Protein 3BPK (pdb70)

Structure (mmCIF, N/CA/C/O backbone):
data_3BPK
#
_entry.id   3BPK
#
_cell.length_a   76.807
_cell.length_b   76.807
_cell.length_c   295.788
_cell.angle_alpha   90.000
_cell.angle_beta   90.000
_cell.angle_gamma   120.000
#
_symmetry.space_group_name_H-M   'P 61 2 2'
#
loop_
_entity.id
_entity.type
_entity.pdbx_description
1 polymer 'Nitrilotriacetate monooxygenase component B'
2 non-polymer 'CHLORIDE ION'
3 non-polymer 'SULFATE ION'
4 water water
#
loop_
_atom_site.group_PDB
_atom_site.id
_atom_site.type_symbol
_atom_site.label_atom_id
_atom_site.label_alt_id
_atom_site.label_comp_id
_atom_site.label_asym_id
_atom_site.label_entity_id
_atom_site.label_seq_id
_atom_site.pdbx_PDB_ins_code
_atom_site.Cartn_x
_atom_site.Cartn_y
_atom_site.Cartn_z
_atom_site.occupancy
_atom_site.B_iso_or_equiv
_atom_site.auth_seq_id
_atom_site.auth_comp_id
_atom_site.auth_asym_id
_atom_site.auth_atom_id
_atom_site.pdbx_PDB_model_num
ATOM 1 N N . ALA A 1 3 ? 97.007 18.070 -12.338 1.00 31.61 0 ALA A N 1
ATOM 2 C CA . ALA A 1 3 ? 96.768 17.320 -11.058 1.00 29.45 0 ALA A CA 1
ATOM 3 C C . ALA A 1 3 ? 95.381 17.598 -10.474 1.00 28.54 0 ALA A C 1
ATOM 4 O O . ALA A 1 3 ? 95.060 16.991 -9.447 1.00 28.06 0 ALA A O 1
ATOM 14 N N . LEU A 1 5 ? 91.198 17.791 -11.704 1.00 20.56 2 LEU A N 1
ATOM 15 C CA . LEU A 1 5 ? 90.169 17.500 -12.695 1.00 20.52 2 LEU A CA 1
ATOM 16 C C . LEU A 1 5 ? 89.107 18.587 -12.662 1.00 20.08 2 LEU A C 1
ATOM 17 O O . LEU A 1 5 ? 88.664 18.987 -11.571 1.00 21.50 2 LEU A O 1
ATOM 22 N N . SER A 1 6 ? 88.654 19.008 -13.835 1.00 18.70 3 SER A N 1
ATOM 23 C CA A SER A 1 6 ? 87.554 19.979 -13.971 0.70 17.47 3 SER A CA 1
ATOM 24 C CA B SER A 1 6 ? 87.551 19.968 -13.955 0.30 18.11 3 SER A CA 1
ATOM 25 C C . SER A 1 6 ? 86.301 19.290 -14.517 1.00 17.73 3 SER A C 1
ATOM 26 O O . SER A 1 6 ? 86.310 18.744 -15.615 1.00 17.28 3 SER A O 1
ATOM 31 N N . ILE A 1 7 ? 85.230 19.300 -13.728 1.00 16.70 4 ILE A N 1
ATOM 32 C CA . ILE A 1 7 ? 84.027 18.547 -14.044 1.00 17.87 4 ILE A CA 1
ATOM 33 C C . ILE A 1 7 ? 82.807 19.444 -14.054 1.00 17.48 4 ILE A C 1
ATOM 34 O O . ILE A 1 7 ? 82.454 20.072 -13.036 1.00 17.70 4 ILE A O 1
ATOM 39 N N . ASN A 1 8 ? 82.166 19.513 -15.203 1.00 17.92 5 ASN A N 1
ATOM 40 C CA . ASN A 1 8 ? 80.931 20.276 -15.378 1.00 17.79 5 ASN A CA 1
ATOM 41 C C . ASN A 1 8 ? 79.726 19.441 -14.938 1.00 17.75 5 ASN A C 1
ATOM 42 O O . ASN A 1 8 ? 79.401 18.418 -15.549 1.00 18.36 5 ASN A O 1
ATOM 47 N N . PRO A 1 9 ? 79.024 19.900 -13.889 1.00 16.98 6 PRO A N 1
ATOM 48 C CA . PRO A 1 9 ? 77.909 19.081 -13.420 1.00 17.28 6 PRO A CA 1
ATOM 49 C C . PRO A 1 9 ? 76.791 18.941 -14.468 1.00 20.59 6 PRO A C 1
ATOM 50 O O . PRO A 1 9 ? 76.042 17.959 -14.401 1.00 21.27 6 PRO A O 1
ATOM 54 N N . ASN A 1 10 ? 76.673 19.904 -15.395 1.00 23.10 7 ASN A N 1
ATOM 55 C CA A ASN A 1 10 ? 75.565 19.882 -16.376 0.60 25.58 7 ASN A CA 1
ATOM 56 C CA B ASN A 1 10 ? 75.589 19.933 -16.402 0.40 25.34 7 ASN A CA 1
ATOM 57 C C . ASN A 1 10 ? 75.740 18.780 -17.373 1.00 26.02 7 ASN A C 1
ATOM 58 O O . ASN A 1 10 ? 74.763 18.324 -18.001 1.00 28.44 7 ASN A O 1
ATOM 67 N N . GLU A 1 11 ? 76.960 18.318 -17.517 1.00 25.26 8 GLU A N 1
ATOM 68 C CA A GLU A 1 11 ? 77.257 17.268 -18.473 0.60 26.44 8 GLU A CA 1
ATOM 69 C CA B GLU A 1 11 ? 77.163 17.285 -18.484 0.40 25.18 8 GLU A CA 1
ATOM 70 C C . GLU A 1 11 ? 76.953 15.903 -17.902 1.00 25.34 8 GLU A C 1
ATOM 71 O O . GLU A 1 11 ? 76.395 15.028 -18.579 1.00 26.44 8 GLU A O 1
ATOM 82 N N . GLN A 1 12 ? 77.344 15.709 -16.651 1.00 24.02 9 GLN A N 1
ATOM 83 C CA . GLN A 1 12 ? 77.226 14.399 -16.062 1.00 21.92 9 GLN A CA 1
ATOM 84 C C . GLN A 1 12 ? 75.824 14.168 -15.510 1.00 22.08 9 GLN A C 1
ATOM 85 O O . GLN A 1 12 ? 74.949 15.048 -15.623 1.00 23.46 9 GLN A O 1
ATOM 91 N N . THR A 1 13 ? 75.572 12.974 -14.978 1.00 20.80 10 THR A N 1
ATOM 92 C CA . THR A 1 13 ? 74.210 12.619 -14.549 1.00 21.58 10 THR A CA 1
ATOM 93 C C . THR A 1 13 ? 73.951 13.052 -13.123 1.00 21.40 10 THR A C 1
ATOM 94 O O . THR A 1 13 ? 74.885 13.354 -12.343 1.00 20.24 10 THR A O 1
ATOM 98 N N . GLU A 1 14 ? 72.675 13.034 -12.754 1.00 22.03 11 GLU A N 1
ATOM 99 C CA . GLU A 1 14 ? 72.310 13.274 -11.344 1.00 21.37 11 GLU A CA 1
ATOM 100 C C . GLU A 1 14 ? 73.060 12.321 -10.391 1.00 20.70 11 GLU A C 1
ATOM 101 O O . GLU A 1 14 ? 73.600 12.746 -9.363 1.00 20.10 11 GLU A O 1
ATOM 107 N N . LYS A 1 15 ? 73.118 11.033 -10.712 1.00 20.84 12 LYS A N 1
ATOM 108 C CA A LYS A 1 15 ? 73.874 10.111 -9.869 0.50 20.26 12 LYS A CA 1
ATOM 109 C CA B LYS A 1 15 ? 73.873 10.093 -9.885 0.50 21.31 12 LYS A CA 1
ATOM 110 C C . LYS A 1 15 ? 75.372 10.476 -9.793 1.00 19.34 12 LYS A C 1
ATOM 111 O O . LYS A 1 15 ? 75.983 10.336 -8.740 1.00 18.49 12 LYS A O 1
ATOM 122 N N . ASP A 1 16 ? 75.959 10.946 -10.909 1.00 18.43 13 ASP A N 1
ATOM 123 C CA . ASP A 1 16 ? 77.369 11.355 -10.899 1.00 18.11 13 ASP A CA 1
ATOM 124 C C . ASP A 1 16 ? 77.551 12.539 -9.923 1.00 17.03 13 ASP A C 1
ATOM 125 O O . ASP A 1 16 ? 78.534 12.588 -9.158 1.00 17.63 13 ASP A O 1
ATOM 130 N N . ASN A 1 17 ? 76.609 13.489 -9.972 1.00 16.16 14 ASN A N 1
ATOM 131 C CA . ASN A 1 17 ? 76.721 14.663 -9.103 1.00 16.24 14 ASN A CA 1
ATOM 132 C C . ASN A 1 17 ? 76.493 14.282 -7.652 1.00 16.34 14 ASN A C 1
ATOM 133 O O . ASN A 1 17 ? 77.189 14.778 -6.739 1.00 16.64 14 ASN A O 1
ATOM 138 N N . TYR A 1 18 ? 75.504 13.409 -7.449 1.00 16.44 15 TYR A N 1
ATOM 139 C CA . TYR A 1 18 ? 75.242 12.843 -6.126 1.00 17.57 15 TYR A CA 1
ATOM 140 C C . TYR A 1 18 ? 76.494 12.198 -5.506 1.00 17.13 15 TYR A C 1
ATOM 141 O O . TYR A 1 18 ? 76.850 12.465 -4.350 1.00 17.41 15 TYR A O 1
ATOM 150 N N . LYS A 1 19 ? 77.179 11.365 -6.292 1.00 17.68 16 LYS A N 1
ATOM 151 C CA . LYS A 1 19 ? 78.403 10.742 -5.822 1.00 17.87 16 LYS A CA 1
ATOM 152 C C . LYS A 1 19 ? 79.473 11.778 -5.434 1.00 17.66 16 LYS A C 1
ATOM 153 O O . LYS A 1 19 ? 80.138 11.590 -4.412 1.00 17.99 16 LYS A O 1
ATOM 159 N N . LEU A 1 20 ? 79.667 12.833 -6.248 1.00 17.20 17 LEU A N 1
ATOM 160 C CA . LEU A 1 20 ? 80.724 13.821 -5.914 1.00 17.95 17 LEU A CA 1
ATOM 161 C C . LEU A 1 20 ? 80.332 14.624 -4.668 1.00 17.21 17 LEU A C 1
ATOM 162 O O . LEU A 1 20 ? 81.183 14.907 -3.805 1.00 17.43 17 LEU A O 1
ATOM 167 N N . LEU A 1 21 ? 79.067 15.023 -4.569 1.00 15.86 18 LEU A N 1
ATOM 168 C CA . LEU A 1 21 ? 78.698 15.803 -3.379 1.00 15.46 18 LEU A CA 1
ATOM 169 C C . LEU A 1 21 ? 78.846 14.992 -2.119 1.00 15.44 18 LEU A C 1
ATOM 170 O O . LEU A 1 21 ? 79.402 15.476 -1.138 1.00 15.35 18 LEU A O 1
ATOM 175 N N . THR A 1 22 ? 78.265 13.782 -2.124 1.00 14.71 19 THR A N 1
ATOM 176 C CA . THR A 1 22 ? 78.282 12.967 -0.914 1.00 15.43 19 THR A CA 1
ATOM 177 C C . THR A 1 22 ? 79.659 12.435 -0.528 1.00 15.99 19 THR A C 1
ATOM 178 O O . THR A 1 22 ? 79.869 12.046 0.636 1.00 16.72 19 THR A O 1
ATOM 182 N N . GLY A 1 23 ? 80.580 12.377 -1.497 1.00 14.98 20 GLY A N 1
ATOM 183 C CA . GLY A 1 23 ? 81.954 11.945 -1.185 1.00 15.60 20 GLY A CA 1
ATOM 184 C C . GLY A 1 23 ? 82.875 13.091 -0.807 1.00 16.11 20 GLY A C 1
ATOM 185 O O . GLY A 1 23 ? 83.912 12.859 -0.161 1.00 17.33 20 GLY A O 1
ATOM 186 N N . SER A 1 24 ? 82.481 14.332 -1.166 1.00 15.11 21 SER A N 1
ATOM 187 C CA A SER A 1 24 ? 83.295 15.532 -0.876 0.70 15.09 21 SER A CA 1
ATOM 188 C CA B SER A 1 24 ? 83.305 15.514 -0.868 0.30 15.72 21 SER A CA 1
ATOM 189 C C . SER A 1 24 ? 82.903 16.239 0.408 1.00 15.06 21 SER A C 1
ATOM 190 O O . SER A 1 24 ? 83.779 16.662 1.190 1.00 15.66 21 SER A O 1
ATOM 195 N N . ILE A 1 25 ? 81.584 16.398 0.598 1.00 13.89 22 ILE A N 1
ATOM 196 C CA . ILE A 1 25 ? 81.048 17.144 1.768 1.00 13.52 22 ILE A CA 1
ATOM 197 C C . ILE A 1 25 ? 80.876 16.114 2.881 1.00 14.30 22 ILE A C 1
ATOM 198 O O . ILE A 1 25 ? 79.799 15.532 3.063 1.00 14.26 22 ILE A O 1
ATOM 203 N N . ILE A 1 26 ? 82.008 15.857 3.545 1.00 14.32 23 ILE A N 1
ATOM 204 C CA . ILE A 1 26 ? 82.101 14.843 4.593 1.00 14.20 23 ILE A CA 1
ATOM 205 C C . ILE A 1 26 ? 82.962 15.342 5.728 1.00 14.88 23 ILE A C 1
ATOM 206 O O . ILE A 1 26 ? 83.790 16.232 5.528 1.00 15.83 23 ILE A O 1
ATOM 211 N N . PRO A 1 27 ? 82.748 14.806 6.940 1.00 15.66 24 PRO A N 1
ATOM 212 C CA . PRO A 1 27 ? 81.681 13.869 7.341 1.00 15.97 24 PRO A CA 1
ATOM 213 C C . PRO A 1 27 ? 80.381 14.682 7.572 1.00 15.32 24 PRO A C 1
ATOM 214 O O . PRO A 1 27 ? 80.441 15.895 7.828 1.00 16.99 24 PRO A O 1
ATOM 218 N N . ARG A 1 28 ? 79.227 14.030 7.486 1.00 14.19 25 ARG A N 1
ATOM 219 C CA . ARG A 1 28 ? 77.938 14.704 7.736 1.00 14.72 25 ARG A CA 1
ATOM 220 C C . ARG A 1 28 ? 77.235 14.124 8.946 1.00 15.30 25 ARG A C 1
ATOM 221 O O . ARG A 1 28 ? 77.038 12.921 9.033 1.00 17.32 25 ARG A O 1
ATOM 229 N N . PRO A 1 29 ? 76.793 14.995 9.850 1.00 14.56 26 PRO A N 1
ATOM 230 C CA . PRO A 1 29 ? 76.076 14.479 11.030 1.00 14.59 26 PRO A CA 1
ATOM 231 C C . PRO A 1 29 ? 74.715 13.950 10.591 1.00 14.63 26 PRO A C 1
ATOM 232 O O . PRO A 1 29 ? 74.156 14.440 9.598 1.00 15.57 26 PRO A O 1
ATOM 236 N N . VAL A 1 30 ? 74.191 12.951 11.313 1.00 15.84 27 VAL A N 1
ATOM 237 C CA . VAL A 1 30 ? 72.954 12.278 10.871 1.00 16.11 27 VAL A CA 1
ATOM 238 C C . VAL A 1 30 ? 71.813 12.576 11.845 1.00 16.31 27 VAL A C 1
ATOM 239 O O . VAL A 1 30 ? 71.926 12.234 13.023 1.00 17.71 27 VAL A O 1
ATOM 243 N N . ALA A 1 31 ? 70.747 13.226 11.354 1.00 16.48 28 ALA A N 1
ATOM 244 C CA . ALA A 1 31 ? 69.534 13.508 12.175 1.00 16.01 28 ALA A CA 1
ATOM 245 C C . ALA A 1 31 ? 68.610 12.291 12.034 1.00 16.46 28 ALA A C 1
ATOM 246 O O . ALA A 1 31 ? 68.217 11.925 10.906 1.00 18.00 28 ALA A O 1
ATOM 248 N N . PHE A 1 32 ? 68.211 11.673 13.144 1.00 15.55 29 PHE A N 1
ATOM 249 C CA . PHE A 1 32 ? 67.129 10.674 13.040 1.00 14.55 29 PHE A CA 1
ATOM 250 C C . PHE A 1 32 ? 65.857 11.433 13.395 1.00 14.69 29 PHE A C 1
ATOM 251 O O . PHE A 1 32 ? 65.748 11.974 14.503 1.00 15.47 29 PHE A O 1
ATOM 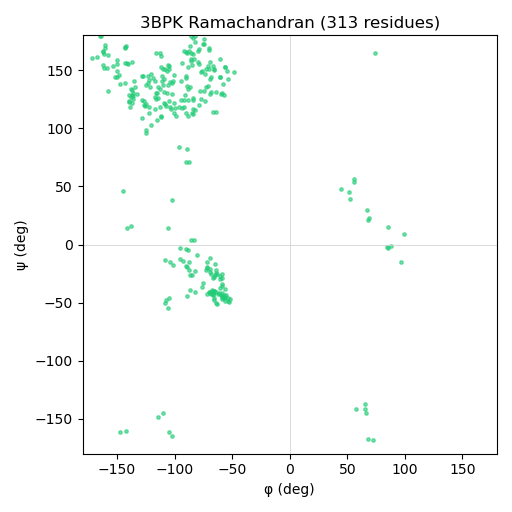259 N N . VAL A 1 33 ? 64.921 11.513 12.460 1.00 14.55 30 VAL A N 1
ATOM 260 C CA . VAL A 1 33 ? 63.817 12.461 12.600 1.00 15.08 30 VAL A CA 1
ATOM 261 C C . VAL A 1 33 ? 62.493 11.690 12.714 1.00 15.35 30 VAL A C 1
ATOM 262 O O . VAL A 1 33 ? 62.159 10.906 11.819 1.00 15.90 30 VAL A O 1
ATOM 266 N N . THR A 1 34 ? 61.727 11.959 13.775 1.00 15.49 31 THR A N 1
ATOM 267 C CA . THR A 1 34 ? 60.380 11.363 13.887 1.00 16.09 31 THR A CA 1
ATOM 268 C C . THR A 1 34 ? 59.310 12.436 13.583 1.00 16.70 31 THR A C 1
ATOM 269 O O . THR A 1 34 ? 59.517 13.657 13.762 1.00 16.52 31 THR A O 1
ATOM 273 N N . SER A 1 35 ? 58.167 11.949 13.111 1.00 17.59 32 SER A N 1
ATOM 274 C CA . SER A 1 35 ? 57.092 12.816 12.614 1.00 17.63 32 SER A CA 1
ATOM 275 C C . SER A 1 35 ? 55.835 11.944 12.611 1.00 19.39 32 SER A C 1
ATOM 276 O O . SER A 1 35 ? 55.931 10.707 12.701 1.00 19.16 32 SER A O 1
ATOM 279 N N . VAL A 1 36 ? 54.667 12.561 12.523 1.00 19.80 33 VAL A N 1
ATOM 280 C CA A VAL A 1 36 ? 53.400 11.807 12.649 0.60 21.20 33 VAL A CA 1
ATOM 281 C CA B VAL A 1 36 ? 53.411 11.792 12.622 0.40 21.15 33 VAL A CA 1
ATOM 282 C C . VAL A 1 36 ? 52.476 12.113 11.469 1.00 22.51 33 VAL A C 1
ATOM 283 O O . VAL A 1 36 ? 52.419 13.250 11.010 1.00 22.21 33 VAL A O 1
ATOM 290 N N . THR A 1 37 ? 51.747 11.097 11.002 1.00 24.56 34 THR A N 1
ATOM 291 C CA . THR A 1 37 ? 50.828 11.264 9.870 1.00 27.39 34 THR A CA 1
ATOM 292 C C . THR A 1 37 ? 49.522 11.855 10.404 1.00 30.84 34 THR A C 1
ATOM 293 O O . THR A 1 37 ? 49.362 11.986 11.618 1.00 30.41 34 THR A O 1
ATOM 297 N N . LYS A 1 38 ? 48.598 12.197 9.495 1.00 34.03 35 LYS A N 1
ATOM 298 C CA A LYS A 1 38 ? 47.288 12.709 9.904 0.60 36.06 35 LYS A CA 1
ATOM 299 C CA B LYS A 1 38 ? 47.249 12.677 9.852 0.40 35.67 35 LYS A CA 1
ATOM 300 C C . LYS A 1 38 ? 46.555 11.681 10.785 1.00 37.03 35 LYS A C 1
ATOM 301 O O . LYS A 1 38 ? 45.879 12.071 11.762 1.00 38.16 35 LYS A O 1
ATOM 312 N N . GLU A 1 39 ? 46.733 10.394 10.470 1.00 37.54 36 GLU A N 1
ATOM 313 C CA A GLU A 1 39 ? 46.061 9.327 11.221 0.60 38.39 36 GLU A CA 1
ATOM 314 C CA B GLU A 1 39 ? 46.109 9.267 11.170 0.40 38.10 36 GLU A CA 1
ATOM 315 C C . GLU A 1 39 ? 46.801 8.901 12.488 1.00 37.69 36 GLU A C 1
ATOM 316 O O . GLU A 1 39 ? 46.379 7.967 13.173 1.00 37.97 36 GLU A O 1
ATOM 327 N N . GLY A 1 40 ? 47.891 9.614 12.813 1.00 35.96 37 GLY A N 1
ATOM 328 C CA . GLY A 1 40 ? 48.645 9.403 14.053 1.00 33.93 37 GLY A CA 1
ATOM 329 C C . GLY A 1 40 ? 49.712 8.318 14.058 1.00 32.37 37 GLY A C 1
ATOM 330 O O . GLY A 1 40 ? 50.174 7.912 15.133 1.00 32.99 37 GLY A O 1
ATOM 331 N N . VAL A 1 41 ? 50.111 7.850 12.875 1.00 30.45 38 VAL A N 1
ATOM 332 C CA . VAL A 1 41 ? 51.168 6.853 12.763 1.00 28.18 38 VAL A CA 1
ATOM 333 C C . VAL A 1 41 ? 52.540 7.549 12.954 1.00 26.52 38 VAL A C 1
ATOM 334 O O . VAL A 1 41 ? 52.795 8.614 12.380 1.00 25.73 38 VAL A O 1
ATOM 338 N N . LEU A 1 42 ? 53.381 6.970 13.802 1.00 24.60 39 LEU A N 1
ATOM 339 C CA . LEU A 1 42 ? 54.719 7.527 14.028 1.00 23.71 39 LEU A CA 1
ATOM 340 C C . LEU A 1 42 ? 55.666 7.029 12.951 1.00 23.75 39 LEU A C 1
ATOM 341 O O . LEU A 1 42 ? 55.820 5.818 12.782 1.00 24.93 39 LEU A O 1
ATOM 346 N N . ASN A 1 43 ? 56.316 7.970 12.255 1.00 22.41 40 ASN A N 1
ATOM 347 C CA . ASN A 1 43 ? 57.310 7.675 11.236 1.00 21.02 40 ASN A CA 1
ATOM 348 C C . ASN A 1 43 ? 58.677 8.113 11.736 1.00 20.12 40 ASN A C 1
ATOM 349 O O . ASN A 1 43 ? 58.780 9.008 12.586 1.00 19.51 40 ASN A O 1
ATOM 354 N N . GLY A 1 44 ? 59.716 7.458 11.238 1.00 19.68 41 GLY A N 1
ATOM 355 C CA . GLY A 1 44 ? 61.097 7.860 11.551 1.00 18.85 41 GLY A CA 1
ATOM 356 C C . GLY A 1 44 ? 62.002 7.510 10.398 1.00 19.00 41 GLY A C 1
ATOM 357 O O . GLY A 1 44 ? 61.820 6.473 9.731 1.00 20.56 41 GLY A O 1
ATOM 358 N N . ALA A 1 45 ? 62.983 8.372 10.153 1.00 18.76 42 ALA A N 1
ATOM 359 C CA . ALA A 1 45 ? 63.992 8.147 9.112 1.00 17.69 42 ALA A CA 1
ATOM 360 C C . ALA A 1 45 ? 65.235 8.980 9.402 1.00 17.58 42 ALA A C 1
ATOM 361 O O . ALA A 1 45 ? 65.145 10.040 10.022 1.00 16.70 42 ALA A O 1
ATOM 363 N N . PRO A 1 46 ? 66.403 8.509 8.944 1.00 16.29 43 PRO A N 1
ATOM 364 C CA . PRO A 1 46 ? 67.662 9.263 9.061 1.00 16.78 43 PRO A CA 1
ATOM 365 C C . PRO A 1 46 ? 67.916 10.158 7.869 1.00 16.01 43 PRO A C 1
ATOM 366 O O . PRO A 1 46 ? 67.581 9.782 6.715 1.00 17.17 43 PRO A O 1
ATOM 370 N N . TYR A 1 47 ? 68.487 11.338 8.162 1.00 14.91 44 TYR A N 1
ATOM 371 C CA . TYR A 1 47 ? 68.840 12.341 7.156 1.00 14.24 44 TYR A CA 1
ATOM 372 C C . TYR A 1 47 ? 70.220 12.932 7.457 1.00 14.88 44 TYR A C 1
ATOM 373 O O . TYR A 1 47 ? 70.426 13.506 8.536 1.00 16.53 44 TYR A O 1
ATOM 382 N N . SER A 1 48 ? 71.155 12.812 6.511 1.00 14.50 45 SER A N 1
ATOM 383 C CA . SER A 1 48 ? 72.475 13.374 6.771 1.00 14.28 45 SER A CA 1
ATOM 384 C C . SER A 1 48 ? 72.675 14.793 6.212 1.00 14.20 45 SER A C 1
ATOM 385 O O . SER A 1 48 ? 73.713 15.395 6.462 1.00 14.68 45 SER A O 1
ATOM 388 N N . TYR A 1 49 ? 71.666 15.325 5.517 1.00 13.12 46 TYR A N 1
ATOM 389 C CA . TYR A 1 49 ? 71.747 16.722 5.040 1.00 13.25 46 TYR A CA 1
ATOM 390 C C . TYR A 1 49 ? 71.209 17.620 6.150 1.00 13.20 46 TYR A C 1
ATOM 391 O O . TYR A 1 49 ? 70.135 18.206 6.022 1.00 12.95 46 TYR A O 1
ATOM 400 N N . PHE A 1 50 ? 72.005 17.726 7.218 1.00 12.84 47 PHE A N 1
ATOM 401 C CA . PHE A 1 50 ? 71.548 18.212 8.519 1.00 12.68 47 PHE A CA 1
ATOM 402 C C . PHE A 1 50 ? 72.603 19.147 9.078 1.00 12.65 47 PHE A C 1
ATOM 403 O O . PHE A 1 50 ? 73.805 18.832 9.057 1.00 12.98 47 PHE A O 1
ATOM 411 N N . ASN A 1 51 ? 72.188 20.296 9.580 1.00 11.68 48 ASN A N 1
ATOM 412 C CA . ASN A 1 51 ? 73.154 21.130 10.306 1.00 11.66 48 ASN A CA 1
ATOM 413 C C . ASN A 1 51 ? 72.432 22.218 11.139 1.00 12.62 48 ASN A C 1
ATOM 414 O O . ASN A 1 51 ? 71.184 22.325 11.149 1.00 13.62 48 ASN A O 1
ATOM 419 N N . ILE A 1 52 ? 73.250 23.011 11.828 1.00 12.34 49 ILE A N 1
ATOM 420 C CA . ILE A 1 52 ? 72.767 24.170 12.565 1.00 12.95 49 ILE A CA 1
ATOM 421 C C . ILE A 1 52 ? 72.480 25.282 11.565 1.00 13.37 49 ILE A C 1
ATOM 422 O O . ILE A 1 52 ? 73.180 25.391 10.564 1.00 14.36 49 ILE A O 1
ATOM 427 N N . VAL A 1 53 ? 71.496 26.129 11.887 1.00 13.74 50 VAL A N 1
ATOM 428 C CA . VAL A 1 53 ? 71.249 27.327 11.137 1.00 14.21 50 VAL A CA 1
ATOM 429 C C . VAL A 1 53 ? 71.666 28.582 11.947 1.00 14.25 50 VAL A C 1
ATOM 430 O O . VAL A 1 53 ? 72.374 29.448 11.458 1.00 14.50 50 VAL A O 1
ATOM 434 N N . ALA A 1 54 ? 71.206 28.659 13.187 1.00 14.86 51 ALA A N 1
ATOM 435 C CA . ALA A 1 54 ? 71.504 29.786 14.064 1.00 15.28 51 ALA A CA 1
ATOM 436 C C . ALA A 1 54 ? 71.235 29.392 15.500 1.00 15.74 51 ALA A C 1
ATOM 437 O O . ALA A 1 54 ? 70.545 28.400 15.747 1.00 15.57 51 ALA A O 1
ATOM 439 N N . ALA A 1 55 ? 71.730 30.224 16.427 1.00 16.80 52 ALA A N 1
ATOM 440 C CA . ALA A 1 55 ? 71.504 30.001 17.860 1.00 17.92 52 ALA A CA 1
ATOM 441 C C . ALA A 1 55 ? 70.410 30.882 18.426 1.00 19.26 52 ALA A C 1
ATOM 442 O O . ALA A 1 55 ? 69.923 30.607 19.512 1.00 20.45 52 ALA A O 1
ATOM 444 N N . ASN A 1 56 ? 70.050 31.950 17.714 1.00 19.66 53 ASN A N 1
ATOM 445 C CA . ASN A 1 56 ? 69.073 32.913 18.216 1.00 21.20 53 ASN A CA 1
ATOM 446 C C . ASN A 1 56 ? 67.923 33.081 17.225 1.00 19.85 53 ASN A C 1
ATOM 447 O O . ASN A 1 56 ? 68.048 33.795 16.220 1.00 20.58 53 ASN A O 1
ATOM 452 N N . PRO A 1 57 ? 66.806 32.391 17.460 1.00 19.12 54 PRO A N 1
ATOM 453 C CA . PRO A 1 57 ? 66.620 31.301 18.418 1.00 19.30 54 PRO A CA 1
ATOM 454 C C . PRO A 1 57 ? 67.304 30.047 17.839 1.00 17.94 54 PRO A C 1
ATOM 455 O O . PRO A 1 57 ? 67.850 30.098 16.736 1.00 17.63 54 PRO A O 1
ATOM 459 N N . PRO A 1 58 ? 67.305 28.945 18.590 1.00 16.13 55 PRO A N 1
ATOM 460 C CA . PRO A 1 58 ? 67.994 27.746 18.058 1.00 15.65 55 PRO A CA 1
ATOM 461 C C . PRO A 1 58 ? 67.263 27.227 16.827 1.00 15.56 55 PRO A C 1
ATOM 462 O O . PRO A 1 58 ? 66.112 26.765 16.936 1.00 15.90 55 PRO A O 1
ATOM 466 N N . LEU A 1 59 ? 67.928 27.306 15.659 1.00 14.12 56 LEU A N 1
ATOM 467 C CA . LEU A 1 59 ? 67.346 26.826 14.401 1.00 13.82 56 LEU A CA 1
ATOM 468 C C . LEU A 1 59 ? 68.265 25.765 13.800 1.00 13.77 56 LEU A C 1
ATOM 469 O O . LEU A 1 59 ? 69.493 25.895 13.840 1.00 13.87 56 LEU A O 1
ATOM 474 N N . ILE A 1 60 ? 67.638 24.748 13.223 1.00 13.07 57 ILE A N 1
ATOM 475 C CA A ILE A 1 60 ? 68.352 23.665 12.536 0.70 13.75 57 ILE A CA 1
ATOM 476 C CA B ILE A 1 60 ? 68.374 23.700 12.519 0.30 13.58 57 ILE A CA 1
ATOM 477 C C . ILE A 1 60 ? 67.742 23.440 11.158 1.00 13.70 57 ILE A C 1
ATOM 478 O O . ILE A 1 60 ? 66.615 23.863 10.887 1.00 14.15 57 ILE A O 1
ATOM 487 N N . SER A 1 61 ? 68.482 22.757 10.293 1.00 12.71 58 SER A N 1
ATOM 488 C CA . SER A 1 61 ? 67.979 22.466 8.929 1.00 12.88 58 SER A CA 1
ATOM 489 C C . SER A 1 61 ? 68.113 20.991 8.636 1.00 12.64 58 SER A C 1
ATOM 490 O O . SER A 1 61 ? 69.087 20.338 9.043 1.00 13.12 58 SER A O 1
ATOM 493 N N . VAL A 1 62 ? 67.148 20.472 7.891 1.00 13.16 59 VAL A N 1
ATOM 494 C CA . VAL A 1 62 ? 67.231 19.097 7.363 1.00 13.20 59 VAL A CA 1
ATOM 495 C C . VAL A 1 62 ? 66.691 19.152 5.943 1.00 13.98 59 VAL A C 1
ATOM 496 O O . VAL A 1 62 ? 65.568 19.573 5.728 1.00 14.45 59 VAL A O 1
ATOM 500 N N . SER A 1 63 ? 67.504 18.706 4.973 1.00 13.73 60 SER A N 1
ATOM 501 C CA . SER A 1 63 ? 67.033 18.733 3.591 1.00 13.68 60 SER A CA 1
ATOM 502 C C . SER A 1 63 ? 66.539 17.328 3.210 1.00 15.36 60 SER A C 1
ATOM 503 O O . SER A 1 63 ? 67.336 16.402 3.071 1.00 16.72 60 SER A O 1
ATOM 506 N N . VAL A 1 64 ? 65.223 17.209 3.037 1.00 14.79 61 VAL A N 1
ATOM 507 C CA . VAL A 1 64 ? 64.594 15.916 2.780 1.00 15.17 61 VAL A CA 1
ATOM 508 C C . VAL A 1 64 ? 64.317 15.762 1.284 1.00 15.59 61 VAL A C 1
ATOM 509 O O . VAL A 1 64 ? 63.558 16.533 0.704 1.00 15.84 61 VAL A O 1
ATOM 513 N N . GLN A 1 65 ? 64.936 14.775 0.649 1.00 17.19 62 GLN A N 1
ATOM 514 C CA . GLN A 1 65 ? 64.822 14.639 -0.797 1.00 18.52 62 GLN A CA 1
ATOM 515 C C . GLN A 1 65 ? 63.440 14.115 -1.155 1.00 19.21 62 GLN A C 1
ATOM 516 O O . GLN A 1 65 ? 62.840 13.337 -0.397 1.00 21.03 62 GLN A O 1
ATOM 522 N N . ARG A 1 66 ? 62.929 14.545 -2.304 1.00 19.62 63 ARG A N 1
ATOM 523 C CA . ARG A 1 66 ? 61.650 14.030 -2.802 1.00 21.12 63 ARG A CA 1
ATOM 524 C C . ARG A 1 66 ? 61.869 12.733 -3.546 1.00 24.31 63 ARG A C 1
ATOM 525 O O . ARG A 1 66 ? 62.999 12.406 -3.896 1.00 23.92 63 ARG A O 1
ATOM 533 N N . LYS A 1 67 ? 60.779 11.998 -3.762 1.00 26.80 64 LYS A N 1
ATOM 534 C CA A LYS A 1 67 ? 60.816 10.803 -4.598 0.60 29.77 64 LYS A CA 1
ATOM 535 C CA B LYS A 1 67 ? 60.796 10.796 -4.586 0.40 29.32 64 LYS A CA 1
ATOM 536 C C . LYS A 1 67 ? 59.926 11.075 -5.797 1.00 30.18 64 LYS A C 1
ATOM 537 O O . LYS A 1 67 ? 58.700 11.156 -5.671 1.00 31.04 64 LYS A O 1
ATOM 548 N N . ALA A 1 68 ? 60.575 11.277 -6.941 1.00 31.43 65 ALA A N 1
ATOM 549 C CA . ALA A 1 68 ? 59.924 11.616 -8.219 1.00 32.39 65 ALA A CA 1
ATOM 550 C C . ALA A 1 68 ? 58.981 12.803 -8.079 1.00 32.19 65 ALA A C 1
ATOM 551 O O . ALA A 1 68 ? 57.849 12.796 -8.561 1.00 33.98 65 ALA A O 1
ATOM 553 N N . GLY A 1 69 ? 59.464 13.829 -7.395 1.00 31.16 66 GLY A N 1
ATOM 554 C CA . GLY A 1 69 ? 58.707 15.049 -7.261 1.00 29.28 66 GLY A CA 1
ATOM 555 C C . GLY A 1 69 ? 57.697 15.029 -6.137 1.00 28.27 66 GLY A C 1
ATOM 556 O O . GLY A 1 69 ? 57.054 16.050 -5.914 1.00 27.32 66 GLY A O 1
ATOM 557 N N . GLU A 1 70 ? 57.566 13.902 -5.428 1.00 26.93 67 GLU A N 1
ATOM 558 C CA . GLU A 1 70 ? 56.627 13.798 -4.290 1.00 27.99 67 GLU A CA 1
ATOM 559 C C . GLU A 1 70 ? 57.345 13.909 -2.940 1.00 25.88 67 GLU A C 1
ATOM 560 O O . GLU A 1 70 ? 58.411 13.334 -2.763 1.00 26.19 67 GLU A O 1
ATOM 566 N N . ARG A 1 71 ? 56.744 14.605 -1.978 1.00 25.10 68 ARG A N 1
ATOM 567 C CA . ARG A 1 71 ? 57.369 14.691 -0.644 1.00 23.91 68 ARG A CA 1
ATOM 568 C C . ARG A 1 71 ? 57.527 13.341 0.009 1.00 24.14 68 ARG A C 1
ATOM 569 O O . ARG A 1 71 ? 56.672 12.479 -0.172 1.00 25.11 68 ARG A O 1
ATOM 577 N N . LYS A 1 72 ? 58.614 13.147 0.753 1.00 23.07 69 LYS A N 1
ATOM 578 C CA A LYS A 1 72 ? 58.693 11.969 1.608 0.60 23.38 69 LYS A CA 1
ATOM 579 C CA B LYS A 1 72 ? 58.775 12.022 1.673 0.40 23.45 69 LYS A CA 1
ATOM 580 C C . LYS A 1 72 ? 57.812 12.163 2.855 1.00 23.10 69 LYS A C 1
ATOM 581 O O . LYS A 1 72 ? 57.350 13.290 3.153 1.00 22.26 69 LYS A O 1
ATOM 592 N N . ASP A 1 73 ? 57.515 11.056 3.549 1.00 22.95 70 ASP A N 1
ATOM 593 C CA A ASP A 1 73 ? 56.682 11.117 4.757 0.60 22.97 70 ASP A CA 1
ATOM 594 C CA B ASP A 1 73 ? 56.687 11.120 4.756 0.40 22.67 70 ASP A CA 1
ATOM 595 C C . ASP A 1 73 ? 57.163 12.201 5.728 1.00 22.11 70 ASP A C 1
ATOM 596 O O . ASP A 1 73 ? 56.370 12.957 6.261 1.00 21.39 70 ASP A O 1
ATOM 605 N N . THR A 1 74 ? 58.470 12.286 5.945 1.00 20.05 71 THR A N 1
ATOM 606 C CA . THR A 1 74 ? 58.951 13.217 6.964 1.00 18.61 71 THR A CA 1
ATOM 607 C C . THR A 1 74 ? 58.519 14.640 6.633 1.00 18.22 71 THR A C 1
ATOM 608 O O . THR A 1 74 ? 58.059 15.355 7.511 1.00 18.42 71 THR A O 1
ATOM 612 N N . SER A 1 75 ? 58.696 15.071 5.378 1.00 18.44 72 SER A N 1
ATOM 613 C CA A SER A 1 75 ? 58.352 16.451 5.047 0.60 18.35 72 SER A CA 1
ATOM 614 C CA B SER A 1 75 ? 58.329 16.436 4.977 0.40 18.38 72 SER A CA 1
ATOM 615 C C . SER A 1 75 ? 56.831 16.671 4.994 1.00 18.84 72 SER A C 1
ATOM 616 O O . SER A 1 75 ? 56.360 17.671 5.517 1.00 18.76 72 SER A O 1
ATOM 621 N N . ARG A 1 76 ? 56.080 15.728 4.418 1.00 19.17 73 ARG A N 1
ATOM 622 C CA A ARG A 1 76 ? 54.623 15.821 4.419 0.60 19.67 73 ARG A CA 1
ATOM 623 C CA B ARG A 1 76 ? 54.625 15.808 4.424 0.40 19.89 73 ARG A CA 1
ATOM 624 C C . ARG A 1 76 ? 54.130 15.927 5.876 1.00 19.16 73 ARG A C 1
ATOM 625 O O . ARG A 1 76 ? 53.286 16.821 6.220 1.00 19.43 73 ARG A O 1
ATOM 640 N N . ASN A 1 77 ? 54.660 15.054 6.747 1.00 18.46 74 ASN A N 1
ATOM 641 C CA . ASN A 1 77 ? 54.219 15.018 8.159 1.00 18.19 74 ASN A CA 1
ATOM 642 C C . ASN A 1 77 ? 54.598 16.301 8.926 1.00 16.93 74 ASN A C 1
ATOM 643 O O . ASN A 1 77 ? 53.828 16.823 9.729 1.00 17.66 74 ASN A O 1
ATOM 648 N N . ALA A 1 78 ? 55.821 16.771 8.691 1.00 16.93 75 ALA A N 1
ATOM 649 C CA . ALA A 1 78 ? 56.302 18.002 9.342 1.00 15.75 75 ALA A CA 1
ATOM 650 C C . ALA A 1 78 ? 55.444 19.194 8.957 1.00 16.79 75 ALA A C 1
ATOM 651 O O . ALA A 1 78 ? 55.144 20.035 9.818 1.00 16.98 75 ALA A O 1
ATOM 653 N N . ILE A 1 79 ? 55.076 19.284 7.674 1.00 17.18 76 ILE A N 1
ATOM 654 C CA . ILE A 1 79 ? 54.249 20.396 7.193 1.00 18.95 76 ILE A CA 1
ATOM 655 C C . ILE A 1 79 ? 52.825 20.314 7.759 1.00 19.74 76 ILE A C 1
ATOM 656 O O . ILE A 1 79 ? 52.265 21.339 8.186 1.00 19.81 76 ILE A O 1
ATOM 661 N N . GLU A 1 80 ? 52.255 19.104 7.783 1.00 19.12 77 GLU A N 1
ATOM 662 C CA A GLU A 1 80 ? 50.886 18.947 8.271 0.70 20.62 77 GLU A CA 1
ATOM 663 C CA B GLU A 1 80 ? 50.893 18.903 8.287 0.30 20.50 77 GLU A CA 1
ATOM 664 C C . GLU A 1 80 ? 50.763 19.224 9.770 1.00 20.79 77 GLU A C 1
ATOM 665 O O . GLU A 1 80 ? 49.843 19.949 10.194 1.00 22.53 77 GLU A O 1
ATOM 676 N N . LYS A 1 81 ? 51.690 18.678 10.561 1.00 19.36 78 LYS A N 1
ATOM 677 C CA A LYS A 1 81 ? 51.667 18.882 12.014 0.60 19.93 78 LYS A CA 1
ATOM 678 C CA B LYS A 1 81 ? 51.709 18.858 12.022 0.40 20.08 78 LYS A CA 1
ATOM 679 C C . LYS A 1 81 ? 52.344 20.175 12.473 1.00 19.66 78 LYS A C 1
ATOM 680 O O . LYS A 1 81 ? 52.025 20.700 13.558 1.00 20.67 78 LYS A O 1
ATOM 691 N N . GLY A 1 82 ? 53.273 20.694 11.666 1.00 18.92 79 GLY A N 1
ATOM 692 C CA . GLY A 1 82 ? 54.097 21.831 12.056 1.00 17.52 79 GLY A CA 1
ATOM 693 C C . GLY A 1 82 ? 55.096 21.513 13.153 1.00 17.31 79 GLY A C 1
ATOM 694 O O . GLY A 1 82 ? 55.630 22.420 13.797 1.00 18.81 79 GLY A O 1
ATOM 695 N N . GLU A 1 83 ? 55.427 20.222 13.280 1.00 16.80 80 GLU A N 1
ATOM 696 C CA . GLU A 1 83 ? 56.240 19.722 14.399 1.00 17.42 80 GLU A CA 1
ATOM 697 C C . GLU A 1 83 ? 56.988 18.457 13.978 1.00 17.02 80 GLU A C 1
ATOM 698 O O . GLU A 1 83 ? 56.507 17.684 13.116 1.00 17.49 80 GLU A O 1
ATOM 704 N N . PHE A 1 84 ? 58.122 18.217 14.637 1.00 16.54 81 PHE A N 1
ATOM 705 C CA . PHE A 1 84 ? 58.924 16.995 14.392 1.00 14.74 81 PHE A CA 1
ATOM 706 C C . PHE A 1 84 ? 60.021 16.939 15.451 1.00 15.49 81 PHE A C 1
ATOM 707 O O . PHE A 1 84 ? 60.304 17.962 16.097 1.00 15.27 81 PHE A O 1
ATOM 715 N N . VAL A 1 85 ? 60.593 15.749 15.656 1.00 14.95 82 VAL A N 1
ATOM 716 C CA . VAL A 1 85 ? 61.665 15.605 16.639 1.00 15.39 82 VAL A CA 1
ATOM 717 C C . VAL A 1 85 ? 62.951 15.208 15.900 1.00 14.42 82 VAL A C 1
ATOM 718 O O . VAL A 1 85 ? 62.935 14.259 15.076 1.00 14.94 82 VAL A O 1
ATOM 722 N N . VAL A 1 86 ? 64.033 15.923 16.202 1.00 14.92 83 VAL A N 1
ATOM 723 C CA . VAL A 1 86 ? 65.354 15.588 15.647 1.00 14.50 83 VAL A CA 1
ATOM 724 C C . VAL A 1 86 ? 66.192 14.918 16.747 1.00 15.47 83 VAL A C 1
ATOM 725 O O . VAL A 1 86 ? 66.400 15.504 17.816 1.00 15.76 83 VAL A O 1
ATOM 729 N N . HIS A 1 87 ? 66.685 13.705 16.473 1.00 14.34 84 HIS A N 1
ATOM 730 C CA . HIS A 1 87 ? 67.515 12.979 17.405 1.00 14.73 84 HIS A CA 1
ATOM 731 C C . HIS A 1 87 ? 68.936 12.935 16.867 1.00 14.87 84 HIS A C 1
ATOM 732 O O . HIS A 1 87 ? 69.116 12.717 15.659 1.00 14.60 84 HIS A O 1
ATOM 739 N N . ILE A 1 88 ? 69.928 13.158 17.743 1.00 14.73 85 ILE A N 1
ATOM 740 C CA . ILE A 1 88 ? 71.341 12.929 17.382 1.00 16.47 85 ILE A CA 1
ATOM 741 C C . ILE A 1 88 ? 71.593 11.435 17.230 1.00 17.26 85 ILE A C 1
ATOM 742 O O . ILE A 1 88 ? 71.206 10.638 18.106 1.00 18.16 85 ILE A O 1
ATOM 747 N N . SER A 1 89 ? 72.204 11.044 16.111 1.00 17.86 86 SER A N 1
ATOM 748 C CA . SER A 1 89 ? 72.503 9.627 15.872 1.00 18.55 86 SER A CA 1
ATOM 749 C C . SER A 1 89 ? 73.832 9.280 16.503 1.00 18.37 86 SER A C 1
ATOM 750 O O . SER A 1 89 ? 74.816 10.023 16.367 1.00 18.64 86 SER A O 1
ATOM 753 N N . ASP A 1 90 ? 73.878 8.140 17.193 1.00 18.20 87 ASP A N 1
ATOM 754 C CA . ASP A 1 90 ? 75.099 7.771 17.904 1.00 19.25 87 ASP A CA 1
ATOM 755 C C . ASP A 1 90 ? 75.331 6.261 17.841 1.00 19.82 87 ASP A C 1
ATOM 756 O O . ASP A 1 90 ? 74.476 5.512 17.361 1.00 20.19 87 ASP A O 1
ATOM 761 N N . GLU A 1 91 ? 76.513 5.841 18.273 1.00 20.26 88 GLU A N 1
ATOM 762 C CA . GLU A 1 91 ? 76.916 4.451 18.082 1.00 21.98 88 GLU A CA 1
ATOM 763 C C . GLU A 1 91 ? 75.986 3.463 18.775 1.00 23.34 88 GLU A C 1
ATOM 764 O O . GLU A 1 91 ? 75.869 2.326 18.329 1.00 25.09 88 GLU A O 1
ATOM 770 N N . SER A 1 92 ? 75.327 3.900 19.846 1.00 23.63 89 SER A N 1
ATOM 771 C CA . SER A 1 92 ? 74.539 2.957 20.664 1.00 23.90 89 SER A CA 1
ATOM 772 C C . SER A 1 92 ? 73.252 2.514 19.982 1.00 24.53 89 SER A C 1
ATOM 773 O O . SER A 1 92 ? 72.679 1.479 20.342 1.00 26.09 89 SER A O 1
ATOM 776 N N . TYR A 1 93 ? 72.763 3.303 19.020 1.00 23.79 90 TYR A N 1
ATOM 777 C CA . TYR A 1 93 ? 71.540 2.915 18.340 1.00 22.43 90 TYR A CA 1
ATOM 778 C C . TYR A 1 93 ? 71.534 3.127 16.829 1.00 22.46 90 TYR A C 1
ATOM 779 O O . TYR A 1 93 ? 70.469 3.033 16.195 1.00 21.76 90 TYR A O 1
ATOM 788 N N . VAL A 1 94 ? 72.722 3.327 16.235 1.00 22.93 91 VAL A N 1
ATOM 789 C CA . VAL A 1 94 ? 72.791 3.437 14.775 1.00 23.19 91 VAL A CA 1
ATOM 790 C C . VAL A 1 94 ? 72.246 2.182 14.036 1.00 24.44 91 VAL A C 1
ATOM 791 O O . VAL A 1 94 ? 71.649 2.290 12.969 1.00 24.65 91 VAL A O 1
ATOM 795 N N . ALA A 1 95 ? 72.440 0.994 14.606 1.00 25.54 92 ALA A N 1
ATOM 796 C CA . ALA A 1 95 ? 71.895 -0.212 13.990 1.00 27.32 92 ALA A CA 1
ATOM 797 C C . ALA A 1 95 ? 70.366 -0.115 13.812 1.00 27.60 92 ALA A C 1
ATOM 798 O O . ALA A 1 95 ? 69.830 -0.417 12.738 1.00 28.64 92 ALA A O 1
ATOM 800 N N . ALA A 1 96 ? 69.678 0.342 14.861 1.00 27.50 93 ALA A N 1
ATOM 801 C CA . ALA A 1 96 ? 68.219 0.552 14.802 1.00 27.64 93 ALA A CA 1
ATOM 802 C C . ALA A 1 96 ? 67.858 1.679 13.809 1.00 27.21 93 ALA A C 1
ATOM 803 O O . ALA A 1 96 ? 66.978 1.528 12.966 1.00 27.98 93 ALA A O 1
ATOM 805 N N . ILE A 1 97 ? 68.581 2.788 13.882 1.00 26.89 94 ILE A N 1
ATOM 806 C CA . ILE A 1 97 ? 68.373 3.896 12.928 1.00 26.82 94 ILE A CA 1
ATOM 807 C C . ILE A 1 97 ? 68.459 3.369 11.490 1.00 28.98 94 ILE A C 1
ATOM 808 O O . ILE A 1 97 ? 67.594 3.632 10.666 1.00 28.88 94 ILE A O 1
ATOM 813 N N . ASN A 1 98 ? 69.513 2.614 11.194 1.00 30.70 95 ASN A N 1
ATOM 814 C CA . ASN A 1 98 ? 69.650 2.043 9.863 1.00 33.19 95 ASN A CA 1
ATOM 815 C C . ASN A 1 98 ? 68.451 1.174 9.430 1.00 34.13 95 ASN A C 1
ATOM 816 O O . ASN A 1 98 ? 68.049 1.212 8.267 1.00 35.30 95 ASN A O 1
ATOM 821 N N . GLU A 1 99 ? 67.879 0.404 10.351 1.00 35.38 96 GLU A N 1
ATOM 822 C CA . GLU A 1 99 ? 66.671 -0.388 10.048 1.00 36.45 96 GLU A CA 1
ATOM 823 C C . GLU A 1 99 ? 65.477 0.463 9.580 1.00 35.86 96 GLU A C 1
ATOM 824 O O . GLU A 1 99 ? 64.626 -0.021 8.830 1.00 37.08 96 GLU A O 1
ATOM 830 N N . THR A 1 100 ? 65.403 1.719 10.026 1.00 34.51 97 THR A N 1
ATOM 831 C CA . THR A 1 100 ? 64.285 2.620 9.634 1.00 33.08 97 THR A CA 1
ATOM 832 C C . THR A 1 100 ? 64.433 3.268 8.249 1.00 34.05 97 THR A C 1
ATOM 833 O O . THR A 1 100 ? 63.503 3.942 7.771 1.00 34.92 97 THR A O 1
ATOM 837 N N . ALA A 1 101 ? 65.594 3.118 7.611 1.00 33.76 98 ALA A N 1
ATOM 838 C CA . ALA A 1 101 ? 65.778 3.713 6.282 1.00 33.21 98 ALA A CA 1
ATOM 839 C C . ALA A 1 101 ? 64.899 2.994 5.244 0.50 32.85 98 ALA A C 1
ATOM 840 O O . ALA A 1 101 ? 64.493 3.585 4.231 0.50 32.72 98 ALA A O 1
ATOM 842 N N . ALA A 1 102 ? 64.584 1.735 5.539 0.50 32.26 99 ALA A N 1
ATOM 843 C CA . ALA A 1 102 ? 63.711 0.905 4.709 0.50 32.39 99 ALA A CA 1
ATOM 844 C C . ALA A 1 102 ? 62.396 1.575 4.291 0.50 32.56 99 ALA A C 1
ATOM 845 O O . ALA A 1 102 ? 61.828 2.387 5.022 0.50 33.11 99 ALA A O 1
ATOM 847 N N . ASN A 1 103 ? 61.909 1.215 3.108 0.50 33.01 100 ASN A N 1
ATOM 848 C CA . ASN A 1 103 ? 60.697 1.818 2.563 0.50 33.08 100 ASN A CA 1
ATOM 849 C C . ASN A 1 103 ? 59.529 0.834 2.488 0.50 33.27 100 ASN A C 1
ATOM 850 O O . ASN A 1 103 ? 59.725 -0.379 2.359 0.50 33.86 100 ASN A O 1
ATOM 855 N N . GLU A 1 108 ? 52.978 1.600 7.579 0.50 37.68 105 GLU A N 1
ATOM 856 C CA . GLU A 1 108 ? 53.493 1.061 8.837 0.50 36.89 105 GLU A CA 1
ATOM 857 C C . GLU A 1 108 ? 54.463 2.011 9.534 0.50 36.42 105 GLU A C 1
ATOM 858 O O . GLU A 1 108 ? 54.958 2.965 8.935 0.50 36.42 105 GLU A O 1
ATOM 864 N N . SER A 1 109 ? 54.716 1.732 10.811 1.00 36.38 106 SER A N 1
ATOM 865 C CA . SER A 1 109 ? 55.667 2.474 11.632 1.00 36.00 106 SER A CA 1
ATOM 866 C C . SER A 1 109 ? 57.090 1.863 11.575 1.00 35.77 106 SER A C 1
ATOM 867 O O . SER A 1 109 ? 57.286 0.643 11.769 1.00 36.53 106 SER A O 1
ATOM 870 N N . GLU A 1 110 ? 58.078 2.712 11.285 1.00 34.83 107 GLU A N 1
ATOM 871 C CA A GLU A 1 110 ? 59.480 2.293 11.231 0.60 34.45 107 GLU A CA 1
ATOM 872 C CA B GLU A 1 110 ? 59.464 2.253 11.231 0.40 34.51 107 GLU A CA 1
ATOM 873 C C . GLU A 1 110 ? 59.999 2.033 12.636 1.00 33.75 107 GLU A C 1
ATOM 874 O O . GLU A 1 110 ? 60.924 1.248 12.840 1.00 33.30 107 GLU A O 1
ATOM 885 N N . ILE A 1 111 ? 59.407 2.739 13.589 1.00 33.69 108 ILE A N 1
ATOM 886 C CA . ILE A 1 111 ? 59.774 2.691 15.000 1.00 33.77 108 ILE A CA 1
ATOM 887 C C . ILE A 1 111 ? 59.532 1.287 15.552 1.00 34.38 108 ILE A C 1
ATOM 888 O O . ILE A 1 111 ? 60.432 0.697 16.142 1.00 32.69 108 ILE A O 1
ATOM 893 N N . GLU A 1 112 ? 58.326 0.764 15.333 1.00 36.16 109 GLU A N 1
ATOM 894 C CA A GLU A 1 112 ? 57.970 -0.568 15.813 0.60 37.35 109 GLU A CA 1
ATOM 895 C CA B GLU A 1 112 ? 57.984 -0.564 15.841 0.40 37.14 109 GLU A CA 1
ATOM 896 C C . GLU A 1 112 ? 58.887 -1.606 15.199 1.00 37.27 109 GLU A C 1
ATOM 897 O O . GLU A 1 112 ? 59.464 -2.437 15.900 1.00 37.90 109 GLU A O 1
ATOM 908 N N . LEU A 1 113 ? 59.033 -1.527 13.878 1.00 37.57 110 LEU A N 1
ATOM 909 C CA . LEU A 1 113 ? 59.900 -2.427 13.124 1.00 37.54 110 LEU A CA 1
ATOM 910 C C . LEU A 1 113 ? 61.314 -2.482 13.710 1.00 36.74 110 LEU A C 1
ATOM 911 O O . LEU A 1 113 ? 61.874 -3.565 13.897 1.00 36.87 110 LEU A O 1
ATOM 916 N N . ALA A 1 114 ? 61.883 -1.304 14.006 1.00 34.68 111 ALA A N 1
ATOM 917 C CA . ALA A 1 114 ? 63.269 -1.195 14.480 1.00 33.48 111 ALA A CA 1
ATOM 918 C C . ALA A 1 114 ? 63.400 -1.380 15.992 1.00 32.24 111 ALA A C 1
ATOM 919 O O . ALA A 1 114 ? 64.492 -1.253 16.558 1.00 32.61 111 ALA A O 1
ATOM 921 N N . LYS A 1 115 ? 62.266 -1.687 16.626 1.00 31.52 112 LYS A N 1
ATOM 922 C CA A LYS A 1 115 ? 62.227 -1.953 18.070 0.60 31.51 112 LYS A CA 1
ATOM 923 C CA B LYS A 1 115 ? 62.141 -1.919 18.072 0.40 31.23 112 LYS A CA 1
ATOM 924 C C . LYS A 1 115 ? 62.615 -0.727 18.895 1.00 30.26 112 LYS A C 1
ATOM 925 O O . LYS A 1 115 ? 63.151 -0.860 19.990 1.00 30.47 112 LYS A O 1
ATOM 936 N N . LEU A 1 116 ? 62.375 0.464 18.354 1.00 28.10 113 LEU A N 1
ATOM 937 C CA . LEU A 1 116 ? 62.619 1.683 19.101 1.00 26.17 113 LEU A CA 1
ATOM 938 C C . LEU A 1 116 ? 61.386 2.008 19.962 1.00 26.35 113 LEU A C 1
ATOM 939 O O . LEU A 1 116 ? 60.299 1.453 19.738 1.00 26.81 113 LEU A O 1
ATOM 944 N N . THR A 1 117 ? 61.562 2.909 20.927 1.00 25.21 114 THR A N 1
ATOM 945 C CA . THR A 1 117 ? 60.611 3.103 22.031 1.00 25.85 114 THR A CA 1
ATOM 946 C C . THR A 1 117 ? 60.059 4.513 22.057 1.00 25.77 114 THR A C 1
ATOM 947 O O . THR A 1 117 ? 60.764 5.435 22.489 1.00 25.66 114 THR A O 1
ATOM 951 N N . PRO A 1 118 ? 58.812 4.685 21.574 1.00 26.62 115 PRO A N 1
ATOM 952 C CA . PRO A 1 118 ? 58.232 6.023 21.626 1.00 26.30 115 PRO A CA 1
ATOM 953 C C . PRO A 1 118 ? 58.244 6.649 23.008 1.00 26.19 115 PRO A C 1
ATOM 954 O O . PRO A 1 118 ? 58.031 5.970 24.026 1.00 27.05 115 PRO A O 1
ATOM 958 N N . ILE A 1 119 ? 58.484 7.954 23.024 1.00 24.57 116 ILE A N 1
ATOM 959 C CA . ILE A 1 119 ? 58.419 8.763 24.221 1.00 24.43 116 ILE A CA 1
ATOM 960 C C . ILE A 1 119 ? 57.727 10.102 23.945 1.00 24.15 116 ILE A C 1
ATOM 961 O O . ILE A 1 119 ? 58.125 10.839 23.028 1.00 24.17 116 ILE A O 1
ATOM 966 N N . GLU A 1 120 ? 56.697 10.425 24.736 1.00 23.50 117 GLU A N 1
ATOM 967 C CA A GLU A 1 120 ? 55.915 11.636 24.479 0.60 24.50 117 GLU A CA 1
ATOM 968 C CA B GLU A 1 120 ? 55.917 11.641 24.502 0.40 23.69 117 GLU A CA 1
ATOM 969 C C . GLU A 1 120 ? 56.781 12.886 24.665 1.00 23.07 117 GLU A C 1
ATOM 970 O O . GLU A 1 120 ? 57.643 12.932 25.528 1.00 23.77 117 GLU A O 1
ATOM 981 N N . SER A 1 121 ? 56.552 13.890 23.824 1.00 21.92 118 SER A N 1
ATOM 982 C CA . SER A 1 121 ? 57.278 15.168 23.937 1.00 20.34 118 SER A CA 1
ATOM 983 C C . SER A 1 121 ? 56.639 16.093 24.974 1.00 21.36 118 SER A C 1
ATOM 984 O O . SER A 1 121 ? 55.463 15.914 25.336 1.00 22.80 118 SER A O 1
ATOM 987 N N . GLU A 1 122 ? 57.427 17.060 25.443 1.00 20.92 119 GLU A N 1
ATOM 988 C CA . GLU A 1 122 ? 56.986 18.014 26.473 1.00 21.27 119 GLU A CA 1
ATOM 989 C C . GLU A 1 122 ? 56.175 19.196 25.926 1.00 22.11 119 GLU A C 1
ATOM 990 O O . GLU A 1 122 ? 55.186 19.615 26.563 1.00 23.68 119 GLU A O 1
ATOM 996 N N . VAL A 1 123 ? 56.592 19.739 24.778 1.00 20.47 120 VAL A N 1
ATOM 997 C CA . VAL A 1 123 ? 55.983 20.924 24.174 1.00 21.03 120 VAL A CA 1
ATOM 998 C C . VAL A 1 123 ? 55.142 20.550 22.973 1.00 20.68 120 VAL A C 1
ATOM 999 O O . VAL A 1 123 ? 53.966 20.899 22.908 1.00 22.36 120 VAL A O 1
ATOM 1003 N N . ILE A 1 124 ? 55.742 19.839 22.016 1.00 19.18 121 ILE A N 1
ATOM 1004 C CA . ILE A 1 124 ? 55.042 19.416 20.808 1.00 19.24 121 ILE A CA 1
ATOM 1005 C C . ILE A 1 124 ? 54.298 18.089 20.993 1.00 21.02 121 ILE A C 1
ATOM 1006 O O . ILE A 1 124 ? 54.453 17.417 22.035 1.00 22.28 121 ILE A O 1
ATOM 1011 N N . SER A 1 125 ? 53.488 17.723 20.004 1.00 21.82 122 SER A N 1
ATOM 1012 C CA A SER A 1 125 ? 52.686 16.509 20.066 0.60 23.21 122 SER A CA 1
ATOM 1013 C CA B SER A 1 125 ? 52.704 16.499 20.081 0.40 22.49 122 SER A CA 1
ATOM 1014 C C . SER A 1 125 ? 53.214 15.366 19.206 1.00 22.68 122 SER A C 1
ATOM 1015 O O . SER A 1 125 ? 52.507 14.384 18.959 1.00 25.74 122 SER A O 1
ATOM 1020 N N . VAL A 1 126 ? 54.450 15.482 18.743 1.00 21.33 123 VAL A N 1
ATOM 1021 C CA . VAL A 1 126 ? 55.096 14.385 18.011 1.00 19.64 123 VAL A CA 1
ATOM 1022 C C . VAL A 1 126 ? 56.031 13.651 18.979 1.00 20.75 123 VAL A C 1
ATOM 1023 O O . VAL A 1 126 ? 56.896 14.281 19.554 1.00 20.49 123 VAL A O 1
ATOM 1027 N N . PRO A 1 127 ? 55.844 12.332 19.193 1.00 21.61 124 PRO A N 1
ATOM 1028 C CA . PRO A 1 127 ? 56.774 11.611 20.061 1.00 21.63 124 PRO A CA 1
ATOM 1029 C C . PRO A 1 127 ? 58.200 11.508 19.484 1.00 21.37 124 PRO A C 1
ATOM 1030 O O . PRO A 1 127 ? 58.381 11.563 18.258 1.00 21.79 124 PRO A O 1
ATOM 1034 N N . GLY A 1 128 ? 59.191 11.387 20.371 1.00 21.99 125 GLY A N 1
ATOM 1035 C CA . GLY A 1 128 ? 60.559 10.985 19.969 1.00 21.89 125 GLY A CA 1
ATOM 1036 C C . GLY A 1 128 ? 60.757 9.519 20.317 1.00 22.27 125 GLY A C 1
ATOM 1037 O O . GLY A 1 128 ? 59.767 8.800 20.565 1.00 22.59 125 GLY A O 1
ATOM 1038 N N . VAL A 1 129 ? 62.011 9.076 20.316 1.00 22.00 126 VAL A N 1
ATOM 1039 C CA . VAL A 1 129 ? 62.390 7.736 20.781 1.00 22.20 126 VAL A CA 1
ATOM 1040 C C . VAL A 1 129 ? 63.339 7.815 21.972 1.00 22.48 126 VAL A C 1
ATOM 1041 O O . VAL A 1 129 ? 64.176 8.731 22.085 1.00 22.79 126 VAL A O 1
ATOM 1045 N N . LYS A 1 130 ? 63.182 6.878 22.911 1.00 22.30 127 LYS A N 1
ATOM 1046 C CA . LYS A 1 130 ? 63.983 6.929 24.132 1.00 23.06 127 LYS A CA 1
ATOM 1047 C C . LYS A 1 130 ? 65.451 6.625 23.919 1.00 22.55 127 LYS A C 1
ATOM 1048 O O . LYS A 1 130 ? 66.287 6.997 24.744 1.00 24.40 127 LYS A O 1
ATOM 1054 N N . GLU A 1 131 ? 65.741 5.903 22.841 1.00 22.38 128 GLU A N 1
ATOM 1055 C CA . GLU A 1 131 ? 67.083 5.398 22.614 1.00 21.39 128 GLU A CA 1
ATOM 1056 C C . GLU A 1 131 ? 68.111 6.497 22.392 1.00 20.56 128 GLU A C 1
ATOM 1057 O O . GLU A 1 131 ? 69.313 6.296 22.697 1.00 21.42 128 GLU A O 1
ATOM 1063 N N . ALA A 1 132 ? 67.662 7.661 21.896 1.00 19.95 129 ALA A N 1
ATOM 1064 C CA . ALA A 1 132 ? 68.588 8.772 21.658 1.00 18.67 129 ALA A CA 1
ATOM 1065 C C . ALA A 1 132 ? 69.103 9.351 22.982 1.00 18.43 129 ALA A C 1
ATOM 1066 O O . ALA A 1 132 ? 68.337 9.432 23.961 1.00 20.09 129 ALA A O 1
ATOM 1068 N N . ASN A 1 133 ? 70.374 9.744 23.028 1.00 18.60 130 ASN A N 1
ATOM 1069 C CA . ASN A 1 133 ? 70.936 10.439 24.215 1.00 17.65 130 ASN A CA 1
ATOM 1070 C C . ASN A 1 133 ? 70.773 11.952 24.111 1.00 17.32 130 ASN A C 1
ATOM 1071 O O . ASN A 1 133 ? 70.881 12.675 25.108 1.00 19.38 130 ASN A O 1
ATOM 1076 N N . ILE A 1 134 ? 70.560 12.452 22.886 1.00 16.10 131 ILE A N 1
ATOM 1077 C CA . ILE A 1 134 ? 70.194 13.850 22.719 1.00 16.04 131 ILE A CA 1
ATOM 1078 C C . ILE A 1 134 ? 69.085 13.935 21.691 1.00 15.29 131 ILE A C 1
ATOM 1079 O O . ILE A 1 134 ? 69.149 13.362 20.599 1.00 16.56 131 ILE A O 1
ATOM 1084 N N . ARG A 1 135 ? 68.055 14.691 22.026 1.00 15.31 132 ARG A N 1
ATOM 1085 C CA . ARG A 1 135 ? 66.990 14.936 21.044 1.00 16.08 132 ARG A CA 1
ATOM 1086 C C . ARG A 1 135 ? 66.393 16.326 21.230 1.00 15.83 132 ARG A C 1
ATOM 1087 O O . ARG A 1 135 ? 66.552 16.964 22.294 1.00 17.43 132 ARG A O 1
ATOM 1103 N N . GLU A 1 137 ? 62.986 18.774 20.350 1.00 15.90 134 GLU A N 1
ATOM 1104 C CA . GLU A 1 137 ? 61.626 18.952 19.864 1.00 15.80 134 GLU A CA 1
ATOM 1105 C C . GLU A 1 137 ? 61.640 20.192 19.001 1.00 16.29 134 GLU A C 1
ATOM 1106 O O . GLU A 1 137 ? 62.115 21.233 19.465 1.00 16.00 134 GLU A O 1
ATOM 1112 N N . CYS A 1 138 ? 61.111 20.082 17.779 1.00 15.56 135 CYS A N 1
ATOM 1113 C CA . CYS A 1 138 ? 61.129 21.239 16.857 1.00 16.04 135 CYS A CA 1
ATOM 1114 C C . CYS A 1 138 ? 59.761 21.641 16.374 1.00 16.41 135 CYS A C 1
ATOM 1115 O O . CYS A 1 138 ? 58.874 20.776 16.131 1.00 16.99 135 CYS A O 1
ATOM 1118 N N . VAL A 1 139 ? 59.603 22.951 16.196 1.00 15.84 136 VAL A N 1
ATOM 1119 C CA A VAL A 1 139 ? 58.457 23.416 15.410 0.60 15.62 136 VAL A CA 1
ATOM 1120 C CA B VAL A 1 139 ? 58.474 23.510 15.452 0.40 16.06 136 VAL A CA 1
ATOM 1121 C C . VAL A 1 139 ? 58.961 23.808 14.023 1.00 15.41 136 VAL A C 1
ATOM 1122 O O . VAL A 1 139 ? 60.108 24.259 13.855 1.00 16.62 136 VAL A O 1
ATOM 1129 N N . LEU A 1 140 ? 58.117 23.577 13.018 1.00 15.49 137 LEU A N 1
ATOM 1130 C CA . LEU A 1 140 ? 58.524 23.857 11.642 1.00 15.98 137 LEU A CA 1
ATOM 1131 C C . LEU A 1 140 ? 58.422 25.351 11.365 1.00 17.37 137 LEU A C 1
ATOM 1132 O O . LEU A 1 140 ? 57.313 25.926 11.486 1.00 18.96 137 LEU A O 1
ATOM 1137 N N . GLU A 1 141 ? 59.554 25.975 11.004 1.00 17.58 138 GLU A N 1
ATOM 1138 C CA . GLU A 1 141 ? 59.535 27.390 10.609 1.00 18.60 138 GLU A CA 1
ATOM 1139 C C . GLU A 1 141 ? 59.284 27.537 9.106 1.00 19.02 138 GLU A C 1
ATOM 1140 O O . GLU A 1 141 ? 58.511 28.390 8.679 1.00 20.52 138 GLU A O 1
ATOM 1146 N N . ARG A 1 142 ? 59.960 26.710 8.301 1.00 17.21 139 ARG A N 1
ATOM 1147 C CA . ARG A 1 142 ? 59.877 26.827 6.848 1.00 17.25 139 ARG A CA 1
ATOM 1148 C C . ARG A 1 142 ? 60.032 25.448 6.233 1.00 16.42 139 ARG A C 1
ATOM 1149 O O . ARG A 1 142 ? 60.745 24.606 6.780 1.00 17.68 139 ARG A O 1
ATOM 1157 N N . ALA A 1 143 ? 59.342 25.212 5.125 1.00 17.39 140 ALA A N 1
ATOM 1158 C CA . ALA A 1 143 ? 59.625 24.042 4.289 1.00 18.09 140 ALA A CA 1
ATOM 1159 C C . ALA A 1 143 ? 59.789 24.607 2.894 1.00 18.88 140 ALA A C 1
ATOM 1160 O O . ALA A 1 143 ? 58.826 25.117 2.293 1.00 20.57 140 ALA A O 1
ATOM 1162 N N . ILE A 1 144 ? 61.029 24.609 2.410 1.00 17.00 141 ILE A N 1
ATOM 1163 C CA . ILE A 1 144 ? 61.351 25.343 1.190 1.00 17.06 141 ILE A CA 1
ATOM 1164 C C . ILE A 1 144 ? 61.700 24.348 0.082 1.00 17.41 141 ILE A C 1
ATOM 1165 O O . ILE A 1 144 ? 62.725 23.683 0.165 1.00 17.12 141 ILE A O 1
ATOM 1170 N N . PRO A 1 145 ? 60.826 24.222 -0.952 1.00 18.31 142 PRO A N 1
ATOM 1171 C CA . PRO A 1 145 ? 61.172 23.267 -2.010 1.00 18.15 142 PRO A CA 1
ATOM 1172 C C . PRO A 1 145 ? 62.309 23.837 -2.833 1.00 18.01 142 PRO A C 1
ATOM 1173 O O . PRO A 1 145 ? 62.273 25.032 -3.196 1.00 18.43 142 PRO A O 1
ATOM 1177 N N . LEU A 1 146 ? 63.291 22.992 -3.130 1.00 16.79 143 LEU A N 1
ATOM 1178 C CA . LEU A 1 146 ? 64.449 23.465 -3.876 1.00 16.38 143 LEU A CA 1
ATOM 1179 C C . LEU A 1 146 ? 64.855 22.468 -4.937 1.00 17.10 143 LEU A C 1
ATOM 1180 O O . LEU A 1 146 ? 64.591 21.268 -4.834 1.00 18.51 143 LEU A O 1
ATOM 1185 N N . GLY A 1 147 ? 65.559 22.984 -5.941 1.00 18.19 144 GLY A N 1
ATOM 1186 C CA . GLY A 1 147 ? 66.097 22.131 -7.025 1.00 19.73 144 GLY A CA 1
ATOM 1187 C C . GLY A 1 147 ? 65.021 21.537 -7.916 1.00 21.01 144 GLY A C 1
ATOM 1188 O O . GLY A 1 147 ? 63.844 21.950 -7.854 1.00 21.37 144 GLY A O 1
ATOM 1189 N N . GLY A 1 148 ? 65.418 20.561 -8.737 1.00 22.42 145 GLY A N 1
ATOM 1190 C CA . GLY A 1 148 ? 64.467 19.851 -9.603 1.00 25.10 145 GLY A CA 1
ATOM 1191 C C . GLY A 1 148 ? 63.874 20.796 -10.634 1.00 28.47 145 GLY A C 1
ATOM 1192 O O . GLY A 1 148 ? 64.568 21.665 -11.161 1.00 28.54 145 GLY A O 1
ATOM 1193 N N . THR A 1 149 ? 62.586 20.631 -10.910 1.00 31.83 146 THR A N 1
ATOM 1194 C CA . THR A 1 149 ? 61.821 21.571 -11.731 1.00 35.15 146 THR A CA 1
ATOM 1195 C C . THR A 1 149 ? 60.779 22.261 -10.846 1.00 36.92 146 THR A C 1
ATOM 1196 O O . THR A 1 149 ? 60.491 21.795 -9.740 1.00 37.30 146 THR A O 1
ATOM 1200 N N . GLU A 1 150 ? 60.215 23.364 -11.338 1.00 38.98 147 GLU A N 1
ATOM 1201 C CA A GLU A 1 150 ? 59.163 24.066 -10.609 0.60 40.04 147 GLU A CA 1
ATOM 1202 C CA B GLU A 1 150 ? 59.127 24.085 -10.674 0.40 39.41 147 GLU A CA 1
ATOM 1203 C C . GLU A 1 150 ? 58.008 23.121 -10.263 1.00 39.56 147 GLU A C 1
ATOM 1204 O O . GLU A 1 150 ? 57.463 23.183 -9.132 1.00 40.15 147 GLU A O 1
ATOM 1215 N N . ASP A 1 151 ? 57.658 22.229 -11.190 1.00 38.56 148 ASP A N 1
ATOM 1216 C CA . ASP A 1 151 ? 56.569 21.289 -10.942 1.00 37.45 148 ASP A CA 1
ATOM 1217 C C . ASP A 1 151 ? 57.026 20.013 -10.247 1.00 34.84 148 ASP A C 1
ATOM 1218 O O . ASP A 1 151 ? 56.197 19.252 -9.722 1.00 36.03 148 ASP A O 1
ATOM 1223 N N . SER A 1 152 ? 58.337 19.771 -10.235 1.00 31.81 149 SER A N 1
ATOM 1224 C CA A SER A 1 152 ? 58.881 18.599 -9.567 0.60 29.23 149 SER A CA 1
ATOM 1225 C CA B SER A 1 152 ? 58.878 18.604 -9.544 0.40 29.35 149 SER A CA 1
ATOM 1226 C C . SER A 1 152 ? 60.157 18.966 -8.791 1.00 27.51 149 SER A C 1
ATOM 1227 O O . SER A 1 152 ? 61.269 18.675 -9.257 1.00 26.35 149 SER A O 1
ATOM 1232 N N . PRO A 1 153 ? 60.004 19.627 -7.617 1.00 25.04 150 PRO A N 1
ATOM 1233 C CA . PRO A 1 153 ? 61.230 19.968 -6.846 1.00 22.76 150 PRO A CA 1
ATOM 1234 C C . PRO A 1 153 ? 62.023 18.728 -6.444 1.00 20.85 150 PRO A C 1
ATOM 1235 O O . PRO A 1 153 ? 61.463 17.627 -6.360 1.00 20.76 150 PRO A O 1
ATOM 1239 N N . ALA A 1 154 ? 63.311 18.931 -6.141 1.00 18.20 151 ALA A N 1
ATOM 1240 C CA . ALA A 1 154 ? 64.212 17.823 -5.771 1.00 17.66 151 ALA A CA 1
ATOM 1241 C C . ALA A 1 154 ? 64.167 17.512 -4.292 1.00 17.14 151 ALA A C 1
ATOM 1242 O O . ALA A 1 154 ? 64.438 16.388 -3.873 1.00 17.89 151 ALA A O 1
ATOM 1244 N N . CYS A 1 155 ? 63.818 18.519 -3.491 1.00 16.29 152 CYS A N 1
ATOM 1245 C CA . CYS A 1 155 ? 63.853 18.343 -2.026 1.00 15.21 152 CYS A CA 1
ATOM 1246 C C . CYS A 1 155 ? 62.996 19.384 -1.361 1.00 15.24 152 CYS A C 1
ATOM 1247 O O . CYS A 1 155 ? 62.554 20.347 -2.008 1.00 16.45 152 CYS A O 1
ATOM 1250 N N . ASP A 1 156 ? 62.781 19.177 -0.070 1.00 15.40 153 ASP A N 1
ATOM 1251 C CA . ASP A 1 156 ? 62.220 20.235 0.806 1.00 15.75 153 ASP A CA 1
ATOM 1252 C C . ASP A 1 156 ? 63.201 20.485 1.938 1.00 14.96 153 ASP A C 1
ATOM 1253 O O . ASP A 1 156 ? 63.562 19.575 2.669 1.00 15.39 153 ASP A O 1
ATOM 1258 N N . LEU A 1 157 ? 63.699 21.714 2.000 1.00 13.55 154 LEU A N 1
ATOM 1259 C CA . LEU A 1 157 ? 64.587 22.115 3.063 1.00 13.55 154 LEU A CA 1
ATOM 1260 C C . LEU A 1 157 ? 63.726 22.549 4.251 1.00 14.87 154 LEU A C 1
ATOM 1261 O O . LEU A 1 157 ? 63.009 23.569 4.184 1.00 15.34 154 LEU A O 1
ATOM 1266 N N . LEU A 1 158 ? 63.813 21.769 5.327 1.00 14.48 155 LEU A N 1
ATOM 1267 C CA . LEU A 1 158 ? 63.036 22.027 6.522 1.00 14.16 155 LEU A CA 1
ATOM 1268 C C . LEU A 1 158 ? 63.882 22.839 7.485 1.00 14.46 155 LEU A C 1
ATOM 1269 O O . LEU A 1 158 ? 64.981 22.407 7.841 1.00 14.31 155 LEU A O 1
ATOM 1274 N N . ILE A 1 159 ? 63.362 24.000 7.909 1.00 14.54 156 ILE A N 1
ATOM 1275 C CA . ILE A 1 159 ? 64.010 24.789 8.949 1.00 14.55 156 ILE A CA 1
ATOM 1276 C C . ILE A 1 159 ? 63.191 24.572 10.225 1.00 14.62 156 ILE A C 1
ATOM 1277 O O . ILE A 1 159 ? 62.003 24.892 10.245 1.00 15.31 156 ILE A O 1
ATOM 1282 N N . GLY A 1 160 ? 63.806 24.002 11.269 1.00 13.94 157 GLY A N 1
ATOM 1283 C CA . GLY A 1 160 ? 63.070 23.761 12.539 1.00 14.66 157 GLY A CA 1
ATOM 1284 C C . GLY A 1 160 ? 63.594 24.674 13.628 1.00 15.51 157 GLY A C 1
ATOM 1285 O O . GLY A 1 160 ? 64.806 24.944 13.700 1.00 15.34 157 GLY A O 1
ATOM 1286 N N . ARG A 1 161 ? 62.694 25.124 14.507 1.00 15.51 158 ARG A N 1
ATOM 1287 C CA A ARG A 1 161 ? 63.121 25.869 15.690 0.60 15.98 158 ARG A CA 1
ATOM 1288 C CA B ARG A 1 161 ? 63.098 25.883 15.696 0.40 16.14 158 ARG A CA 1
ATOM 1289 C C . ARG A 1 161 ? 63.032 24.940 16.889 1.00 15.77 158 ARG A C 1
ATOM 1290 O O . ARG A 1 161 ? 61.981 24.326 17.129 1.00 15.93 158 ARG A O 1
ATOM 1305 N N . VAL A 1 162 ? 64.131 24.850 17.651 1.00 15.30 159 VAL A N 1
ATOM 1306 C CA . VAL A 1 162 ? 64.151 23.928 18.789 1.00 16.10 159 VAL A CA 1
ATOM 1307 C C . VAL A 1 162 ? 63.370 24.570 19.915 1.00 16.51 159 VAL A C 1
ATOM 1308 O O . VAL A 1 162 ? 63.684 25.694 20.328 1.00 17.91 159 VAL A O 1
ATOM 1312 N N . VAL A 1 163 ? 62.372 23.828 20.410 1.00 16.76 160 VAL A N 1
ATOM 1313 C CA . VAL A 1 163 ? 61.567 24.310 21.551 1.00 17.54 160 VAL A CA 1
ATOM 1314 C C . VAL A 1 163 ? 61.842 23.569 22.861 1.00 17.77 160 VAL A C 1
ATOM 1315 O O . VAL A 1 163 ? 61.404 24.010 23.952 1.00 18.71 160 VAL A O 1
ATOM 1319 N N . ARG A 1 164 ? 62.531 22.430 22.770 1.00 17.02 161 ARG A N 1
ATOM 1320 C CA . ARG A 1 164 ? 62.976 21.709 23.968 1.00 17.47 161 ARG A CA 1
ATOM 1321 C C . ARG A 1 164 ? 64.160 20.815 23.607 1.00 16.60 161 ARG A C 1
ATOM 1322 O O . ARG A 1 164 ? 64.071 20.079 22.625 1.00 17.59 161 ARG A O 1
ATOM 1330 N N . PHE A 1 165 ? 65.228 20.868 24.420 1.00 16.45 162 PHE A N 1
ATOM 1331 C CA . PHE A 1 165 ? 66.345 19.928 24.297 1.00 16.67 162 PHE A CA 1
ATOM 1332 C C . PHE A 1 165 ? 66.175 18.862 25.383 1.00 17.59 162 PHE A C 1
ATOM 1333 O O . PHE A 1 165 ? 65.716 19.175 26.502 1.00 18.38 162 PHE A O 1
ATOM 1341 N N . HIS A 1 166 ? 66.581 17.629 25.075 1.00 17.04 163 HIS A N 1
ATOM 1342 C CA . HIS A 1 166 ? 66.641 16.542 26.054 1.00 17.14 163 HIS A CA 1
ATOM 1343 C C . HIS A 1 166 ? 68.051 15.988 25.916 1.00 17.96 163 HIS A C 1
ATOM 1344 O O . HIS A 1 166 ? 68.467 15.631 24.803 1.00 17.65 163 HIS A O 1
ATOM 1351 N N . VAL A 1 167 ? 68.796 15.951 27.017 1.00 18.88 164 VAL A N 1
ATOM 1352 C CA . VAL A 1 167 ? 70.201 15.582 26.958 1.00 19.04 164 VAL A CA 1
ATOM 1353 C C . VAL A 1 167 ? 70.535 14.621 28.104 1.00 19.43 164 VAL A C 1
ATOM 1354 O O . VAL A 1 167 ? 70.194 14.897 29.265 1.00 19.61 164 VAL A O 1
ATOM 1358 N N . ALA A 1 168 ? 71.189 13.507 27.786 1.00 18.78 165 ALA A N 1
ATOM 1359 C CA . ALA A 1 168 ? 71.644 12.552 28.833 1.00 19.22 165 ALA A CA 1
ATOM 1360 C C . ALA A 1 168 ? 72.542 13.250 29.844 1.00 19.40 165 ALA A C 1
ATOM 1361 O O . ALA A 1 168 ? 73.520 13.930 29.490 1.00 19.46 165 ALA A O 1
ATOM 1363 N N . GLU A 1 169 ? 72.235 13.093 31.137 1.00 19.66 166 GLU A N 1
ATOM 1364 C CA . GLU A 1 169 ? 72.999 13.834 32.137 1.00 20.29 166 GLU A CA 1
ATOM 1365 C C . GLU A 1 169 ? 74.500 13.524 32.096 1.00 20.30 166 GLU A C 1
ATOM 1366 O O . GLU A 1 169 ? 75.317 14.407 32.344 1.00 20.85 166 GLU A O 1
ATOM 1372 N N . HIS A 1 170 ? 74.861 12.277 31.801 1.00 20.83 167 HIS A N 1
ATOM 1373 C CA . HIS A 1 170 ? 76.283 11.907 31.863 1.00 22.27 167 HIS A CA 1
ATOM 1374 C C . HIS A 1 170 ? 77.050 12.599 30.743 1.00 22.17 167 HIS A C 1
ATOM 1375 O O . HIS A 1 170 ? 78.278 12.594 30.756 1.00 23.13 167 HIS A O 1
ATOM 1382 N N . LEU A 1 171 ? 76.319 13.189 29.797 1.00 21.18 168 LEU A N 1
ATOM 1383 C CA . LEU A 1 171 ? 76.966 13.895 28.651 1.00 21.47 168 LEU A CA 1
ATOM 1384 C C . LEU A 1 171 ? 77.107 15.373 28.897 1.00 21.88 168 LEU A C 1
ATOM 1385 O O . LEU A 1 171 ? 77.825 16.075 28.175 1.00 22.18 168 LEU A O 1
ATOM 1390 N N . TYR A 1 172 ? 76.420 15.860 29.931 1.00 22.62 169 TYR A N 1
ATOM 1391 C CA . TYR A 1 172 ? 76.210 17.279 30.115 1.00 23.13 169 TYR A CA 1
ATOM 1392 C C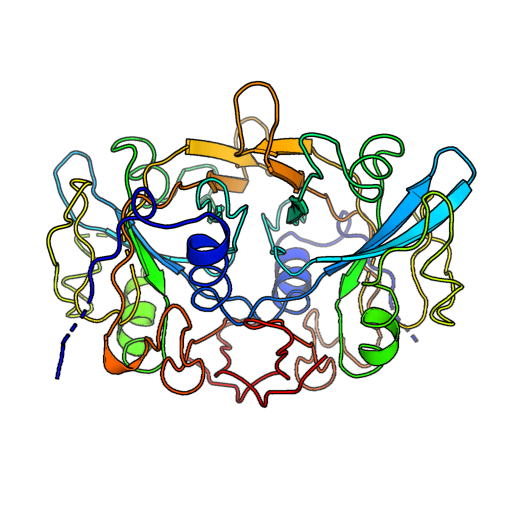 . TYR A 1 172 ? 77.059 17.793 31.252 1.00 25.40 169 TYR A C 1
ATOM 1393 O O . TYR A 1 172 ? 76.895 17.336 32.408 1.00 25.59 169 TYR A O 1
ATOM 1402 N N . GLU A 1 173 ? 77.954 18.729 30.955 1.00 26.74 170 GLU A N 1
ATOM 1403 C CA A GLU A 1 173 ? 78.778 19.310 31.996 0.60 28.89 170 GLU A CA 1
ATOM 1404 C CA B GLU A 1 173 ? 78.813 19.295 31.983 0.40 28.86 170 GLU A CA 1
ATOM 1405 C C . GLU A 1 173 ? 78.653 20.800 31.939 1.00 29.30 170 GLU A C 1
ATOM 1406 O O . GLU A 1 173 ? 79.321 21.483 31.138 1.00 29.06 170 GLU A O 1
ATOM 1417 N N . LYS A 1 174 ? 77.758 21.285 32.803 1.00 30.43 171 LYS A N 1
ATOM 1418 C CA A LYS A 1 174 ? 77.486 22.702 32.925 0.60 30.66 171 LYS A CA 1
ATOM 1419 C CA B LYS A 1 174 ? 77.441 22.703 32.916 0.40 30.61 171 LYS A CA 1
ATOM 1420 C C . LYS A 1 174 ? 77.362 23.376 31.546 1.00 30.66 171 LYS A C 1
ATOM 1421 O O . LYS A 1 174 ? 78.086 24.331 31.237 1.00 31.45 171 LYS A O 1
ATOM 1432 N N . GLY A 1 175 ? 76.463 22.857 30.724 1.00 29.70 172 GLY A N 1
ATOM 1433 C CA . GLY A 1 175 ? 76.199 23.500 29.455 1.00 27.40 172 GLY A CA 1
ATOM 1434 C C . GLY A 1 175 ? 76.934 22.950 28.263 1.00 26.40 172 GLY A C 1
ATOM 1435 O O . GLY A 1 175 ? 76.553 23.256 27.147 1.00 26.85 172 GLY A O 1
ATOM 1436 N N . ARG A 1 176 ? 77.973 22.157 28.496 1.00 24.66 173 ARG A N 1
ATOM 1437 C CA . ARG A 1 176 ? 78.757 21.573 27.382 1.00 23.57 173 ARG A CA 1
ATOM 1438 C C . ARG A 1 176 ? 78.453 20.109 27.218 1.00 22.34 173 ARG A C 1
ATOM 1439 O O . ARG A 1 176 ? 78.059 19.434 28.171 1.00 22.34 173 ARG A O 1
ATOM 1447 N N . ILE A 1 177 ? 78.653 19.607 26.011 1.00 19.89 174 ILE A N 1
ATOM 1448 C CA . ILE A 1 177 ? 78.433 18.200 25.723 1.00 19.41 174 ILE A CA 1
ATOM 1449 C C . ILE A 1 177 ? 79.754 17.462 25.548 1.00 20.07 174 ILE A C 1
ATOM 1450 O O . ILE A 1 177 ? 80.621 17.913 24.790 1.00 20.36 174 ILE A O 1
ATOM 1455 N N . HIS A 1 178 ? 79.894 16.331 26.238 1.00 20.47 175 HIS A N 1
ATOM 1456 C CA A HIS A 1 178 ? 81.079 15.489 26.083 0.60 21.59 175 HIS A CA 1
ATOM 1457 C CA B HIS A 1 178 ? 81.071 15.465 26.113 0.40 21.10 175 HIS A CA 1
ATOM 1458 C C . HIS A 1 178 ? 81.012 14.682 24.794 1.00 21.12 175 HIS A C 1
ATOM 1459 O O . HIS A 1 178 ? 80.324 13.671 24.706 1.00 21.47 175 HIS A O 1
ATOM 1472 N N . ALA A 1 179 ? 81.759 15.145 23.788 1.00 20.64 176 ALA A N 1
ATOM 1473 C CA . ALA A 1 179 ? 81.743 14.504 22.466 1.00 21.12 176 ALA A CA 1
ATOM 1474 C C . ALA A 1 179 ? 82.118 13.022 22.498 1.00 22.11 176 ALA A C 1
ATOM 1475 O O . ALA A 1 179 ? 81.477 12.214 21.831 1.00 21.39 176 ALA A O 1
ATOM 1477 N N . GLU A 1 180 ? 83.165 12.685 23.266 1.00 23.67 177 GLU A N 1
ATOM 1478 C CA A GLU A 1 180 ? 83.666 11.329 23.446 0.60 25.57 177 GLU A CA 1
ATOM 1479 C CA B GLU A 1 180 ? 83.620 11.291 23.349 0.40 25.52 177 GLU A CA 1
ATOM 1480 C C . GLU A 1 180 ? 82.628 10.399 24.105 1.00 25.54 177 GLU A C 1
ATOM 1481 O O . GLU A 1 180 ? 82.566 9.189 23.857 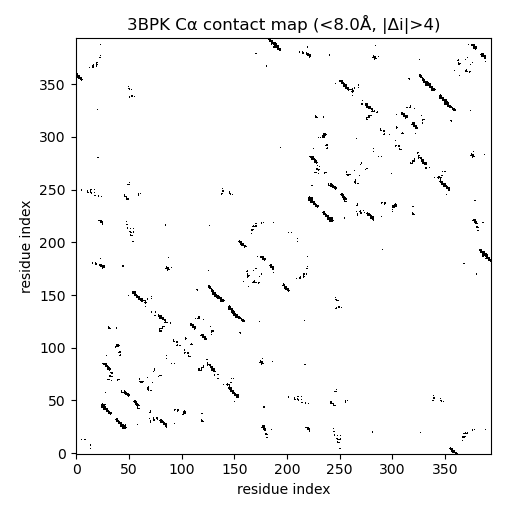1.00 26.78 177 GLU A O 1
ATOM 1492 N N . GLY A 1 181 ? 81.824 10.985 24.980 1.00 24.49 178 GLY A N 1
ATOM 1493 C CA . GLY A 1 181 ? 80.758 10.250 25.630 1.00 23.61 178 GLY A CA 1
ATOM 1494 C C . GLY A 1 181 ? 79.589 10.049 24.676 1.00 22.43 178 GLY A C 1
ATOM 1495 O O . GLY A 1 181 ? 78.934 9.002 24.682 1.00 23.88 178 GLY A O 1
ATOM 1496 N N . LEU A 1 182 ? 79.328 11.061 23.840 1.00 20.80 179 LEU A N 1
ATOM 1497 C CA . LEU A 1 182 ? 78.207 10.988 22.900 1.00 20.22 179 LEU A CA 1
ATOM 1498 C C . LEU A 1 182 ? 78.385 9.926 21.814 1.00 19.89 179 LEU A C 1
ATOM 1499 O O . LEU A 1 182 ? 77.451 9.217 21.456 1.00 19.80 179 LEU A O 1
ATOM 1504 N N . LYS A 1 183 ? 79.597 9.825 21.274 1.00 19.75 180 LYS A N 1
ATOM 1505 C CA . LYS A 1 183 ? 79.870 8.876 20.183 1.00 19.94 180 LYS A CA 1
ATOM 1506 C C . LYS A 1 183 ? 78.933 9.074 18.988 1.00 18.62 180 LYS A C 1
ATOM 1507 O O . LYS A 1 183 ? 78.301 8.131 18.501 1.00 17.84 180 LYS A O 1
ATOM 1513 N N . PRO A 1 184 ? 78.881 10.320 18.475 1.00 17.89 181 PRO A N 1
ATOM 1514 C CA . PRO A 1 184 ? 77.996 10.615 17.348 1.00 18.10 181 PRO A CA 1
ATOM 1515 C C . PRO A 1 184 ? 78.472 9.844 16.112 1.00 19.05 181 PRO A C 1
ATOM 1516 O O . PRO A 1 184 ? 79.672 9.577 15.969 1.00 19.68 181 PRO A O 1
ATOM 1520 N N . ILE A 1 185 ? 77.536 9.500 15.240 1.00 19.33 182 ILE A N 1
ATOM 1521 C CA . ILE A 1 185 ? 77.901 8.928 13.949 1.00 20.30 182 ILE A CA 1
ATOM 1522 C C . ILE A 1 185 ? 77.625 9.886 12.810 1.00 19.72 182 ILE A C 1
ATOM 1523 O O . ILE A 1 185 ? 76.705 10.719 12.864 1.00 20.80 182 ILE A O 1
ATOM 1528 N N . SER A 1 186 ? 78.436 9.717 11.769 1.00 18.84 183 SER A N 1
ATOM 1529 C CA A SER A 1 186 ? 78.388 10.591 10.607 0.60 18.13 183 SER A CA 1
ATOM 1530 C CA B SER A 1 186 ? 78.395 10.575 10.589 0.40 18.05 183 SER A CA 1
ATOM 1531 C C . SER A 1 186 ? 78.295 9.752 9.338 1.00 18.75 183 SER A C 1
ATOM 1532 O O . SER A 1 186 ? 78.680 8.582 9.322 1.00 18.52 183 SER A O 1
ATOM 1537 N N . ARG A 1 187 ? 77.764 10.360 8.285 1.00 17.35 184 ARG A N 1
ATOM 1538 C CA . ARG A 1 187 ? 77.638 9.702 7.001 1.00 18.23 184 ARG A CA 1
ATOM 1539 C C . ARG A 1 187 ? 78.734 10.182 6.051 1.00 17.53 184 ARG A C 1
ATOM 1540 O O . ARG A 1 187 ? 79.089 11.386 6.014 1.00 17.30 184 ARG A O 1
ATOM 1548 N N . LEU A 1 188 ? 79.277 9.222 5.301 1.00 17.53 185 LEU A N 1
ATOM 1549 C CA . LEU A 1 188 ? 80.157 9.525 4.180 1.00 18.35 185 LEU A CA 1
ATOM 1550 C C . LEU A 1 188 ? 79.449 9.182 2.855 1.00 19.76 185 LEU A C 1
ATOM 1551 O O . LEU A 1 188 ? 78.258 9.360 2.743 1.00 20.10 185 LEU A O 1
ATOM 1556 N N . ALA A 1 189 ? 80.180 8.709 1.840 1.00 20.10 186 ALA A N 1
ATOM 1557 C CA . ALA A 1 189 ? 79.545 8.365 0.588 1.00 22.14 186 ALA A CA 1
ATOM 1558 C C . ALA A 1 189 ? 79.094 6.914 0.624 1.00 23.74 186 ALA A C 1
ATOM 1559 O O . ALA A 1 189 ? 79.549 6.146 1.478 1.00 23.00 186 ALA A O 1
ATOM 1561 N N . GLY A 1 190 ? 78.223 6.525 -0.305 1.00 25.92 187 GLY A N 1
ATOM 1562 C CA . GLY A 1 190 ? 77.743 5.126 -0.332 1.00 28.79 187 GLY A CA 1
ATOM 1563 C C . GLY A 1 190 ? 77.082 4.735 0.984 1.00 30.42 187 GLY A C 1
ATOM 1564 O O . GLY A 1 190 ? 76.404 5.550 1.611 1.00 31.31 187 GLY A O 1
ATOM 1565 N N . HIS A 1 191 ? 77.310 3.494 1.433 1.00 31.97 188 HIS A N 1
ATOM 1566 C CA A HIS A 1 191 ? 76.805 3.049 2.737 0.60 32.25 188 HIS A CA 1
ATOM 1567 C CA B HIS A 1 191 ? 76.797 3.062 2.737 0.40 31.85 188 HIS A CA 1
ATOM 1568 C C . HIS A 1 191 ? 77.881 3.179 3.810 1.00 31.39 188 HIS A C 1
ATOM 1569 O O . HIS A 1 191 ? 77.892 2.424 4.790 1.00 31.02 188 HIS A O 1
ATOM 1582 N N . ASN A 1 192 ? 78.783 4.144 3.629 1.00 28.82 189 ASN A N 1
ATOM 1583 C CA . ASN A 1 192 ? 79.858 4.319 4.569 1.00 26.07 189 ASN A CA 1
ATOM 1584 C C . ASN A 1 192 ? 79.510 5.350 5.622 1.00 24.63 189 ASN A C 1
ATOM 1585 O O . ASN A 1 192 ? 78.887 6.364 5.316 1.00 23.46 189 ASN A O 1
ATOM 1590 N N . TYR A 1 193 ? 79.922 5.039 6.844 1.00 23.86 190 TYR A N 1
ATOM 1591 C CA A TYR A 1 193 ? 79.761 5.927 7.995 0.60 23.04 190 TYR A CA 1
ATOM 1592 C CA B TYR A 1 193 ? 79.736 5.900 8.023 0.40 23.51 190 TYR A CA 1
ATOM 1593 C C . TYR A 1 193 ? 81.085 6.111 8.686 1.00 23.10 190 TYR A C 1
ATOM 1594 O O . TYR A 1 193 ? 82.031 5.373 8.427 1.00 23.01 190 TYR A O 1
ATOM 1611 N N . ALA A 1 194 ? 81.163 7.094 9.571 1.00 21.49 191 ALA A N 1
ATOM 1612 C CA . ALA A 1 194 ? 82.350 7.275 10.377 1.00 22.10 191 ALA A CA 1
ATOM 1613 C C . ALA A 1 194 ? 81.967 7.534 11.826 1.00 21.70 191 ALA A C 1
ATOM 1614 O O . ALA A 1 194 ? 80.995 8.229 12.105 1.00 22.08 191 ALA A O 1
ATOM 1616 N N . LYS A 1 195 ? 82.741 6.939 12.733 1.00 21.07 192 LYS A N 1
ATOM 1617 C CA . LYS A 1 195 ? 82.743 7.338 14.125 1.00 21.59 192 LYS A CA 1
ATOM 1618 C C . LYS A 1 195 ? 83.388 8.715 14.275 1.00 21.63 192 LYS A C 1
ATOM 1619 O O . LYS A 1 195 ? 83.998 9.255 13.321 1.00 21.13 192 LYS A O 1
ATOM 1625 N N . LEU A 1 196 ? 83.260 9.315 15.445 1.00 21.68 193 LEU A N 1
ATOM 1626 C CA . LEU A 1 196 ? 83.935 10.581 15.709 1.00 22.87 193 LEU A CA 1
ATOM 1627 C C . LEU A 1 196 ? 85.463 10.435 15.671 1.00 23.01 193 LEU A C 1
ATOM 1628 O O . LEU A 1 196 ? 86.032 9.553 16.318 1.00 23.27 193 LEU A O 1
ATOM 1633 N N . GLY A 1 197 ? 86.140 11.315 14.941 1.00 23.18 194 GLY A N 1
ATOM 1634 C CA . GLY A 1 197 ? 87.591 11.202 14.845 1.00 23.90 194 GLY A CA 1
ATOM 1635 C C . GLY A 1 197 ? 88.379 11.879 15.946 1.00 24.77 194 GLY A C 1
ATOM 1636 O O . GLY A 1 197 ? 87.822 12.514 16.855 1.00 25.14 194 GLY A O 1
ATOM 1637 N N . GLU A 1 198 ? 89.701 11.746 15.836 1.00 25.26 195 GLU A N 1
ATOM 1638 C CA . GLU A 1 198 ? 90.655 12.332 16.751 1.00 26.95 195 GLU A CA 1
ATOM 1639 C C . GLU A 1 198 ? 90.530 13.844 16.792 1.00 25.37 195 GLU A C 1
ATOM 1640 O O . GLU A 1 198 ? 90.518 14.521 15.765 1.00 23.61 195 GLU A O 1
ATOM 1646 N N . GLN A 1 199 ? 90.435 14.377 17.999 1.00 26.55 196 GLN A N 1
ATOM 1647 C CA . GLN A 1 199 ? 90.216 15.791 18.183 1.00 27.42 196 GLN A CA 1
ATOM 1648 C C . GLN A 1 199 ? 91.522 16.536 18.229 1.00 28.17 196 GLN A C 1
ATOM 1649 O O . GLN A 1 199 ? 92.567 15.971 18.621 1.00 29.23 196 GLN A O 1
ATOM 1655 N N . PHE A 1 200 ? 91.452 17.798 17.832 1.00 28.70 197 PHE A N 1
ATOM 1656 C CA . PHE A 1 200 ? 92.553 18.732 17.953 1.00 29.12 197 PHE A CA 1
ATOM 1657 C C . PHE A 1 200 ? 92.001 20.144 18.126 1.00 30.43 197 PHE A C 1
ATOM 1658 O O . PHE A 1 200 ? 90.842 20.442 17.741 1.00 30.22 197 PHE A O 1
ATOM 1666 N N . GLU A 1 201 ? 92.802 21.011 18.733 1.00 31.44 198 GLU A N 1
ATOM 1667 C CA A GLU A 1 201 ? 92.336 22.381 18.952 0.60 32.76 198 GLU A CA 1
ATOM 1668 C CA B GLU A 1 201 ? 92.450 22.402 18.974 0.40 31.59 198 GLU A CA 1
ATOM 1669 C C A GLU A 1 201 ? 92.843 23.391 17.940 0.60 32.67 198 GLU A C 1
ATOM 1670 C C B GLU A 1 201 ? 93.467 23.262 18.253 0.40 31.30 198 GLU A C 1
ATOM 1671 O O A GLU A 1 201 ? 94.034 23.394 17.550 0.60 32.83 198 GLU A O 1
ATOM 1672 O O B GLU A 1 201 ? 94.665 22.965 18.278 0.40 31.17 198 GLU A O 1
ATOM 1683 N N A LEU A 1 202 ? 91.927 24.258 17.523 0.60 32.76 199 LEU A N 1
ATOM 1684 N N B LEU A 1 202 ? 92.996 24.324 17.604 0.40 30.94 199 LEU A N 1
ATOM 1685 C CA A LEU A 1 202 ? 92.282 25.453 16.776 0.60 33.29 199 LEU A CA 1
ATOM 1686 C CA B LEU A 1 202 ? 93.899 25.303 17.020 0.40 30.62 199 LEU A CA 1
ATOM 1687 C C A LEU A 1 202 ? 91.533 26.644 17.352 0.60 33.28 199 LEU A C 1
ATOM 1688 C C B LEU A 1 202 ? 93.695 26.663 17.679 0.40 30.48 199 LEU A C 1
ATOM 1689 O O A LEU A 1 202 ? 92.072 27.358 18.198 0.60 34.73 199 LEU A O 1
ATOM 1690 O O B LEU A 1 202 ? 94.667 27.318 18.060 0.40 31.15 199 LEU A O 1
ATOM 1699 N N . SER B 1 1 ? 71.377 5.137 34.551 1.00 34.73 -2 SER B N 1
ATOM 1700 C CA . SER B 1 1 ? 71.159 4.267 33.362 1.00 34.31 -2 SER B CA 1
ATOM 1701 C C . SER B 1 1 ? 70.346 4.926 32.243 1.00 32.73 -2 SER B C 1
ATOM 1702 O O . SER B 1 1 ? 70.583 4.624 31.082 1.00 32.70 -2 SER B O 1
ATOM 1705 N N . ASN B 1 2 ? 69.384 5.785 32.572 1.00 29.76 -1 ASN B N 1
ATOM 1706 C CA . ASN B 1 2 ? 68.863 6.694 31.540 1.00 28.18 -1 ASN B CA 1
ATOM 1707 C C . ASN B 1 2 ? 68.470 8.067 32.055 1.00 26.31 -1 ASN B C 1
ATOM 1708 O O . ASN B 1 2 ? 67.397 8.560 31.714 1.00 25.75 -1 ASN B O 1
ATOM 1713 N N . ALA B 1 3 ? 69.318 8.681 32.871 1.00 24.91 0 ALA B N 1
ATOM 1714 C CA . ALA B 1 3 ? 68.970 10.002 33.406 1.00 23.63 0 ALA B CA 1
ATOM 1715 C C . ALA B 1 3 ? 69.026 11.038 32.281 1.00 22.59 0 ALA B C 1
ATOM 1716 O O . ALA B 1 3 ? 70.103 11.242 31.684 1.00 22.51 0 ALA B O 1
ATOM 1726 N N . LEU B 1 5 ? 68.060 15.062 30.999 1.00 19.48 2 LEU B N 1
ATOM 1727 C CA A LEU B 1 5 ? 67.740 16.450 31.358 0.70 19.02 2 LEU B CA 1
ATOM 1728 C CA B LEU B 1 5 ? 67.730 16.453 31.356 0.30 19.53 2 LEU B CA 1
ATOM 1729 C C . LEU B 1 5 ? 66.841 17.125 30.325 1.00 19.49 2 LEU B C 1
ATOM 1730 O O . LEU B 1 5 ? 67.084 17.022 29.109 1.00 20.42 2 LEU B O 1
ATOM 1739 N N . SER B 1 6 ? 65.845 17.855 30.806 1.00 18.94 3 SER B N 1
ATOM 1740 C CA A SER B 1 6 ? 65.010 18.707 29.951 0.60 19.90 3 SER B CA 1
ATOM 1741 C CA B SER B 1 6 ? 65.014 18.688 29.951 0.40 19.28 3 SER B CA 1
ATOM 1742 C C . SER B 1 6 ? 65.519 20.128 30.028 1.00 19.99 3 SER B C 1
ATOM 1743 O O . SER B 1 6 ? 65.651 20.692 31.129 1.00 19.74 3 SER B O 1
ATOM 1748 N N . ILE B 1 7 ? 65.822 20.720 28.862 1.00 19.63 4 ILE B N 1
ATOM 1749 C CA . ILE B 1 7 ? 66.375 22.074 28.833 1.00 18.90 4 ILE B CA 1
ATOM 1750 C C . ILE B 1 7 ? 65.542 22.943 27.907 1.00 18.89 4 ILE B C 1
ATOM 1751 O O . ILE B 1 7 ? 65.356 22.640 26.727 1.00 19.57 4 ILE B O 1
ATOM 1756 N N . ASN B 1 8 ? 64.984 23.998 28.485 1.00 19.19 5 ASN B N 1
ATOM 1757 C CA . ASN B 1 8 ? 64.141 24.913 27.734 1.00 18.65 5 ASN B CA 1
ATOM 1758 C C . ASN B 1 8 ? 64.973 26.072 27.156 1.00 18.79 5 ASN B C 1
ATOM 1759 O O . ASN B 1 8 ? 65.570 26.836 27.902 1.00 18.23 5 ASN B O 1
ATOM 1764 N N . PRO B 1 9 ? 65.026 26.214 25.808 1.00 18.45 6 PRO B N 1
ATOM 1765 C CA . PRO B 1 9 ? 65.894 27.251 25.262 1.00 19.28 6 PRO B CA 1
ATOM 1766 C C . PRO B 1 9 ? 65.471 28.686 25.656 1.00 19.84 6 PRO B C 1
ATOM 1767 O O . PRO B 1 9 ? 66.293 29.615 25.635 1.00 19.76 6 PRO B O 1
ATOM 1771 N N . ASN B 1 10 ? 64.197 28.852 26.014 1.00 20.61 7 ASN B N 1
ATOM 1772 C CA . ASN B 1 10 ? 63.700 30.133 26.495 1.00 22.67 7 ASN B CA 1
ATOM 1773 C C . ASN B 1 10 ? 64.185 30.498 27.905 1.00 23.21 7 ASN B C 1
ATOM 1774 O O . ASN B 1 10 ? 64.084 31.674 28.299 1.00 25.60 7 ASN B O 1
ATOM 1779 N N . GLU B 1 11 ? 64.719 29.511 28.638 1.00 22.96 8 GLU B N 1
ATOM 1780 C CA . GLU B 1 11 ? 65.196 29.700 30.008 1.00 25.35 8 GLU B CA 1
ATOM 1781 C C . GLU B 1 11 ? 66.710 29.725 30.119 1.00 25.06 8 GLU B C 1
ATOM 1782 O O . GLU B 1 11 ? 67.275 29.600 31.202 1.00 26.13 8 GLU B O 1
ATOM 1788 N N . GLN B 1 12 ? 67.390 29.875 28.983 1.00 24.25 9 GLN B N 1
ATOM 1789 C CA . GLN B 1 12 ? 68.822 30.058 29.035 1.00 24.04 9 GLN B CA 1
ATOM 1790 C C . GLN B 1 12 ? 69.235 31.050 27.979 1.00 23.06 9 GLN B C 1
ATOM 1791 O O . GLN B 1 12 ? 68.407 31.461 27.170 1.00 23.44 9 GLN B O 1
ATOM 1797 N N . THR B 1 13 ? 70.500 31.465 28.018 1.00 22.52 10 THR B N 1
ATOM 1798 C CA . THR B 1 13 ? 70.970 32.537 27.139 1.00 23.22 10 THR B CA 1
ATOM 1799 C C . THR B 1 13 ? 71.268 32.047 25.723 1.00 22.93 10 THR B C 1
ATOM 1800 O O . THR B 1 13 ? 71.396 30.842 25.470 1.00 22.71 10 THR B O 1
ATOM 1804 N N . GLU B 1 14 ? 71.433 32.997 24.813 1.00 23.57 11 GLU B N 1
ATOM 1805 C CA . GLU B 1 14 ? 71.863 32.679 23.457 1.00 24.35 11 GLU B CA 1
ATOM 1806 C C . GLU B 1 14 ? 73.168 31.887 23.466 1.00 24.01 11 GLU B C 1
ATOM 1807 O O . GLU B 1 14 ? 73.317 30.879 22.752 1.00 23.49 11 GLU B O 1
ATOM 1813 N N . LYS B 1 15 ? 74.113 32.299 24.300 1.00 23.50 12 LYS B N 1
ATOM 1814 C CA . LYS B 1 15 ? 75.382 31.584 24.383 1.00 23.45 12 LYS B CA 1
ATOM 1815 C C . LYS B 1 15 ? 75.154 30.160 24.894 1.00 22.40 12 LYS B C 1
ATOM 1816 O O . LYS B 1 15 ? 75.783 29.200 24.424 1.00 22.00 12 LYS B O 1
ATOM 1822 N N . ASP B 1 16 ? 74.278 30.000 25.883 1.00 20.64 13 ASP B N 1
ATOM 1823 C CA . ASP B 1 16 ? 73.926 28.643 26.329 1.00 20.62 13 ASP B CA 1
ATOM 1824 C C . ASP B 1 16 ? 73.340 27.770 25.211 1.00 19.56 13 ASP B C 1
ATOM 1825 O O . ASP B 1 16 ? 73.669 26.587 25.106 1.00 19.52 13 ASP B O 1
ATOM 1830 N N . ASN B 1 17 ? 72.432 28.343 24.420 1.00 18.90 14 ASN B N 1
ATOM 1831 C CA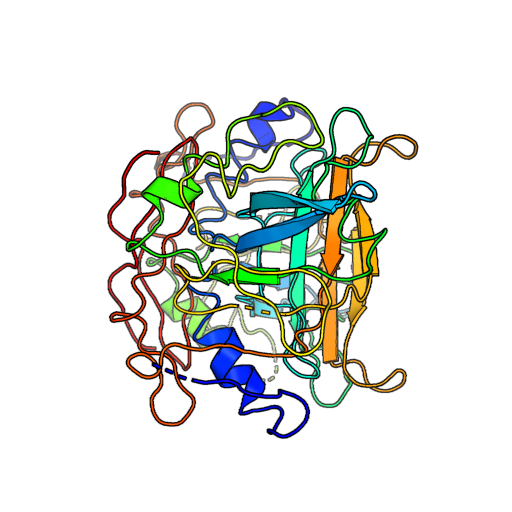 . ASN B 1 17 ? 71.833 27.589 23.297 1.00 18.12 14 ASN B CA 1
ATOM 1832 C C . ASN B 1 17 ? 72.879 27.265 22.231 1.00 18.22 14 ASN B C 1
ATOM 1833 O O . ASN B 1 17 ? 72.904 26.162 21.700 1.00 17.25 14 ASN B O 1
ATOM 1838 N N . TYR B 1 18 ? 73.747 28.232 21.979 1.00 18.37 15 TYR B N 1
ATOM 1839 C CA . TYR B 1 18 ? 74.889 28.040 21.067 1.00 18.75 15 TYR B CA 1
ATOM 1840 C C . TYR B 1 18 ? 75.763 26.881 21.493 1.00 18.63 15 TYR B C 1
ATOM 1841 O O . TYR B 1 18 ? 76.126 26.044 20.675 1.00 18.75 15 TYR B O 1
ATOM 1850 N N . LYS B 1 19 ? 76.124 26.833 22.777 1.00 18.72 16 LYS B N 1
ATOM 1851 C CA A LYS B 1 19 ? 76.969 25.754 23.287 0.60 19.60 16 LYS B CA 1
ATOM 1852 C CA B LYS B 1 19 ? 76.964 25.747 23.301 0.40 19.01 16 LYS B CA 1
ATOM 1853 C C . LYS B 1 19 ? 76.299 24.389 23.147 1.00 18.90 16 LYS B C 1
ATOM 1854 O O . LYS B 1 19 ? 76.959 23.375 22.819 1.00 19.02 16 LYS B O 1
ATOM 1865 N N . LEU B 1 20 ? 74.990 24.338 23.382 1.00 19.04 17 LEU B N 1
ATOM 1866 C CA A LEU B 1 20 ? 74.295 23.079 23.242 0.60 18.68 17 LEU B CA 1
ATOM 1867 C CA B LEU B 1 20 ? 74.260 23.071 23.225 0.40 18.19 17 LEU B CA 1
ATOM 1868 C C . LEU B 1 20 ? 74.195 22.639 21.777 1.00 18.18 17 LEU B C 1
ATOM 1869 O O . LEU B 1 20 ? 74.422 21.460 21.469 1.00 18.48 17 LEU B O 1
ATOM 1878 N N . LEU B 1 21 ? 73.887 23.575 20.875 1.00 16.75 18 LEU B N 1
ATOM 1879 C CA . LEU B 1 21 ? 73.770 23.185 19.463 1.00 16.18 18 LEU B CA 1
ATOM 1880 C C . LEU B 1 21 ? 75.119 22.750 18.919 1.00 15.58 18 LEU B C 1
ATOM 1881 O O . LEU B 1 21 ? 75.212 21.689 18.257 1.00 16.24 18 LEU B O 1
ATOM 1886 N N . THR B 1 22 ? 76.165 23.565 19.185 1.00 14.67 19 THR B N 1
ATOM 1887 C CA . THR B 1 22 ? 77.473 23.257 18.597 1.00 15.96 19 THR B CA 1
ATOM 1888 C C . THR B 1 22 ? 78.137 22.038 19.244 1.00 15.26 19 THR B C 1
ATOM 1889 O O . THR B 1 22 ? 79.072 21.463 18.668 1.00 16.79 19 THR B O 1
ATOM 1893 N N . GLY B 1 23 ? 77.707 21.667 20.469 1.00 14.70 20 GLY B N 1
ATOM 1894 C CA . GLY B 1 23 ? 78.227 20.451 21.094 1.00 15.61 20 GLY B CA 1
ATOM 1895 C C . GLY B 1 23 ? 77.470 19.196 20.748 1.00 15.97 20 GLY B C 1
ATOM 1896 O O . GLY B 1 23 ? 77.996 18.089 20.947 1.00 17.58 20 GLY B O 1
ATOM 1897 N N . SER B 1 24 ? 76.198 19.350 20.309 1.00 15.71 21 SER B N 1
ATOM 1898 C CA A SER B 1 24 ? 75.316 18.209 20.023 0.70 15.80 21 SER B CA 1
ATOM 1899 C CA B SER B 1 24 ? 75.332 18.205 20.026 0.30 16.36 21 SER B CA 1
ATOM 1900 C C . SER B 1 24 ? 75.337 17.802 18.558 1.00 15.48 21 SER B C 1
ATOM 1901 O O . SER B 1 24 ? 75.321 16.592 18.218 1.00 16.11 21 SER B O 1
ATOM 1906 N N . ILE B 1 25 ? 75.366 18.802 17.690 1.00 14.98 22 ILE B N 1
ATOM 1907 C CA . ILE B 1 25 ? 75.265 18.540 16.239 1.00 15.12 22 ILE B CA 1
ATOM 1908 C C . ILE B 1 25 ? 76.702 18.517 15.728 1.00 15.87 22 ILE B C 1
ATOM 1909 O O . ILE B 1 25 ? 77.285 19.522 15.304 1.00 15.00 22 ILE B O 1
ATOM 1914 N N . ILE B 1 26 ? 77.299 17.336 15.889 1.00 15.72 23 ILE B N 1
ATOM 1915 C CA . ILE B 1 26 ? 78.712 17.116 15.576 1.00 16.51 23 ILE B CA 1
ATOM 1916 C C . ILE B 1 26 ? 78.866 15.737 14.949 1.00 17.34 23 ILE B C 1
ATOM 1917 O O . ILE B 1 26 ? 78.002 14.870 15.136 1.00 18.38 23 ILE B O 1
ATOM 1922 N N . PRO B 1 27 ? 79.939 15.530 14.163 1.00 17.45 24 PRO B N 1
ATOM 1923 C CA . PRO B 1 27 ? 80.922 16.536 13.718 1.00 17.37 24 PRO B CA 1
ATOM 1924 C C . PRO B 1 27 ? 80.311 17.324 12.568 1.00 16.81 24 PRO B C 1
ATOM 1925 O O . PRO B 1 27 ? 79.387 16.829 11.897 1.00 18.41 24 PRO B O 1
ATOM 1929 N N . ARG B 1 28 ? 80.779 18.552 12.350 1.00 14.17 25 ARG B N 1
ATOM 1930 C CA . ARG B 1 28 ? 80.243 19.361 11.230 1.00 13.47 25 ARG B CA 1
ATOM 1931 C C . ARG B 1 28 ? 81.323 19.585 10.149 1.00 14.18 25 ARG B C 1
ATOM 1932 O O . ARG B 1 28 ? 82.446 19.953 10.471 1.00 15.45 25 ARG B O 1
ATOM 1940 N N . PRO B 1 29 ? 80.969 19.393 8.885 1.00 13.64 26 PRO B N 1
ATOM 1941 C CA . PRO B 1 29 ? 81.954 19.655 7.829 1.00 13.63 26 PRO B CA 1
ATOM 1942 C C . PRO B 1 29 ? 82.172 21.160 7.727 1.00 14.09 26 PRO B C 1
ATOM 1943 O O . PRO B 1 29 ? 81.248 21.938 8.006 1.00 14.79 26 PRO B O 1
ATOM 1947 N N . VAL B 1 30 ? 83.351 21.566 7.261 1.00 14.32 27 VAL B N 1
ATOM 1948 C CA . VAL B 1 30 ? 83.698 22.996 7.283 1.00 14.60 27 VAL B CA 1
ATOM 1949 C C . VAL B 1 30 ? 83.900 23.513 5.862 1.00 14.75 27 VAL B C 1
ATOM 1950 O O . VAL B 1 30 ? 84.810 23.032 5.141 1.00 15.23 27 VAL B O 1
ATOM 1954 N N . ALA B 1 31 ? 83.045 24.454 5.464 1.00 14.31 28 ALA B N 1
ATOM 1955 C CA . ALA B 1 31 ? 83.176 25.094 4.148 1.00 13.15 28 ALA B CA 1
ATOM 1956 C C . ALA B 1 31 ? 84.178 26.236 4.259 1.00 13.79 28 ALA B C 1
ATOM 1957 O O . ALA B 1 31 ? 83.999 27.142 5.086 1.00 15.00 28 ALA B O 1
ATOM 1959 N N . PHE B 1 32 ? 85.211 26.237 3.406 1.00 13.55 29 PHE B N 1
ATOM 1960 C CA . PHE B 1 32 ? 86.097 27.398 3.356 1.00 13.53 29 PHE B CA 1
ATOM 1961 C C . PHE B 1 32 ? 85.632 28.185 2.140 1.00 13.21 29 PHE B C 1
ATOM 1962 O O . PHE B 1 32 ? 85.715 27.679 1.002 1.00 13.74 29 PHE B O 1
ATOM 1970 N N . VAL B 1 33 ? 85.088 29.376 2.387 1.00 12.60 30 VAL B N 1
ATOM 1971 C CA . VAL B 1 33 ? 84.342 30.091 1.327 1.00 13.22 30 VAL B CA 1
ATOM 1972 C C . VAL B 1 33 ? 85.058 31.370 0.924 1.00 14.13 30 VAL B C 1
ATOM 1973 O O . VAL B 1 33 ? 85.360 32.214 1.795 1.00 13.94 30 VAL B O 1
ATOM 1977 N N . THR B 1 34 ? 85.315 31.517 -0.388 1.00 14.05 31 THR B N 1
ATOM 1978 C CA . THR B 1 34 ? 85.898 32.770 -0.907 1.00 13.42 31 THR B CA 1
ATOM 1979 C C . THR B 1 34 ? 84.827 33.552 -1.655 1.00 13.52 31 THR B C 1
ATOM 1980 O O . THR B 1 34 ? 83.894 32.986 -2.261 1.00 15.20 31 THR B O 1
ATOM 1984 N N . SER B 1 35 ? 84.976 34.872 -1.606 1.00 14.79 32 SER B N 1
ATOM 1985 C CA . SER B 1 35 ? 84.001 35.785 -2.175 1.00 13.76 32 SER B CA 1
ATOM 1986 C C . SER B 1 35 ? 84.762 37.088 -2.424 1.00 14.90 32 SER B C 1
ATOM 1987 O O . SER B 1 35 ? 85.864 37.289 -1.877 1.00 15.81 32 SER B O 1
ATOM 1990 N N . VAL B 1 36 ? 84.190 37.965 -3.249 1.00 14.87 33 VAL B N 1
ATOM 1991 C CA . VAL B 1 36 ? 84.918 39.191 -3.655 1.00 15.10 33 VAL B CA 1
ATOM 1992 C C . VAL B 1 36 ? 84.079 40.423 -3.338 1.00 16.84 33 VAL B C 1
ATOM 1993 O O . VAL B 1 36 ? 82.861 40.413 -3.576 1.00 17.64 33 VAL B O 1
ATOM 1997 N N . THR B 1 37 ? 84.734 41.467 -2.794 1.00 16.76 34 THR B N 1
ATOM 1998 C CA . THR B 1 37 ? 84.028 42.721 -2.463 1.00 18.66 34 THR B CA 1
ATOM 1999 C C . THR B 1 37 ? 83.795 43.575 -3.714 1.00 20.11 34 THR B C 1
ATOM 2000 O O . THR B 1 37 ? 84.388 43.309 -4.771 1.00 19.16 34 THR B O 1
ATOM 2004 N N . LYS B 1 38 ? 82.954 44.623 -3.591 1.00 20.87 35 LYS B N 1
ATOM 2005 C CA A LYS B 1 38 ? 82.753 45.543 -4.710 0.70 22.09 35 LYS B CA 1
ATOM 2006 C CA B LYS B 1 38 ? 82.747 45.570 -4.682 0.30 21.69 35 LYS B CA 1
ATOM 2007 C C . LYS B 1 38 ? 84.066 46.250 -5.082 1.00 22.03 35 LYS B C 1
ATOM 2008 O O . LYS B 1 38 ? 84.225 46.720 -6.226 1.00 24.26 35 LYS B O 1
ATOM 2019 N N . GLU B 1 39 ? 85.006 46.310 -4.139 1.00 20.48 36 GLU B N 1
ATOM 2020 C CA . GLU B 1 39 ? 86.301 46.994 -4.374 1.00 20.87 36 GLU B CA 1
ATOM 2021 C C . GLU B 1 39 ? 87.354 46.057 -4.972 1.00 20.65 36 GLU B C 1
ATOM 2022 O O . GLU B 1 39 ? 88.458 46.496 -5.318 1.00 20.21 36 GLU B O 1
ATOM 2028 N N . GLY B 1 40 ? 86.998 44.776 -5.107 1.00 20.39 37 GLY B N 1
ATOM 2029 C CA . GLY B 1 40 ? 87.861 43.784 -5.773 1.00 19.44 37 GLY B CA 1
ATOM 2030 C C . GLY B 1 40 ? 88.684 42.894 -4.869 1.00 19.43 37 GLY B C 1
ATOM 2031 O O . GLY B 1 40 ? 89.536 42.137 -5.356 1.00 19.35 37 GLY B O 1
ATOM 2032 N N . VAL B 1 41 ? 88.424 42.959 -3.558 1.00 18.87 38 VAL B N 1
ATOM 2033 C CA . VAL B 1 41 ? 89.263 42.261 -2.587 1.00 18.61 38 VAL B CA 1
ATOM 2034 C C . VAL B 1 41 ? 88.740 40.837 -2.359 1.00 18.17 38 VAL B C 1
ATOM 2035 O O . VAL B 1 41 ? 87.520 40.636 -2.281 1.00 18.07 38 VAL B O 1
ATOM 2039 N N . LEU B 1 42 ? 89.655 39.864 -2.310 1.00 18.17 39 LEU B N 1
ATOM 2040 C CA . LEU B 1 42 ? 89.269 38.459 -2.135 1.00 17.16 39 LEU B CA 1
ATOM 2041 C C . LEU B 1 42 ? 89.179 38.105 -0.642 1.00 17.32 39 LEU B C 1
ATOM 2042 O O . LEU B 1 42 ? 90.192 38.032 0.044 1.00 17.70 39 LEU B O 1
ATOM 2047 N N . ASN B 1 43 ? 87.960 37.878 -0.155 1.00 17.13 40 ASN B N 1
ATOM 2048 C CA . ASN B 1 43 ? 87.756 37.468 1.212 1.00 17.31 40 ASN B CA 1
ATOM 2049 C C . ASN B 1 43 ? 87.701 35.947 1.291 1.00 16.67 40 ASN B C 1
ATOM 2050 O O . ASN B 1 43 ? 87.345 35.266 0.294 1.00 16.43 40 ASN B O 1
ATOM 2055 N N . GLY B 1 44 ? 88.005 35.409 2.476 1.00 16.22 41 GLY B N 1
ATOM 2056 C CA . GLY B 1 44 ? 87.840 33.967 2.744 1.00 16.13 41 GLY B CA 1
ATOM 2057 C C . GLY B 1 44 ? 87.571 33.778 4.213 1.00 16.62 41 GLY B C 1
ATOM 2058 O O . GLY B 1 44 ? 88.118 34.497 5.072 1.00 17.91 41 GLY B O 1
ATOM 2059 N N . ALA B 1 45 ? 86.724 32.791 4.495 1.00 14.95 42 ALA B N 1
ATOM 2060 C CA . ALA B 1 45 ? 86.422 32.426 5.896 1.00 15.65 42 ALA B CA 1
ATOM 2061 C C . ALA B 1 45 ? 85.821 31.041 5.967 1.00 14.99 42 ALA B C 1
ATOM 2062 O O . ALA B 1 45 ? 85.231 30.585 4.999 1.00 14.43 42 ALA B O 1
ATOM 2064 N N . PRO B 1 46 ? 86.020 30.345 7.105 1.00 15.09 43 PRO B N 1
ATOM 2065 C CA . PRO B 1 46 ? 85.444 29.037 7.310 1.00 14.48 43 PRO B CA 1
ATOM 2066 C C . PRO B 1 46 ? 84.063 29.126 7.963 1.00 13.57 43 PRO B C 1
ATOM 2067 O O . PRO B 1 46 ? 83.840 29.970 8.853 1.00 15.34 43 PRO B O 1
ATOM 2071 N N . TYR B 1 47 ? 83.186 28.202 7.557 1.00 12.88 44 TYR B N 1
ATOM 2072 C CA . TYR B 1 47 ? 81.809 28.105 8.072 1.00 13.62 44 TYR B CA 1
ATOM 2073 C C . TYR B 1 47 ? 81.463 26.644 8.297 1.00 14.12 44 TYR B C 1
ATOM 2074 O O . TYR B 1 47 ? 81.451 25.875 7.321 1.00 15.19 44 TYR B O 1
ATOM 2083 N N . SER B 1 48 ? 81.170 26.244 9.548 1.00 13.66 45 SER B N 1
ATOM 2084 C CA . SER B 1 48 ? 80.821 24.859 9.788 1.00 14.01 45 SER B CA 1
ATOM 2085 C C . SER B 1 48 ? 79.320 24.565 9.669 1.00 13.42 45 SER B C 1
ATOM 2086 O O . SER B 1 48 ? 78.917 23.397 9.787 1.00 14.37 45 SER B O 1
ATOM 2089 N N . TYR B 1 49 ? 78.500 25.611 9.437 1.00 12.59 46 TYR B N 1
ATOM 2090 C CA . TYR B 1 49 ? 77.052 25.370 9.269 1.00 12.77 46 TYR B CA 1
ATOM 2091 C C . TYR B 1 49 ? 76.820 25.137 7.781 1.00 12.25 46 TYR B C 1
ATOM 2092 O O . TYR B 1 49 ? 76.249 25.959 7.066 1.00 13.18 46 TYR B O 1
ATOM 2101 N N . PHE B 1 50 ? 77.296 23.975 7.332 1.00 12.88 47 PHE B N 1
ATOM 2102 C CA . PHE B 1 50 ? 77.488 23.659 5.911 1.00 13.05 47 PHE B CA 1
ATOM 2103 C C . PHE B 1 50 ? 76.931 22.254 5.632 1.00 12.74 47 PHE B C 1
ATOM 2104 O O . PHE B 1 50 ? 77.188 21.296 6.376 1.00 13.12 47 PHE B O 1
ATOM 2112 N N . ASN B 1 51 ? 76.188 22.118 4.537 1.00 12.29 48 ASN B N 1
ATOM 2113 C CA . ASN B 1 51 ? 75.835 20.756 4.120 1.00 11.59 48 ASN B CA 1
ATOM 2114 C C . ASN B 1 51 ? 75.340 20.737 2.688 1.00 11.85 48 ASN B C 1
ATOM 2115 O O . ASN B 1 51 ? 75.255 21.782 2.008 1.00 12.69 48 ASN B O 1
ATOM 2120 N N . ILE B 1 52 ? 75.009 19.530 2.225 1.00 12.33 49 ILE B N 1
ATOM 2121 C CA . ILE B 1 52 ? 74.372 19.350 0.919 1.00 13.02 49 ILE B CA 1
ATOM 2122 C C . ILE B 1 52 ? 72.890 19.716 1.022 1.00 12.94 49 ILE B C 1
ATOM 2123 O O . ILE B 1 52 ? 72.266 19.490 2.075 1.00 13.87 49 ILE B O 1
ATOM 2128 N N . VAL B 1 53 ? 72.317 20.242 -0.069 1.00 13.52 50 VAL B N 1
ATOM 2129 C CA . VAL B 1 53 ? 70.865 20.489 -0.145 1.00 13.90 50 VAL B CA 1
ATOM 2130 C C . VAL B 1 53 ? 70.197 19.464 -1.091 1.00 14.30 50 VAL B C 1
ATOM 2131 O O . VAL B 1 53 ? 69.202 18.847 -0.743 1.00 14.89 50 VAL B O 1
ATOM 2135 N N . ALA B 1 54 ? 70.779 19.280 -2.269 1.00 13.47 51 ALA B N 1
ATOM 2136 C CA . ALA B 1 54 ? 70.205 18.361 -3.281 1.00 14.18 51 ALA B CA 1
ATOM 2137 C C . ALA B 1 54 ? 71.271 18.012 -4.302 1.00 15.17 51 ALA B C 1
ATOM 2138 O O . ALA B 1 54 ? 72.306 18.675 -4.389 1.00 16.09 51 ALA B O 1
ATOM 2140 N N . ALA B 1 55 ? 71.014 16.975 -5.096 1.00 16.72 52 ALA B N 1
ATOM 2141 C CA . ALA B 1 55 ? 71.958 16.618 -6.179 1.00 17.44 52 ALA B CA 1
ATOM 2142 C C . ALA B 1 55 ? 71.477 17.037 -7.565 1.00 18.84 52 ALA B C 1
ATOM 2143 O O . ALA B 1 55 ? 72.287 17.052 -8.508 1.00 19.47 52 ALA B O 1
ATOM 2145 N N . ASN B 1 56 ? 70.188 17.372 -7.691 1.00 19.00 53 ASN B N 1
ATOM 2146 C CA . ASN B 1 56 ? 69.573 17.727 -8.977 1.00 20.02 53 ASN B CA 1
ATOM 2147 C C . ASN B 1 56 ? 68.909 19.102 -8.892 1.00 19.03 53 ASN B C 1
ATOM 2148 O O . ASN B 1 56 ? 67.793 19.225 -8.377 1.00 19.54 53 ASN B O 1
ATOM 2153 N N . PRO B 1 57 ? 69.611 20.166 -9.308 1.00 18.25 54 PRO B N 1
ATOM 2154 C CA . PRO B 1 57 ? 71.030 20.245 -9.663 1.00 17.90 54 PRO B CA 1
ATOM 2155 C C . PRO B 1 57 ? 71.827 20.217 -8.339 1.00 17.02 54 PRO B C 1
ATOM 2156 O O . PRO B 1 57 ? 71.201 20.190 -7.279 1.00 17.89 54 PRO B O 1
ATOM 2160 N N . PRO B 1 58 ? 73.157 20.132 -8.397 1.00 15.84 55 PRO B N 1
ATOM 2161 C CA . PRO B 1 58 ? 73.943 20.099 -7.141 1.00 14.56 55 PRO B CA 1
ATOM 2162 C C . PRO B 1 58 ? 73.783 21.403 -6.384 1.00 14.68 55 PRO B C 1
ATOM 2163 O O . PRO B 1 58 ? 74.193 22.453 -6.882 1.00 15.64 55 PRO B O 1
ATOM 2167 N N . LEU B 1 59 ? 73.147 21.315 -5.204 1.00 13.77 56 LEU B N 1
ATOM 2168 C CA . LEU B 1 59 ? 72.886 22.482 -4.345 1.00 13.12 56 LEU B CA 1
ATOM 2169 C C . LEU B 1 59 ? 73.503 22.235 -2.974 1.00 13.41 56 LEU B C 1
ATOM 2170 O O . LEU B 1 59 ? 73.459 21.107 -2.460 1.00 13.38 56 LEU B O 1
ATOM 2175 N N . ILE B 1 60 ? 74.112 23.295 -2.417 1.00 12.43 57 ILE B N 1
ATOM 2176 C CA A ILE B 1 60 ? 74.742 23.242 -1.083 0.60 13.11 57 ILE B CA 1
ATOM 2177 C CA B ILE B 1 60 ? 74.715 23.230 -1.079 0.40 13.02 57 ILE B CA 1
ATOM 2178 C C . ILE B 1 60 ? 74.248 24.427 -0.262 1.00 12.72 57 ILE B C 1
ATOM 2179 O O . ILE B 1 60 ? 73.698 25.399 -0.814 1.00 13.43 57 ILE B O 1
ATOM 2188 N N . SER B 1 61 ? 74.393 24.324 1.056 1.00 13.02 58 SER B N 1
ATOM 2189 C CA . SER B 1 61 ? 73.988 25.440 1.941 1.00 12.09 58 SER B CA 1
ATOM 2190 C C . SER B 1 61 ? 75.104 25.835 2.880 1.00 12.60 58 SER B C 1
ATOM 2191 O O . SER B 1 61 ? 75.856 24.977 3.367 1.00 12.62 58 SER B O 1
ATOM 2194 N N . VAL B 1 62 ? 75.181 27.139 3.167 1.00 12.10 59 VAL B N 1
ATOM 2195 C CA . VAL B 1 62 ? 76.122 27.623 4.186 1.00 12.54 59 VAL B CA 1
ATOM 2196 C C . VAL B 1 62 ? 75.368 28.706 4.953 1.00 13.07 59 VAL B C 1
ATOM 2197 O O . VAL B 1 62 ? 74.872 29.661 4.347 1.00 13.00 59 VAL B O 1
ATOM 2201 N N . SER B 1 63 ? 75.238 28.532 6.267 1.00 12.57 60 SER B N 1
ATOM 2202 C CA . SER B 1 63 ? 74.566 29.562 7.066 1.00 13.35 60 SER B CA 1
ATOM 2203 C C . SER B 1 63 ? 75.598 30.531 7.627 1.00 14.62 60 SER B C 1
ATOM 2204 O O . SER B 1 63 ? 76.501 30.115 8.372 1.00 17.22 60 SER B O 1
ATOM 2207 N N . VAL B 1 64 ? 75.497 31.794 7.224 1.00 15.47 61 VAL B N 1
ATOM 2208 C CA . VAL B 1 64 ? 76.487 32.817 7.601 1.00 14.67 61 VAL B CA 1
ATOM 2209 C C . VAL B 1 64 ? 75.820 33.768 8.613 1.00 16.05 61 VAL B C 1
ATOM 2210 O O . VAL B 1 64 ? 74.785 34.372 8.315 1.00 15.71 61 VAL B O 1
ATOM 2214 N N . GLN B 1 65 ? 76.393 33.870 9.803 1.00 17.93 62 GLN B N 1
ATOM 2215 C CA . GLN B 1 65 ? 75.733 34.676 10.858 1.00 18.80 62 GLN B CA 1
ATOM 2216 C C . GLN B 1 65 ? 75.858 36.155 10.532 1.00 20.46 62 GLN B C 1
ATOM 2217 O O . GLN B 1 65 ? 76.849 36.581 9.919 1.00 19.90 62 GLN B O 1
ATOM 2223 N N . ARG B 1 66 ? 74.881 36.947 10.986 1.00 21.87 63 ARG B N 1
ATOM 2224 C CA . ARG B 1 66 ? 74.941 38.410 10.868 1.00 24.14 63 ARG B CA 1
ATOM 2225 C C . ARG B 1 66 ? 75.611 38.964 12.116 1.00 26.66 63 ARG B C 1
ATOM 2226 O O . ARG B 1 66 ? 75.818 38.231 13.092 1.00 26.35 63 ARG B O 1
ATOM 2234 N N . LYS B 1 67 ? 76.003 40.235 12.046 1.00 29.42 64 LYS B N 1
ATOM 2235 C CA A LYS B 1 67 ? 76.497 40.937 13.231 0.60 31.39 64 LYS B CA 1
ATOM 2236 C CA B LYS B 1 67 ? 76.539 40.980 13.193 0.40 31.10 64 LYS B CA 1
ATOM 2237 C C . LYS B 1 67 ? 75.518 42.057 13.535 1.00 31.97 64 LYS B C 1
ATOM 2238 O O . LYS B 1 67 ? 75.338 42.990 12.755 1.00 32.36 64 LYS B O 1
ATOM 2249 N N . ALA B 1 68 ? 74.843 41.914 14.677 1.00 32.91 65 ALA B N 1
ATOM 2250 C CA . ALA B 1 68 ? 73.802 42.859 15.079 1.00 33.07 65 ALA B CA 1
ATOM 2251 C C . ALA B 1 68 ? 72.863 43.206 13.903 1.00 32.38 65 ALA B C 1
ATOM 2252 O O . ALA B 1 68 ? 72.580 44.378 13.613 1.00 33.89 65 ALA B O 1
ATOM 2254 N N . GLY B 1 69 ? 72.397 42.173 13.197 1.00 31.09 66 GLY B N 1
ATOM 2255 C CA . GLY B 1 69 ? 71.400 42.373 12.159 1.00 29.19 66 GLY B CA 1
ATOM 2256 C C . GLY B 1 69 ? 71.958 42.761 10.796 1.00 27.80 66 GLY B C 1
ATOM 2257 O O . GLY B 1 69 ? 71.190 42.926 9.843 1.00 26.95 66 GLY B O 1
ATOM 2258 N N . GLU B 1 70 ? 73.280 42.943 10.714 1.00 27.72 67 GLU B N 1
ATOM 2259 C CA . GLU B 1 70 ? 73.922 43.290 9.440 1.00 28.10 67 GLU B CA 1
ATOM 2260 C C . GLU B 1 70 ? 74.694 42.115 8.834 1.00 26.26 67 GLU B C 1
ATOM 2261 O O . GLU B 1 70 ? 75.405 41.397 9.532 1.00 25.82 67 GLU B O 1
ATOM 2267 N N . ARG B 1 71 ? 74.541 41.954 7.527 1.00 25.48 68 ARG B N 1
ATOM 2268 C CA . ARG B 1 71 ? 75.245 40.875 6.790 1.00 25.56 68 ARG B CA 1
ATOM 2269 C C . ARG B 1 71 ? 76.758 40.959 6.929 1.00 26.65 68 ARG B C 1
ATOM 2270 O O . ARG B 1 71 ? 77.314 42.052 6.849 1.00 27.98 68 ARG B O 1
ATOM 2278 N N . LYS B 1 72 ? 77.401 39.800 7.124 1.00 26.90 69 LYS B N 1
ATOM 2279 C CA A LYS B 1 72 ? 78.858 39.651 7.136 0.60 26.77 69 LYS B CA 1
ATOM 2280 C CA B LYS B 1 72 ? 78.860 39.748 7.147 0.40 26.23 69 LYS B CA 1
ATOM 2281 C C . LYS B 1 72 ? 79.368 39.798 5.703 1.00 25.03 69 LYS B C 1
ATOM 2282 O O . LYS B 1 72 ? 78.577 39.681 4.751 1.00 23.43 69 LYS B O 1
ATOM 2293 N N . ASP B 1 73 ? 80.673 40.048 5.543 1.00 23.82 70 ASP B N 1
ATOM 2294 C CA A ASP B 1 73 ? 81.293 40.217 4.235 0.60 22.31 70 ASP B CA 1
ATOM 2295 C CA B ASP B 1 73 ? 81.210 40.253 4.207 0.40 22.14 70 ASP B CA 1
ATOM 2296 C C . ASP B 1 73 ? 80.925 39.078 3.274 1.00 20.84 70 ASP B C 1
ATOM 2297 O O . ASP B 1 73 ? 80.569 39.301 2.109 1.00 20.17 70 ASP B O 1
ATOM 2306 N N . THR B 1 74 ? 81.025 37.846 3.770 1.00 18.90 71 THR B N 1
ATOM 2307 C CA . THR B 1 74 ? 80.803 36.703 2.861 1.00 17.94 71 THR B CA 1
ATOM 2308 C C . THR B 1 74 ? 79.406 36.767 2.233 1.00 17.90 71 THR B C 1
ATOM 2309 O O . THR B 1 74 ? 79.254 36.552 1.021 1.00 18.30 71 THR B O 1
ATOM 2313 N N . SER B 1 75 ? 78.370 37.058 3.041 1.00 17.39 72 SER B N 1
ATOM 2314 C CA A SER B 1 75 ? 77.004 37.145 2.505 0.60 17.41 72 SER B CA 1
ATOM 2315 C CA B SER B 1 75 ? 77.016 37.102 2.480 0.40 17.58 72 SER B CA 1
ATOM 2316 C C . SER B 1 75 ? 76.794 38.330 1.589 1.00 17.59 72 SER B C 1
ATOM 2317 O O . SER B 1 75 ? 76.162 38.214 0.517 1.00 17.52 72 SER B O 1
ATOM 2322 N N . ARG B 1 76 ? 77.294 39.495 2.023 1.00 18.73 73 ARG B N 1
ATOM 2323 C CA A ARG B 1 76 ? 77.238 40.694 1.172 0.60 19.33 73 ARG B CA 1
ATOM 2324 C CA B ARG B 1 76 ? 77.239 40.690 1.196 0.40 18.90 73 ARG B CA 1
ATOM 2325 C C . ARG B 1 76 ? 77.873 40.440 -0.186 1.00 18.76 73 ARG B C 1
ATOM 2326 O O . ARG B 1 76 ? 77.315 40.791 -1.234 1.00 18.67 73 ARG B O 1
ATOM 2341 N N . ASN B 1 77 ? 79.069 39.852 -0.169 1.00 16.94 74 ASN B N 1
ATOM 2342 C CA . ASN B 1 77 ? 79.821 39.619 -1.412 1.00 16.50 74 ASN B CA 1
ATOM 2343 C C . ASN B 1 77 ? 79.114 38.570 -2.283 1.00 16.00 74 ASN B C 1
ATOM 2344 O O . ASN B 1 77 ? 79.088 38.698 -3.500 1.00 17.14 74 ASN B O 1
ATOM 2349 N N . ALA B 1 78 ? 78.558 37.526 -1.648 1.00 15.82 75 ALA B N 1
ATOM 2350 C CA . ALA B 1 78 ? 77.868 36.487 -2.411 1.00 17.07 75 ALA B CA 1
ATOM 2351 C C . ALA B 1 78 ? 76.621 37.051 -3.083 1.00 17.35 75 ALA B C 1
ATOM 2352 O O . ALA B 1 78 ? 76.315 36.705 -4.217 1.00 18.14 75 ALA B O 1
ATOM 2354 N N . ILE B 1 79 ? 75.898 37.922 -2.375 1.00 18.17 76 ILE B N 1
ATOM 2355 C CA . ILE B 1 79 ? 74.689 38.481 -2.953 1.00 20.04 76 ILE B CA 1
ATOM 2356 C C . ILE B 1 79 ? 75.026 39.479 -4.070 1.00 20.74 76 ILE B C 1
ATOM 2357 O O . ILE B 1 79 ? 74.379 39.477 -5.149 1.00 21.72 76 ILE B O 1
ATOM 2362 N N . GLU B 1 80 ? 76.034 40.326 -3.815 1.00 21.80 77 GLU B N 1
ATOM 2363 C CA A GLU B 1 80 ? 76.427 41.347 -4.783 0.70 22.70 77 GLU B CA 1
ATOM 2364 C CA B GLU B 1 80 ? 76.427 41.344 -4.789 0.30 22.75 77 GLU B CA 1
ATOM 2365 C C . GLU B 1 80 ? 76.908 40.742 -6.095 1.00 22.74 77 GLU B C 1
ATOM 2366 O O . GLU B 1 80 ? 76.442 41.150 -7.175 1.00 24.31 77 GLU B O 1
ATOM 2377 N N . LYS B 1 81 ? 77.830 39.768 -6.014 1.00 21.02 78 LYS B N 1
ATOM 2378 C CA . LYS B 1 81 ? 78.361 39.077 -7.222 1.00 21.05 78 LYS B CA 1
ATOM 2379 C C . LYS B 1 81 ? 77.465 37.951 -7.743 1.00 20.05 78 LYS B C 1
ATOM 2380 O O . LYS B 1 81 ? 77.571 37.572 -8.920 1.00 20.25 78 LYS B O 1
ATOM 2386 N N . GLY B 1 82 ? 76.621 37.397 -6.873 1.00 18.60 79 GLY B N 1
ATOM 2387 C CA . GLY B 1 82 ? 75.853 36.194 -7.190 1.00 17.97 79 GLY B CA 1
ATOM 2388 C C . GLY B 1 82 ? 76.715 34.941 -7.334 1.00 16.22 79 GLY B C 1
ATOM 2389 O O . GLY B 1 82 ? 76.293 33.946 -7.949 1.00 17.08 79 GLY B O 1
ATOM 2390 N N . GLU B 1 83 ? 77.916 34.977 -6.756 1.00 16.28 80 GLU B N 1
ATOM 2391 C CA . GLU B 1 83 ? 78.956 33.942 -7.001 1.00 16.69 80 GLU B CA 1
ATOM 2392 C C . GLU B 1 83 ? 79.815 33.810 -5.764 1.00 16.36 80 GLU B C 1
ATOM 2393 O O . GLU B 1 83 ? 80.045 34.796 -5.050 1.00 15.91 80 GLU B O 1
ATOM 2399 N N . PHE B 1 84 ? 80.324 32.599 -5.535 1.00 15.58 81 PHE B N 1
ATOM 2400 C CA . PHE B 1 84 ? 81.287 32.358 -4.455 1.00 14.87 81 PHE B CA 1
ATOM 2401 C C . PHE B 1 84 ? 81.886 30.987 -4.666 1.00 13.99 81 PHE B C 1
ATOM 2402 O O . PHE B 1 84 ? 81.331 30.180 -5.428 1.00 14.71 81 PHE B O 1
ATOM 2410 N N . VAL B 1 85 ? 83.034 30.721 -4.038 1.00 13.93 82 VAL B N 1
ATOM 2411 C CA . VAL B 1 85 ? 83.618 29.373 -4.173 1.00 13.61 82 VAL B CA 1
ATOM 2412 C C . VAL B 1 85 ? 83.595 28.674 -2.813 1.00 13.75 82 VAL B C 1
ATOM 2413 O O . VAL B 1 85 ? 84.009 29.270 -1.794 1.00 13.28 82 VAL B O 1
ATOM 2417 N N . VAL B 1 86 ? 83.185 27.402 -2.814 1.00 12.80 83 VAL B N 1
ATOM 2418 C CA . VAL B 1 86 ? 83.165 26.604 -1.588 1.00 13.16 83 VAL B CA 1
ATOM 2419 C C . VAL B 1 86 ? 84.267 25.557 -1.689 1.00 13.02 83 VAL B C 1
ATOM 2420 O O . VAL B 1 86 ? 84.264 24.749 -2.638 1.00 13.85 83 VAL B O 1
ATOM 2424 N N . HIS B 1 87 ? 85.190 25.565 -0.729 1.00 12.10 84 HIS B N 1
ATOM 2425 C CA . HIS B 1 87 ? 86.283 24.609 -0.721 1.00 12.61 84 HIS B CA 1
ATOM 2426 C C . HIS B 1 87 ? 86.060 23.620 0.410 1.00 13.18 84 HIS B C 1
ATOM 2427 O O . HIS B 1 87 ? 85.613 24.000 1.512 1.00 14.19 84 HIS B O 1
ATOM 2434 N N . ILE B 1 88 ? 86.396 22.365 0.152 1.00 13.15 85 ILE B N 1
ATOM 2435 C CA . ILE B 1 88 ? 86.430 21.366 1.234 1.00 13.51 85 ILE B CA 1
ATOM 2436 C C . ILE B 1 88 ? 87.687 21.623 2.081 1.00 13.72 85 ILE B C 1
ATOM 2437 O O . ILE B 1 88 ? 88.797 21.837 1.557 1.00 14.98 85 ILE B O 1
ATOM 2442 N N . SER B 1 89 ? 87.496 21.643 3.394 1.00 14.34 86 SER B N 1
ATOM 2443 C CA . SER B 1 89 ? 88.600 21.843 4.349 1.00 14.78 86 SER B CA 1
ATOM 2444 C C . SER B 1 89 ? 89.229 20.519 4.703 1.00 15.79 86 SER B C 1
ATOM 2445 O O . SER B 1 89 ? 88.543 19.546 5.031 1.00 16.40 86 SER B O 1
ATOM 2448 N N . ASP B 1 90 ? 90.555 20.498 4.679 1.00 15.80 87 ASP B N 1
ATOM 2449 C CA . ASP B 1 90 ? 91.266 19.255 4.946 1.00 17.05 87 ASP B CA 1
ATOM 2450 C C . ASP B 1 90 ? 92.559 19.474 5.734 1.00 17.23 87 ASP B C 1
ATOM 2451 O O . ASP B 1 90 ? 92.997 20.630 5.933 1.00 17.59 87 ASP B O 1
ATOM 2456 N N . GLU B 1 91 ? 93.148 18.373 6.219 1.00 17.69 88 GLU B N 1
ATOM 2457 C CA . GLU B 1 91 ? 94.324 18.479 7.093 1.00 20.07 88 GLU B CA 1
ATOM 2458 C C . GLU B 1 91 ? 95.500 19.206 6.416 1.00 20.26 88 GLU B C 1
ATOM 2459 O O . GLU B 1 91 ? 96.322 19.831 7.123 1.00 23.34 88 GLU B O 1
ATOM 2465 N N . SER B 1 92 ? 95.555 19.191 5.078 1.00 21.25 89 SER B N 1
ATOM 2466 C CA . SER B 1 92 ? 96.741 19.765 4.378 1.00 21.47 89 SER B CA 1
ATOM 2467 C C . SER B 1 92 ? 96.789 21.286 4.449 1.00 21.62 89 SER B C 1
ATOM 2468 O O . SER B 1 92 ? 97.834 21.880 4.222 1.00 22.90 89 SER B O 1
ATOM 2471 N N . TYR B 1 93 ? 95.663 21.941 4.733 1.00 20.42 90 TYR B N 1
ATOM 2472 C CA . TYR B 1 93 ? 95.685 23.414 4.790 1.00 19.97 90 TYR B CA 1
ATOM 2473 C C . TYR B 1 93 ? 94.817 23.999 5.905 1.00 19.47 90 TYR B C 1
ATOM 2474 O O . TYR B 1 93 ? 94.580 25.199 5.925 1.00 19.01 90 TYR B O 1
ATOM 2483 N N . VAL B 1 94 ? 94.387 23.155 6.859 1.00 19.68 91 VAL B N 1
ATOM 2484 C CA . VAL B 1 94 ? 93.579 23.655 7.967 1.00 20.56 91 VAL B CA 1
ATOM 2485 C C . VAL B 1 94 ? 94.316 24.710 8.813 1.00 20.68 91 VAL B C 1
ATOM 2486 O O . VAL B 1 94 ? 93.693 25.617 9.358 1.00 19.76 91 VAL B O 1
ATOM 2490 N N . ALA B 1 95 ? 95.646 24.613 8.884 1.00 20.71 92 ALA B N 1
ATOM 2491 C CA . ALA B 1 95 ? 96.391 25.669 9.577 1.00 21.49 92 ALA B CA 1
ATOM 2492 C C . ALA B 1 95 ? 96.117 27.060 8.963 1.00 21.58 92 ALA B C 1
ATOM 2493 O O . ALA B 1 95 ? 95.863 28.027 9.702 1.00 22.04 92 ALA B O 1
ATOM 2495 N N . ALA B 1 96 ? 96.154 27.145 7.623 1.00 20.67 93 ALA B N 1
ATOM 2496 C CA . ALA B 1 96 ? 95.903 28.393 6.923 1.00 20.51 93 ALA B CA 1
ATOM 2497 C C . ALA B 1 96 ? 94.431 28.765 7.038 1.00 20.35 93 ALA B C 1
ATOM 2498 O O . ALA B 1 96 ? 94.106 29.933 7.219 1.00 20.17 93 ALA B O 1
ATOM 2500 N N . ILE B 1 97 ? 93.541 27.778 6.921 1.00 19.53 94 ILE B N 1
ATOM 2501 C CA . ILE B 1 97 ? 92.095 28.073 7.088 1.00 19.05 94 ILE B CA 1
ATOM 2502 C C . ILE B 1 97 ? 91.881 28.732 8.464 1.00 19.87 94 ILE B C 1
ATOM 2503 O O . ILE B 1 97 ? 91.164 29.716 8.594 1.00 20.27 94 ILE B O 1
ATOM 2508 N N . ASN B 1 98 ? 92.508 28.180 9.495 1.00 20.64 95 ASN B N 1
ATOM 2509 C CA . ASN B 1 98 ? 92.323 28.760 10.840 1.00 22.73 95 ASN B CA 1
ATOM 2510 C C . ASN B 1 98 ? 92.776 30.211 10.924 1.00 24.20 95 ASN B C 1
ATOM 2511 O O . ASN B 1 98 ? 92.154 31.032 11.612 1.00 24.45 95 ASN B O 1
ATOM 2516 N N . GLU B 1 99 ? 93.867 30.518 10.224 1.00 24.27 96 GLU B N 1
ATOM 2517 C CA A GLU B 1 99 ? 94.379 31.889 10.174 0.70 25.51 96 GLU B CA 1
ATOM 2518 C CA B GLU B 1 99 ? 94.380 31.883 10.205 0.30 25.25 96 GLU B CA 1
ATOM 2519 C C . GLU B 1 99 ? 93.363 32.854 9.610 1.00 25.72 96 GLU B C 1
ATOM 2520 O O . GLU B 1 99 ? 93.316 34.032 10.004 1.00 27.60 96 GLU B O 1
ATOM 2531 N N . THR B 1 100 ? 92.522 32.378 8.689 1.00 24.91 97 THR B N 1
ATOM 2532 C CA . THR B 1 100 ? 91.531 33.278 8.102 1.00 25.42 97 THR B CA 1
ATOM 2533 C C . THR B 1 100 ? 90.367 33.631 9.013 1.00 27.19 97 THR B C 1
ATOM 2534 O O . THR B 1 100 ? 89.563 34.510 8.685 1.00 29.37 97 THR B O 1
ATOM 2538 N N A ALA B 1 101 ? 90.174 32.855 10.080 0.50 27.60 98 ALA B N 1
ATOM 2539 N N B ALA B 1 101 ? 90.366 33.037 10.201 0.50 27.68 98 ALA B N 1
ATOM 2540 C CA A ALA B 1 101 ? 88.933 32.932 10.863 0.50 28.10 98 ALA B CA 1
ATOM 2541 C CA B ALA B 1 101 ? 89.535 33.511 11.292 0.50 28.33 98 ALA B CA 1
ATOM 2542 C C A ALA B 1 101 ? 88.891 34.194 11.722 0.50 29.23 98 ALA B C 1
ATOM 2543 C C B ALA B 1 101 ? 90.312 34.586 12.086 0.50 28.75 98 ALA B C 1
ATOM 2544 O O A ALA B 1 101 ? 87.819 34.659 12.129 0.50 29.78 98 ALA B O 1
ATOM 2545 O O B ALA B 1 101 ? 90.578 34.415 13.285 0.50 29.29 98 ALA B O 1
ATOM 2548 N N A ALA B 1 102 ? 90.070 34.741 11.987 0.50 30.16 99 ALA B N 1
ATOM 2549 N N B ALA B 1 102 ? 90.665 35.692 11.411 0.50 28.70 99 ALA B N 1
ATOM 2550 C CA A ALA B 1 102 ? 90.211 35.994 12.727 0.50 30.91 99 ALA B CA 1
ATOM 2551 C CA B ALA B 1 102 ? 91.524 36.746 11.973 0.50 29.48 99 ALA B CA 1
ATOM 2552 C C A ALA B 1 102 ? 89.541 37.159 11.992 0.50 31.22 99 ALA B C 1
ATOM 2553 C C B ALA B 1 102 ? 90.817 38.079 12.273 0.50 30.14 99 ALA B C 1
ATOM 2554 O O A ALA B 1 102 ? 89.283 37.079 10.789 0.50 30.92 99 ALA B O 1
ATOM 2555 O O B ALA B 1 102 ? 91.426 39.013 12.807 0.50 30.37 99 ALA B O 1
ATOM 2558 N N A ASN B 1 103 ? 89.273 38.249 12.715 0.50 32.05 100 ASN B N 1
ATOM 2559 N N B ASN B 1 103 ? 89.546 38.175 11.898 0.50 31.29 100 ASN B N 1
ATOM 2560 C CA A ASN B 1 103 ? 88.573 39.389 12.134 0.50 32.55 100 ASN B CA 1
ATOM 2561 C CA B ASN B 1 103 ? 88.729 39.344 12.221 0.50 32.11 100 ASN B CA 1
ATOM 2562 C C A ASN B 1 103 ? 89.500 40.518 11.703 0.50 32.77 100 ASN B C 1
ATOM 2563 C C B ASN B 1 103 ? 89.266 40.650 11.646 0.50 32.44 100 ASN B C 1
ATOM 2564 O O A ASN B 1 103 ? 90.040 41.272 12.522 0.50 33.04 100 ASN B O 1
ATOM 2565 O O B ASN B 1 103 ? 89.276 41.694 12.313 0.50 32.80 100 ASN B O 1
ATOM 2574 N N . LEU B 1 104 ? 89.705 40.584 10.392 1.00 33.18 101 LEU B N 1
ATOM 2575 C CA . LEU B 1 104 ? 90.344 41.705 9.727 1.00 33.19 101 LEU B CA 1
ATOM 2576 C C . LEU B 1 104 ? 89.308 42.806 9.532 1.00 32.82 101 LEU B C 1
ATOM 2577 O O . LEU B 1 104 ? 88.089 42.531 9.502 1.00 33.86 101 LEU B O 1
ATOM 2582 N N . PRO B 1 105 ? 89.779 44.049 9.368 1.00 31.80 102 PRO B N 1
ATOM 2583 C CA . PRO B 1 105 ? 88.893 45.082 8.870 1.00 31.64 102 PRO B CA 1
ATOM 2584 C C . PRO B 1 105 ? 88.301 44.665 7.523 1.00 31.18 102 PRO B C 1
ATOM 2585 O O . PRO B 1 105 ? 88.935 43.884 6.786 1.00 30.54 102 PRO B O 1
ATOM 2589 N N . PRO B 1 106 ? 87.106 45.176 7.185 1.00 30.81 103 PRO B N 1
ATOM 2590 C CA . PRO B 1 106 ? 86.527 44.918 5.869 1.00 30.17 103 PRO B CA 1
ATOM 2591 C C . PRO B 1 106 ? 87.505 45.309 4.763 1.00 29.19 103 PRO B C 1
ATOM 2592 O O . PRO B 1 106 ? 88.340 46.243 4.923 1.00 29.04 103 PRO B O 1
ATOM 2596 N N . ASN B 1 107 ? 87.404 44.580 3.652 1.00 27.93 104 ASN B N 1
ATOM 2597 C CA A ASN B 1 107 ? 88.172 44.883 2.470 0.60 26.85 104 ASN B CA 1
ATOM 2598 C CA B ASN B 1 107 ? 88.186 44.872 2.455 0.40 27.20 104 ASN B CA 1
ATOM 2599 C C . ASN B 1 107 ? 89.678 44.655 2.663 1.00 26.73 104 ASN B C 1
ATOM 2600 O O . ASN B 1 107 ? 90.509 45.349 2.073 1.00 26.83 104 ASN B O 1
ATOM 2609 N N . GLU B 1 108 ? 90.003 43.677 3.506 1.00 24.67 105 GLU B N 1
ATOM 2610 C CA . GLU B 1 108 ? 91.352 43.110 3.625 1.00 23.45 105 GLU B CA 1
ATOM 2611 C C . GLU B 1 108 ? 91.277 41.601 3.341 1.00 22.50 105 GLU B C 1
ATOM 2612 O O . GLU B 1 108 ? 90.377 40.905 3.832 1.00 22.35 105 GLU B O 1
ATOM 2618 N N . SER B 1 109 ? 92.208 41.095 2.551 1.00 20.23 106 SER B N 1
ATOM 2619 C CA . SER B 1 109 ? 92.131 39.711 2.083 1.00 19.77 106 SER B CA 1
ATOM 2620 C C . SER B 1 109 ? 92.699 38.736 3.098 1.00 19.58 106 SER B C 1
ATOM 2621 O O . SER B 1 109 ? 93.922 38.688 3.310 1.00 19.33 106 SER B O 1
ATOM 2624 N N . GLU B 1 110 ? 91.832 37.900 3.679 1.00 19.23 107 GLU B N 1
ATOM 2625 C CA . GLU B 1 110 ? 92.312 36.854 4.575 1.00 19.44 107 GLU B CA 1
ATOM 2626 C C . GLU B 1 110 ? 93.144 35.851 3.804 1.00 18.61 107 GLU B C 1
ATOM 2627 O O . GLU B 1 110 ? 94.006 35.193 4.365 1.00 19.13 107 GLU B O 1
ATOM 2633 N N . ILE B 1 111 ? 92.853 35.696 2.511 1.00 18.54 108 ILE B N 1
ATOM 2634 C CA A ILE B 1 111 ? 93.581 34.765 1.678 0.60 18.41 108 ILE B CA 1
ATOM 2635 C CA B ILE B 1 111 ? 93.599 34.756 1.673 0.40 18.36 108 ILE B CA 1
ATOM 2636 C C . ILE B 1 111 ? 95.064 35.148 1.631 1.00 18.48 108 ILE B C 1
ATOM 2637 O O . ILE B 1 111 ? 95.931 34.306 1.874 1.00 19.13 108 ILE B O 1
ATOM 2646 N N . GLU B 1 112 ? 95.330 36.425 1.333 1.00 18.85 109 GLU B N 1
ATOM 2647 C CA . GLU B 1 112 ? 96.727 36.881 1.287 1.00 20.87 109 GLU B CA 1
ATOM 2648 C C . GLU B 1 112 ? 97.389 36.857 2.680 1.00 21.42 109 GLU B C 1
ATOM 2649 O O . GLU B 1 112 ? 98.580 36.444 2.821 1.00 22.98 109 GLU B O 1
ATOM 2655 N N . LEU B 1 113 ? 96.650 37.249 3.725 1.00 22.65 110 LEU B N 1
ATOM 2656 C CA A LEU B 1 113 ? 97.165 37.151 5.091 0.60 23.76 110 LEU B CA 1
ATOM 2657 C CA B LEU B 1 113 ? 97.177 37.135 5.113 0.40 23.29 110 LEU B CA 1
ATOM 2658 C C . LEU B 1 113 ? 97.613 35.728 5.443 1.00 23.81 110 LEU B C 1
ATOM 2659 O O . LEU B 1 113 ? 98.670 35.533 6.063 1.00 25.08 110 LEU B O 1
ATOM 2668 N N . ALA B 1 114 ? 96.797 34.739 5.050 1.00 22.22 111 ALA B N 1
ATOM 2669 C CA . ALA B 1 114 ? 97.066 33.336 5.392 1.00 22.68 111 ALA B CA 1
ATOM 2670 C C . ALA B 1 114 ? 98.060 32.636 4.442 1.00 22.01 111 ALA B C 1
ATOM 2671 O O . ALA B 1 114 ? 98.326 31.430 4.575 1.00 22.65 111 ALA B O 1
ATOM 2673 N N . LYS B 1 115 ? 98.614 33.400 3.495 1.00 21.25 112 LYS B N 1
ATOM 2674 C CA . LYS B 1 115 ? 99.643 32.879 2.570 1.00 20.61 112 LYS B CA 1
ATOM 2675 C C . LYS B 1 115 ? 99.028 31.820 1.644 1.00 20.45 112 LYS B C 1
ATOM 2676 O O . LYS B 1 115 ? 99.728 30.907 1.169 1.00 23.29 112 LYS B O 1
ATOM 2682 N N . LEU B 1 116 ? 97.730 31.969 1.363 1.00 18.99 113 LEU B N 1
ATOM 2683 C CA . LEU B 1 116 ? 97.048 31.073 0.423 1.00 18.17 113 LEU B CA 1
ATOM 2684 C C . LEU B 1 116 ? 97.118 31.678 -0.972 1.00 18.68 113 LEU B C 1
ATOM 2685 O O . LEU B 1 116 ? 97.481 32.859 -1.133 1.00 20.08 113 LEU B O 1
ATOM 2690 N N . THR B 1 117 ? 96.793 30.879 -1.982 1.00 18.39 114 THR B N 1
ATOM 2691 C CA . THR B 1 117 ? 97.102 31.253 -3.372 1.00 19.51 114 THR B CA 1
ATOM 2692 C C . THR B 1 117 ? 95.855 31.302 -4.238 1.00 19.07 114 THR B C 1
ATOM 2693 O O . THR B 1 117 ? 95.237 30.250 -4.487 1.00 19.52 114 THR B O 1
ATOM 2697 N N . PRO B 1 118 ? 95.479 32.504 -4.704 1.00 19.05 115 PRO B N 1
ATOM 2698 C CA . PRO B 1 118 ? 94.278 32.589 -5.557 1.00 19.53 115 PRO B CA 1
ATOM 2699 C C . PRO B 1 118 ? 94.430 31.758 -6.833 1.00 19.10 115 PRO B C 1
ATOM 2700 O O . PRO B 1 118 ? 95.511 31.673 -7.417 1.00 20.19 115 PRO B O 1
ATOM 2704 N N . ILE B 1 119 ? 93.331 31.161 -7.268 1.00 17.41 116 ILE B N 1
ATOM 2705 C CA . ILE B 1 119 ? 93.277 30.473 -8.550 1.00 17.78 116 ILE B CA 1
ATOM 2706 C C . ILE B 1 119 ? 91.966 30.854 -9.235 1.00 18.83 116 ILE B C 1
ATOM 2707 O O . ILE B 1 119 ? 90.879 30.739 -8.661 1.00 17.89 116 ILE B O 1
ATOM 2712 N N . GLU B 1 120 ? 92.074 31.349 -10.457 1.00 19.98 117 GLU B N 1
ATOM 2713 C CA A GLU B 1 120 ? 90.900 31.856 -11.155 0.50 21.11 117 GLU B CA 1
ATOM 2714 C CA B GLU B 1 120 ? 90.924 31.847 -11.197 0.50 20.63 117 GLU B CA 1
ATOM 2715 C C . GLU B 1 120 ? 89.904 30.734 -11.452 1.00 19.94 117 GLU B C 1
ATOM 2716 O O . GLU B 1 120 ? 90.289 29.583 -11.712 1.00 21.31 117 GLU B O 1
ATOM 2727 N N . SER B 1 121 ? 88.616 31.073 -11.367 1.00 19.02 118 SER B N 1
ATOM 2728 C CA . SER B 1 121 ? 87.526 30.141 -11.654 1.00 18.03 118 SER B CA 1
ATOM 2729 C C . SER B 1 121 ? 87.208 30.139 -13.156 1.00 18.64 118 SER B C 1
ATOM 2730 O O . SER B 1 121 ? 87.528 31.122 -13.867 1.00 21.05 118 SER B O 1
ATOM 2733 N N . GLU B 1 122 ? 86.592 29.047 -13.624 1.00 18.96 119 GLU B N 1
ATOM 2734 C CA . GLU B 1 122 ? 86.305 28.831 -15.052 1.00 20.67 119 GLU B CA 1
ATOM 2735 C C . GLU B 1 122 ? 84.967 29.449 -15.485 1.00 20.98 119 GLU B C 1
ATOM 2736 O O . GLU B 1 122 ? 84.874 30.038 -16.590 1.00 22.05 119 GLU B O 1
ATOM 2742 N N . VAL B 1 123 ? 83.947 29.348 -14.619 1.00 20.23 120 VAL B N 1
ATOM 2743 C CA . VAL B 1 123 ? 82.582 29.767 -14.958 1.00 20.36 120 VAL B CA 1
ATOM 2744 C C . VAL B 1 123 ? 82.273 31.089 -14.278 1.00 20.85 120 VAL B C 1
ATOM 2745 O O . VAL B 1 123 ? 81.767 32.019 -14.899 1.00 23.74 120 VAL B O 1
ATOM 2749 N N . ILE B 1 124 ? 82.609 31.188 -12.998 1.00 19.01 121 ILE B N 1
ATOM 2750 C CA . ILE B 1 124 ? 82.321 32.410 -12.243 1.00 18.36 121 ILE B CA 1
ATOM 2751 C C . ILE B 1 124 ? 83.563 33.283 -12.190 1.00 19.29 121 ILE B C 1
ATOM 2752 O O . ILE B 1 124 ? 84.644 32.844 -12.606 1.00 20.10 121 ILE B O 1
ATOM 2757 N N A SER B 1 125 ? 83.372 34.500 -11.665 0.60 18.92 122 SER B N 1
ATOM 2758 N N B SER B 1 125 ? 83.457 34.499 -11.690 0.40 18.79 122 SER B N 1
ATOM 2759 C CA A SER B 1 125 ? 84.380 35.574 -11.593 0.60 20.22 122 SER B CA 1
ATOM 2760 C CA B SER B 1 125 ? 84.651 35.329 -11.683 0.40 19.46 122 SER B CA 1
ATOM 2761 C C A SER B 1 125 ? 85.012 35.742 -10.201 0.60 19.43 122 SER B C 1
ATOM 2762 C C B SER B 1 125 ? 85.365 35.362 -10.346 0.40 18.58 122 SER B C 1
ATOM 2763 O O A SER B 1 125 ? 85.708 36.737 -9.922 0.60 19.90 122 SER B O 1
ATOM 2764 O O B SER B 1 125 ? 86.495 35.855 -10.265 0.40 19.00 122 SER B O 1
ATOM 2769 N N . VAL B 1 126 ? 84.736 34.801 -9.304 1.00 18.23 123 VAL B N 1
ATOM 2770 C CA . VAL B 1 126 ? 85.345 34.789 -7.982 1.00 16.94 123 VAL B CA 1
ATOM 2771 C C . VAL B 1 126 ? 86.411 33.690 -7.936 1.00 17.46 123 VAL B C 1
ATOM 2772 O O . VAL B 1 126 ? 86.107 32.519 -8.204 1.00 17.47 123 VAL B O 1
ATOM 2776 N N . PRO B 1 127 ? 87.662 34.062 -7.626 1.00 16.74 124 PRO B N 1
ATOM 2777 C CA . PRO B 1 127 ? 88.713 33.045 -7.508 1.00 17.06 124 PRO B CA 1
ATOM 2778 C C . PRO B 1 127 ? 88.519 32.146 -6.285 1.00 16.67 124 PRO B C 1
ATOM 2779 O O . PRO B 1 127 ? 87.870 32.559 -5.302 1.00 17.57 124 PRO B O 1
ATOM 2783 N N . GLY B 1 128 ? 89.102 30.955 -6.347 1.00 16.77 125 GLY B N 1
ATOM 2784 C CA . GLY B 1 128 ? 89.271 30.109 -5.170 1.00 15.63 125 GLY B CA 1
ATOM 2785 C C . GLY B 1 128 ? 90.720 30.136 -4.724 1.00 16.61 125 GLY B C 1
ATOM 2786 O O . GLY B 1 128 ? 91.492 31.057 -5.082 1.00 16.77 125 GLY B O 1
ATOM 2787 N N . VAL B 1 129 ? 91.088 29.130 -3.935 1.00 15.71 126 VAL B N 1
ATOM 2788 C CA . VAL B 1 129 ? 92.476 28.943 -3.529 1.00 16.38 126 VAL B CA 1
ATOM 2789 C C . VAL B 1 129 ? 93.029 27.618 -4.055 1.00 16.50 126 VAL B C 1
ATOM 2790 O O . VAL B 1 129 ? 92.346 26.593 -4.041 1.00 16.47 126 VAL B O 1
ATOM 2794 N N . LYS B 1 130 ? 94.294 27.650 -4.482 1.00 16.64 127 LYS B N 1
ATOM 2795 C CA . LYS B 1 130 ? 94.950 26.490 -5.040 1.00 17.87 127 LYS B CA 1
ATOM 2796 C C . LYS B 1 130 ? 95.176 25.364 -4.026 1.00 17.49 127 LYS B C 1
ATOM 2797 O O . LYS B 1 130 ? 95.186 24.191 -4.403 1.00 18.37 127 LYS B O 1
ATOM 2803 N N . GLU B 1 131 ? 95.336 25.728 -2.738 1.00 17.47 128 GLU B N 1
ATOM 2804 C CA . GLU B 1 131 ? 95.643 24.765 -1.697 1.00 17.60 128 GLU B CA 1
ATOM 2805 C C . GLU B 1 131 ? 94.544 23.706 -1.470 1.00 17.31 128 GLU B C 1
ATOM 2806 O O . GLU B 1 131 ? 94.850 22.595 -0.994 1.00 19.21 128 GLU B O 1
ATOM 2812 N N . ALA B 1 132 ? 93.280 24.018 -1.807 1.00 16.20 129 ALA B N 1
ATOM 2813 C CA . ALA B 1 132 ? 92.218 23.014 -1.652 1.00 15.85 129 ALA B CA 1
ATOM 2814 C C . ALA B 1 132 ? 92.369 21.854 -2.624 1.00 16.12 129 ALA B C 1
ATOM 2815 O O . ALA B 1 132 ? 92.775 22.060 -3.787 1.00 17.12 129 ALA B O 1
ATOM 2817 N N . ASN B 1 133 ? 92.019 20.646 -2.162 1.00 16.04 130 ASN B N 1
ATOM 2818 C CA A ASN B 1 133 ? 91.992 19.463 -3.007 0.60 15.77 130 ASN B CA 1
AT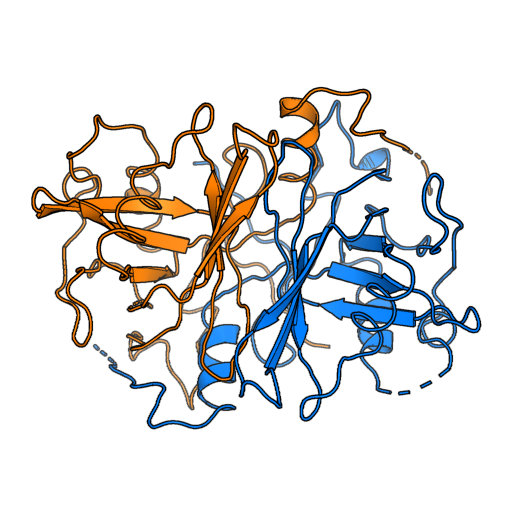OM 2819 C CA B ASN B 1 133 ? 91.986 19.490 -3.066 0.40 15.67 130 ASN B CA 1
ATOM 2820 C C . ASN B 1 133 ? 90.623 19.280 -3.704 1.00 15.46 130 ASN B C 1
ATOM 2821 O O . ASN B 1 133 ? 90.509 18.581 -4.704 1.00 16.73 130 ASN B O 1
ATOM 2830 N N . ILE B 1 134 ? 89.568 19.881 -3.138 1.00 14.31 131 ILE B N 1
ATOM 2831 C CA . ILE B 1 134 ? 88.265 19.863 -3.798 1.00 14.64 131 ILE B CA 1
ATOM 2832 C C . ILE B 1 134 ? 87.680 21.244 -3.603 1.00 14.63 131 ILE B C 1
ATOM 2833 O O . ILE B 1 134 ? 87.668 21.793 -2.478 1.00 14.84 131 ILE B O 1
ATOM 2838 N N . ARG B 1 135 ? 87.252 21.841 -4.702 1.00 14.58 132 ARG B N 1
ATOM 2839 C CA . ARG B 1 135 ? 86.499 23.086 -4.605 1.00 16.52 132 ARG B CA 1
ATOM 2840 C C . ARG B 1 135 ? 85.390 23.160 -5.622 1.00 16.29 132 ARG B C 1
ATOM 2841 O O . ARG B 1 135 ? 85.413 22.483 -6.670 1.00 16.94 132 ARG B O 1
ATOM 2857 N N . GLU B 1 137 ? 82.779 25.821 -7.672 1.00 14.90 134 GLU B N 1
ATOM 2858 C CA . GLU B 1 137 ? 82.353 27.165 -8.068 1.00 14.48 134 GLU B CA 1
ATOM 2859 C C . GLU B 1 137 ? 80.858 27.177 -7.912 1.00 15.11 134 GLU B C 1
ATOM 2860 O O . GLU B 1 137 ? 80.162 26.267 -8.431 1.00 14.52 134 GLU B O 1
ATOM 2866 N N . CYS B 1 138 ? 80.370 28.189 -7.179 1.00 13.76 135 CYS B N 1
ATOM 2867 C CA . CYS B 1 138 ? 78.919 28.298 -6.965 1.00 14.15 135 CYS B CA 1
ATOM 2868 C C . CYS B 1 138 ? 78.311 29.596 -7.471 1.00 14.84 135 CYS B C 1
ATOM 2869 O O . CYS B 1 138 ? 78.947 30.674 -7.406 1.00 15.27 135 CYS B O 1
ATOM 2872 N N . VAL B 1 139 ? 77.067 29.480 -7.940 1.00 14.45 136 VAL B N 1
ATOM 2873 C CA . VAL B 1 139 ? 76.241 30.681 -8.105 1.00 15.10 136 VAL B CA 1
ATOM 2874 C C . VAL B 1 139 ? 75.204 30.695 -6.971 1.00 15.74 136 VAL B C 1
ATOM 2875 O O . VAL B 1 139 ? 74.786 29.642 -6.438 1.00 15.76 136 VAL B O 1
ATOM 2879 N N . LEU B 1 140 ? 74.796 31.895 -6.594 1.00 15.76 137 LEU B N 1
ATOM 2880 C CA . LEU B 1 140 ? 73.878 32.016 -5.482 1.00 16.09 137 LEU B CA 1
ATOM 2881 C C . LEU B 1 140 ? 72.461 31.780 -5.993 1.00 17.39 137 LEU B C 1
ATOM 2882 O O . LEU B 1 140 ? 71.950 32.567 -6.835 1.00 18.43 137 LEU B O 1
ATOM 2887 N N . GLU B 1 141 ? 71.837 30.709 -5.513 1.00 17.77 138 GLU B N 1
ATOM 2888 C CA A GLU B 1 141 ? 70.456 30.418 -5.886 0.60 19.14 138 GLU B CA 1
ATOM 2889 C CA B GLU B 1 141 ? 70.467 30.399 -5.906 0.40 18.80 138 GLU B CA 1
ATOM 2890 C C . GLU B 1 141 ? 69.499 31.269 -5.084 1.00 19.62 138 GLU B C 1
ATOM 2891 O O . GLU B 1 141 ? 68.555 31.846 -5.626 1.00 20.49 138 GLU B O 1
ATOM 2902 N N . ARG B 1 142 ? 69.746 31.347 -3.783 1.00 18.39 139 ARG B N 1
ATOM 2903 C CA . ARG B 1 142 ? 68.981 32.267 -2.920 1.00 19.53 139 ARG B CA 1
ATOM 2904 C C . ARG B 1 142 ? 69.728 32.491 -1.617 1.00 19.15 139 ARG B C 1
ATOM 2905 O O . ARG B 1 142 ? 70.545 31.669 -1.214 1.00 18.78 139 ARG B O 1
ATOM 2913 N N . ALA B 1 143 ? 69.473 33.640 -0.992 1.00 18.74 140 ALA B N 1
ATOM 2914 C CA . ALA B 1 143 ? 69.977 33.913 0.347 1.00 19.12 140 ALA B CA 1
ATOM 2915 C C . ALA B 1 143 ? 68.713 34.070 1.195 1.00 19.88 140 ALA B C 1
ATOM 2916 O O . ALA B 1 143 ? 67.819 34.822 0.825 1.00 21.99 140 ALA B O 1
ATOM 2918 N N . ILE B 1 144 ? 68.632 33.325 2.295 1.00 18.30 141 ILE B N 1
ATOM 2919 C CA . ILE B 1 144 ? 67.425 33.280 3.112 1.00 18.73 141 ILE B CA 1
ATOM 2920 C C . ILE B 1 144 ? 67.728 33.883 4.505 1.00 18.27 141 ILE B C 1
ATOM 2921 O O . ILE B 1 144 ? 68.421 33.266 5.304 1.00 18.74 141 ILE B O 1
ATOM 2926 N N . PRO B 1 145 ? 67.226 35.102 4.796 1.00 18.44 142 PRO B N 1
ATOM 2927 C CA . PRO B 1 145 ? 67.491 35.659 6.125 1.00 18.35 142 PRO B CA 1
ATOM 2928 C C . PRO B 1 145 ? 66.671 34.844 7.120 1.00 18.56 142 PRO B C 1
ATOM 2929 O O . PRO B 1 145 ? 65.478 34.556 6.852 1.00 19.62 142 PRO B O 1
ATOM 2933 N N . LEU B 1 146 ? 67.277 34.478 8.244 1.00 17.26 143 LEU B N 1
ATOM 2934 C CA . LEU B 1 146 ? 66.575 33.622 9.248 1.00 18.28 143 LEU B CA 1
ATOM 2935 C C . LEU B 1 146 ? 66.923 34.004 10.673 1.00 18.55 143 LEU B C 1
ATOM 2936 O O . LEU B 1 146 ? 67.969 34.589 10.939 1.00 18.35 143 LEU B O 1
ATOM 2941 N N . GLY B 1 147 ? 66.013 33.672 11.601 1.00 19.22 144 GLY B N 1
ATOM 2942 C CA . GLY B 1 147 ? 66.280 33.849 13.020 1.00 20.23 144 GLY B CA 1
ATOM 2943 C C . GLY B 1 147 ? 66.276 35.322 13.452 1.00 21.49 144 GLY B C 1
ATOM 2944 O O . GLY B 1 147 ? 65.865 36.207 12.679 1.00 22.28 144 GLY B O 1
ATOM 2945 N N . GLY B 1 148 ? 66.750 35.577 14.669 1.00 23.17 145 GLY B N 1
ATOM 2946 C CA . GLY B 1 148 ? 66.831 36.937 15.209 1.00 24.83 145 GLY B CA 1
ATOM 2947 C C . GLY B 1 148 ? 65.434 37.507 15.375 1.00 26.82 145 GLY B C 1
ATOM 2948 O O . GLY B 1 148 ? 64.522 36.801 15.803 1.00 26.68 145 GLY B O 1
ATOM 2949 N N . THR B 1 149 ? 65.271 38.767 14.995 1.00 28.28 146 THR B N 1
ATOM 2950 C CA . THR B 1 149 ? 63.994 39.456 15.103 1.00 30.36 146 THR B CA 1
ATOM 2951 C C . THR B 1 149 ? 63.489 39.818 13.711 1.00 32.82 146 THR B C 1
ATOM 2952 O O . THR B 1 149 ? 64.264 39.772 12.742 1.00 33.52 146 THR B O 1
ATOM 2956 N N . GLU B 1 150 ? 62.201 40.169 13.625 1.00 34.65 147 GLU B N 1
ATOM 2957 C CA A GLU B 1 150 ? 61.564 40.673 12.393 0.60 35.82 147 GLU B CA 1
ATOM 2958 C CA B GLU B 1 150 ? 61.592 40.515 12.345 0.40 35.48 147 GLU B CA 1
ATOM 2959 C C A GLU B 1 150 ? 62.518 41.655 11.693 0.60 36.21 147 GLU B C 1
ATOM 2960 C C B GLU B 1 150 ? 62.151 41.806 11.727 0.40 35.95 147 GLU B C 1
ATOM 2961 O O A GLU B 1 150 ? 62.784 41.535 10.489 0.60 36.33 147 GLU B O 1
ATOM 2962 O O B GLU B 1 150 ? 61.695 42.236 10.665 0.40 36.27 147 GLU B O 1
ATOM 2973 N N A ASP B 1 151 ? 63.079 42.583 12.466 0.60 36.25 148 ASP B N 1
ATOM 2974 N N B ASP B 1 151 ? 63.155 42.402 12.378 0.40 36.02 148 ASP B N 1
ATOM 2975 C CA A ASP B 1 151 ? 63.909 43.645 11.907 0.60 36.04 148 ASP B CA 1
ATOM 2976 C CA B ASP B 1 151 ? 63.894 43.532 11.804 0.40 35.76 148 ASP B CA 1
ATOM 2977 C C . ASP B 1 151 ? 65.409 43.350 11.878 1.00 34.87 148 ASP B C 1
ATOM 2978 O O . ASP B 1 151 ? 66.171 44.070 11.222 1.00 35.22 148 ASP B O 1
ATOM 2987 N N . SER B 1 152 ? 65.860 42.353 12.636 1.00 32.87 149 SER B N 1
ATOM 2988 C CA A SER B 1 152 ? 67.289 42.051 12.706 0.60 31.13 149 SER B CA 1
ATOM 2989 C CA B SER B 1 152 ? 67.279 42.053 12.741 0.40 30.97 149 SER B CA 1
ATOM 2990 C C . SER B 1 152 ? 67.544 40.531 12.649 1.00 29.62 149 SER B C 1
ATOM 2991 O O . SER B 1 152 ? 67.732 39.878 13.683 1.00 29.21 149 SER B O 1
ATOM 2996 N N . PRO B 1 153 ? 67.596 39.965 11.412 1.00 27.58 150 PRO B N 1
ATOM 2997 C CA . PRO B 1 153 ? 67.859 38.501 11.268 1.00 25.36 150 PRO B CA 1
ATOM 2998 C C . PRO B 1 153 ? 69.163 38.075 11.939 1.00 23.74 150 PRO B C 1
ATOM 2999 O O . PRO B 1 153 ? 70.102 38.876 12.027 1.00 24.26 150 PRO B O 1
ATOM 3003 N N . ALA B 1 154 ? 69.245 36.812 12.365 1.00 20.58 151 ALA B N 1
ATOM 3004 C CA . ALA B 1 154 ? 70.442 36.301 13.017 1.00 20.89 151 ALA B CA 1
ATOM 3005 C C . ALA B 1 154 ? 71.452 35.833 11.968 1.00 19.60 151 ALA B C 1
ATOM 3006 O O . ALA B 1 154 ? 72.647 35.721 12.259 1.00 20.21 151 ALA B O 1
ATOM 3008 N N . CYS B 1 155 ? 70.954 35.446 10.789 1.00 18.68 152 CYS B N 1
ATOM 3009 C CA . CYS B 1 155 ? 71.854 34.826 9.790 1.00 17.30 152 CYS B CA 1
ATOM 3010 C C . CYS B 1 155 ? 71.262 34.896 8.408 1.00 17.40 152 CYS B C 1
ATOM 3011 O O . CYS B 1 155 ? 70.112 35.284 8.240 1.00 17.13 152 CYS B O 1
ATOM 3014 N N . AS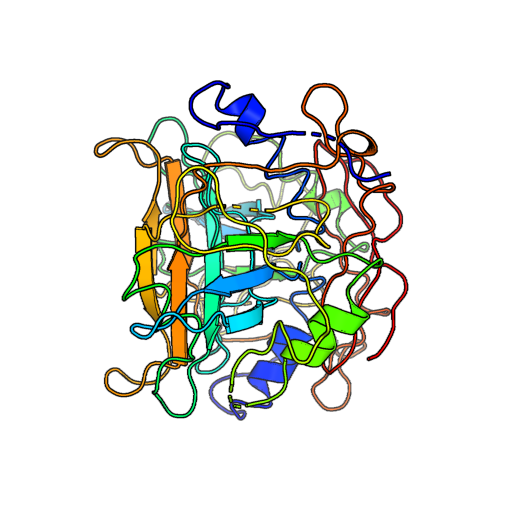P B 1 156 ? 72.059 34.529 7.396 1.00 16.80 153 ASP B N 1
ATOM 3015 C CA . ASP B 1 156 ? 71.563 34.338 6.042 1.00 16.85 153 ASP B CA 1
ATOM 3016 C C . ASP B 1 156 ? 71.999 32.962 5.637 1.00 16.09 153 ASP B C 1
ATOM 3017 O O . ASP B 1 156 ? 73.204 32.645 5.677 1.00 16.14 153 ASP B O 1
ATOM 3022 N N . LEU B 1 157 ? 71.012 32.162 5.254 1.00 15.03 154 LEU B N 1
ATOM 3023 C CA . LEU B 1 157 ? 71.308 30.813 4.772 1.00 15.69 154 LEU B CA 1
ATOM 3024 C C . LEU B 1 157 ? 71.508 30.925 3.266 1.00 15.81 154 LEU B C 1
ATOM 3025 O O . LEU B 1 157 ? 70.559 31.247 2.531 1.00 15.95 154 LEU B O 1
ATOM 3030 N N . LEU B 1 158 ? 72.744 30.689 2.816 1.00 13.85 155 LEU B N 1
ATOM 3031 C CA . LEU B 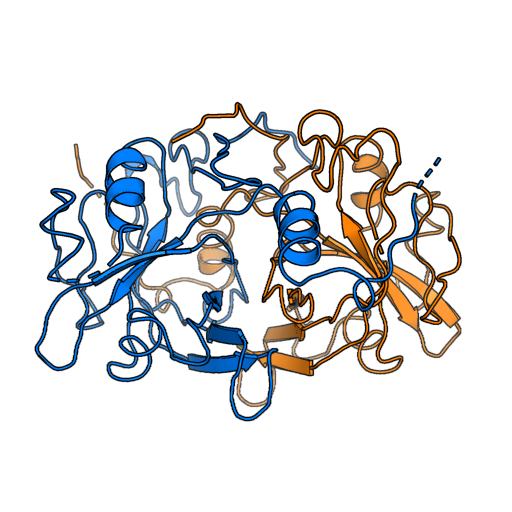1 158 ? 73.087 30.838 1.390 1.00 14.31 155 LEU B CA 1
ATOM 3032 C C . LEU B 1 158 ? 72.889 29.495 0.736 1.00 13.50 155 LEU B C 1
ATOM 3033 O O . LEU B 1 158 ? 73.482 28.507 1.171 1.00 14.84 155 LEU B O 1
ATOM 3038 N N . ILE B 1 159 ? 72.072 29.470 -0.318 1.00 14.13 156 ILE B N 1
ATOM 3039 C CA . ILE B 1 159 ? 71.899 28.255 -1.116 1.00 13.81 156 ILE B CA 1
ATOM 3040 C C . ILE B 1 159 ? 72.703 28.437 -2.402 1.00 14.41 156 ILE B C 1
ATOM 3041 O O . ILE B 1 159 ? 72.431 29.364 -3.181 1.00 15.04 156 ILE B O 1
ATOM 3046 N N . GLY B 1 160 ? 73.722 27.598 -2.601 1.00 13.97 157 GLY B N 1
ATOM 3047 C CA . GLY B 1 160 ? 74.609 27.759 -3.756 1.00 13.24 157 GLY B CA 1
ATOM 3048 C C . GLY B 1 160 ? 74.377 26.605 -4.706 1.00 14.84 157 GLY B C 1
ATOM 3049 O O . GLY B 1 160 ? 74.161 25.457 -4.276 1.00 14.20 157 GLY B O 1
ATOM 3050 N N . ARG B 1 161 ? 74.385 26.913 -6.000 1.00 13.77 158 ARG B N 1
ATOM 3051 C CA A ARG B 1 161 ? 74.319 25.881 -7.025 0.60 14.37 158 ARG B CA 1
ATOM 3052 C CA B ARG B 1 161 ? 74.320 25.877 -7.023 0.40 14.36 158 ARG B CA 1
ATOM 3053 C C . ARG B 1 161 ? 75.710 25.696 -7.579 1.00 14.45 158 ARG B C 1
ATOM 3054 O O . ARG B 1 161 ? 76.317 26.656 -8.025 1.00 14.21 158 ARG B O 1
ATOM 3069 N N . VAL B 1 162 ? 76.202 24.453 -7.518 1.00 13.52 159 VAL B N 1
ATOM 3070 C CA . VAL B 1 162 ? 77.554 24.154 -8.028 1.00 14.77 159 VAL B CA 1
ATOM 3071 C C . VAL B 1 162 ? 77.520 24.176 -9.557 1.00 15.45 159 VAL B C 1
ATOM 3072 O O . VAL B 1 162 ? 76.715 23.456 -10.192 1.00 16.35 159 VAL B O 1
ATOM 3076 N N . VAL B 1 163 ? 78.375 25.020 -10.138 1.00 14.72 160 VAL B N 1
ATOM 3077 C CA . VAL B 1 163 ? 78.477 25.116 -11.612 1.00 15.22 160 VAL B CA 1
ATOM 3078 C C . VAL B 1 163 ? 79.798 24.520 -12.154 1.00 15.92 160 VAL B C 1
ATOM 3079 O O . VAL B 1 163 ? 79.928 24.307 -13.364 1.00 16.96 160 VAL B O 1
ATOM 3083 N N A ARG B 1 164 ? 80.743 24.255 -11.245 0.60 15.63 161 ARG B N 1
ATOM 3084 N N B ARG B 1 164 ? 80.738 24.191 -11.260 0.40 16.22 161 ARG B N 1
ATOM 3085 C CA A ARG B 1 164 ? 81.963 23.515 -11.613 0.60 15.96 161 ARG B CA 1
ATOM 3086 C CA B ARG B 1 164 ? 81.987 23.521 -11.684 0.40 16.77 161 ARG B CA 1
ATOM 3087 C C A ARG B 1 164 ? 82.543 22.842 -10.390 0.60 15.63 161 ARG B C 1
ATOM 3088 C C B ARG B 1 164 ? 82.706 22.896 -10.487 0.40 16.11 161 ARG B C 1
ATOM 3089 O O A ARG B 1 164 ? 82.601 23.454 -9.318 0.60 15.49 161 ARG B O 1
ATOM 3090 O O B ARG B 1 164 ? 83.015 23.598 -9.516 0.40 16.15 161 ARG B O 1
ATOM 3105 N N . PHE B 1 165 ? 82.941 21.580 -10.558 1.00 15.51 162 PHE B N 1
ATOM 3106 C CA . PHE B 1 165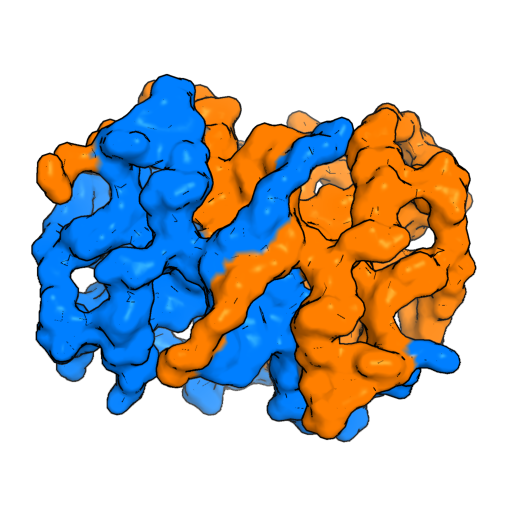 ? 83.686 20.865 -9.533 1.00 15.95 162 PHE B CA 1
ATOM 3107 C C . PHE B 1 165 ? 85.142 20.833 -9.982 1.00 16.33 162 PHE B C 1
ATOM 3108 O O . PHE B 1 165 ? 85.411 20.627 -11.185 1.00 17.39 162 PHE B O 1
ATOM 3116 N N . HIS B 1 166 ? 86.071 21.003 -9.032 1.00 15.90 163 HIS B N 1
ATOM 3117 C CA . HIS B 1 166 ? 87.514 20.831 -9.263 1.00 16.17 163 HIS B CA 1
ATOM 3118 C C . HIS B 1 166 ? 87.978 19.824 -8.228 1.00 15.56 163 HIS B C 1
ATOM 3119 O O . HIS B 1 166 ? 87.808 20.051 -7.032 1.00 16.05 163 HIS B O 1
ATOM 3126 N N . VAL B 1 167 ? 88.532 18.694 -8.675 1.00 16.42 164 VAL B N 1
ATOM 3127 C CA . VAL B 1 167 ? 88.856 17.583 -7.771 1.00 16.87 164 VAL B CA 1
ATOM 3128 C C . VAL B 1 167 ? 90.261 17.069 -8.022 1.00 17.26 164 VAL B C 1
ATOM 3129 O O . VAL B 1 167 ? 90.594 16.786 -9.173 1.00 18.98 164 VAL B O 1
ATOM 3133 N N . ALA B 1 168 ? 91.077 16.939 -6.980 1.00 17.31 165 ALA B N 1
ATOM 3134 C CA . ALA B 1 168 ? 92.436 16.397 -7.162 1.00 18.66 165 ALA B CA 1
ATOM 3135 C C . ALA B 1 168 ? 92.367 14.990 -7.768 1.00 19.69 165 ALA B C 1
ATOM 3136 O O . ALA B 1 168 ? 91.624 14.128 -7.295 1.00 20.50 165 ALA B O 1
ATOM 3138 N N . GLU B 1 169 ? 93.156 14.762 -8.838 1.00 21.16 166 GLU B N 1
ATOM 3139 C CA A GLU B 1 169 ? 93.040 13.502 -9.556 0.60 21.67 166 GLU B CA 1
ATOM 3140 C CA B GLU B 1 169 ? 93.131 13.511 -9.583 0.40 21.93 166 GLU B CA 1
ATOM 3141 C C . GLU B 1 169 ? 93.349 12.331 -8.622 1.00 21.45 166 GLU B C 1
ATOM 3142 O O . GLU B 1 169 ? 92.701 11.273 -8.730 1.00 20.95 166 GLU B O 1
ATOM 3153 N N . HIS B 1 170 ? 94.296 12.512 -7.698 1.00 22.08 167 HIS B N 1
ATOM 3154 C CA . HIS B 1 170 ? 94.643 11.405 -6.793 1.00 21.84 167 HIS B CA 1
ATOM 3155 C C . HIS B 1 170 ? 93.531 10.973 -5.840 1.00 22.15 167 HIS B C 1
ATOM 3156 O O . HIS B 1 170 ? 93.622 9.880 -5.259 1.00 22.84 167 HIS B O 1
ATOM 3163 N N . LEU B 1 171 ? 92.513 11.829 -5.673 1.00 20.49 168 LEU B N 1
ATOM 3164 C CA . LEU B 1 171 ? 91.363 11.529 -4.802 1.00 20.14 168 LEU B CA 1
ATOM 3165 C C . LEU B 1 171 ? 90.199 10.881 -5.531 1.00 20.79 168 LEU B C 1
ATOM 3166 O O . LEU B 1 171 ? 89.267 10.375 -4.915 1.00 20.58 168 LEU B O 1
ATOM 3171 N N . TYR B 1 172 ? 90.221 10.927 -6.852 1.00 20.77 169 TYR B N 1
ATOM 3172 C CA . TYR B 1 172 ? 89.035 10.592 -7.622 1.00 21.37 169 TYR B CA 1
ATOM 3173 C C . TYR B 1 172 ? 89.184 9.193 -8.192 1.00 23.02 169 TYR B C 1
ATOM 3174 O O . TYR B 1 172 ? 90.236 8.878 -8.772 1.00 23.96 169 TYR B O 1
ATOM 3183 N N . GLU B 1 173 ? 88.171 8.355 -7.985 1.00 23.45 170 GLU B N 1
ATOM 3184 C CA A GLU B 1 173 ? 88.193 6.979 -8.501 0.60 24.51 170 GLU B CA 1
ATOM 3185 C CA B GLU B 1 173 ? 88.197 7.002 -8.538 0.40 24.11 170 GLU B CA 1
ATOM 3186 C C . GLU B 1 173 ? 86.785 6.540 -8.876 1.00 23.86 170 GLU B C 1
ATOM 3187 O O . GLU B 1 173 ? 85.931 6.381 -7.996 1.00 23.41 170 GLU B O 1
ATOM 3198 N N . LYS B 1 174 ? 86.543 6.346 -10.173 1.00 23.62 171 LYS B N 1
ATOM 3199 C CA . LYS B 1 174 ? 85.257 5.890 -10.673 1.00 23.60 171 LYS B CA 1
ATOM 3200 C C . LYS B 1 174 ? 84.106 6.759 -10.144 1.00 22.31 171 LYS B C 1
ATOM 3201 O O . LYS B 1 174 ? 83.045 6.241 -9.760 1.00 23.61 171 LYS B O 1
ATOM 3207 N N . GLY B 1 175 ? 84.341 8.070 -10.071 1.00 21.84 172 GLY B N 1
ATOM 3208 C CA . GLY B 1 175 ? 83.275 9.000 -9.701 1.00 22.17 172 GLY B CA 1
ATOM 3209 C C . GLY B 1 175 ? 83.151 9.217 -8.207 1.00 22.37 172 GLY B C 1
ATOM 3210 O O . GLY B 1 175 ? 82.301 9.995 -7.739 1.00 22.34 172 GLY B O 1
ATOM 3211 N N . ARG B 1 176 ? 83.986 8.521 -7.449 1.00 21.93 173 ARG B N 1
ATOM 3212 C CA . ARG B 1 176 ? 83.961 8.603 -6.008 1.00 21.57 173 ARG B CA 1
ATOM 3213 C C . ARG B 1 176 ? 85.216 9.281 -5.484 1.00 21.26 173 ARG B C 1
ATOM 3214 O O . ARG B 1 176 ? 86.200 9.431 -6.195 1.00 22.16 173 ARG B O 1
ATOM 3222 N N . ILE B 1 177 ? 85.138 9.729 -4.234 1.00 19.63 174 ILE B N 1
ATOM 3223 C CA . ILE B 1 177 ? 86.239 10.429 -3.567 1.00 17.97 174 ILE B CA 1
ATOM 3224 C C . ILE B 1 177 ? 86.836 9.545 -2.492 1.00 18.85 174 ILE B C 1
ATOM 3225 O O . ILE B 1 177 ? 86.083 8.999 -1.678 1.00 19.11 174 ILE B O 1
ATOM 3230 N N . HIS B 1 178 ? 88.165 9.413 -2.477 1.00 19.93 175 HIS B N 1
ATOM 3231 C CA A HIS B 1 178 ? 88.839 8.644 -1.419 0.60 20.49 175 HIS B CA 1
ATOM 3232 C CA B HIS B 1 178 ? 88.879 8.633 -1.451 0.40 20.49 175 HIS B CA 1
ATOM 3233 C C . HIS B 1 178 ? 88.883 9.437 -0.141 1.00 20.24 175 HIS B C 1
ATOM 3234 O O . HIS B 1 178 ? 89.680 10.356 0.010 1.00 20.59 175 HIS B O 1
ATOM 3247 N N . ALA B 1 179 ? 87.991 9.081 0.786 1.00 20.38 176 ALA B N 1
ATOM 3248 C CA . ALA B 1 179 ? 87.859 9.829 2.037 1.00 20.85 176 ALA B CA 1
ATOM 3249 C C . ALA B 1 179 ? 89.164 9.858 2.839 1.00 21.69 176 ALA B C 1
ATOM 3250 O O . ALA B 1 179 ? 89.550 10.912 3.365 1.00 21.05 176 ALA B O 1
ATOM 3252 N N . GLU B 1 180 ? 89.870 8.721 2.908 1.00 22.95 177 GLU B N 1
ATOM 3253 C CA A GLU B 1 180 ? 91.122 8.719 3.673 0.60 24.15 177 GLU B CA 1
ATOM 3254 C CA B GLU B 1 180 ? 91.134 8.650 3.638 0.40 24.08 177 GLU B CA 1
ATOM 3255 C C . GLU B 1 180 ? 92.242 9.490 2.979 1.00 24.04 177 GLU B C 1
ATOM 3256 O O . GLU B 1 180 ? 93.144 9.995 3.647 1.00 26.19 177 GLU B O 1
ATOM 3267 N N . GLY B 1 181 ? 92.200 9.612 1.656 1.00 23.18 178 GLY B N 1
ATOM 3268 C CA . GLY B 1 181 ? 93.159 10.463 0.961 1.00 23.26 178 GLY B CA 1
ATOM 3269 C C . GLY B 1 181 ? 92.840 11.943 1.130 1.00 22.18 178 GLY B C 1
ATOM 3270 O O . GLY B 1 181 ? 93.733 12.779 1.214 1.00 23.34 178 GLY B O 1
ATOM 3271 N N . LEU B 1 182 ? 91.545 12.266 1.211 1.00 19.65 179 LEU B N 1
ATOM 3272 C CA . LEU B 1 182 ? 91.097 13.646 1.411 1.00 19.05 179 LEU B CA 1
ATOM 3273 C C . LEU B 1 182 ? 91.483 14.200 2.785 1.00 19.29 179 LEU B C 1
ATOM 3274 O O . LEU B 1 182 ? 91.910 15.353 2.888 1.00 19.77 179 LEU B O 1
ATOM 3279 N N . LYS B 1 183 ? 91.304 13.392 3.837 1.00 18.13 180 LYS B N 1
ATOM 3280 C CA . LYS B 1 183 ? 91.570 13.834 5.218 1.00 19.12 180 LYS B CA 1
ATOM 3281 C C . LYS B 1 183 ? 90.771 15.102 5.561 1.00 17.80 180 LYS B C 1
ATOM 3282 O O . LYS B 1 183 ? 91.305 16.142 5.980 1.00 18.02 180 LYS B O 1
ATOM 3288 N N . PRO B 1 184 ? 89.453 15.008 5.406 1.00 17.26 181 PRO B N 1
ATOM 3289 C CA . PRO B 1 184 ? 88.633 16.190 5.686 1.00 17.86 181 PRO B CA 1
ATOM 3290 C C . PRO B 1 184 ? 88.703 16.540 7.168 1.00 18.26 181 PRO B C 1
ATOM 3291 O O . PRO B 1 184 ? 88.914 15.647 8.009 1.00 18.65 181 PRO B O 1
ATOM 3295 N N . ILE B 1 185 ? 88.555 17.826 7.486 1.00 17.86 182 ILE B N 1
ATOM 3296 C CA . ILE B 1 185 ? 88.451 18.218 8.899 1.00 19.27 182 ILE B CA 1
ATOM 3297 C C . ILE B 1 185 ? 87.025 18.656 9.248 1.00 19.19 182 ILE B C 1
ATOM 3298 O O . ILE B 1 185 ? 86.265 19.139 8.375 1.00 18.69 182 ILE B O 1
ATOM 3303 N N . SER B 1 186 ? 86.651 18.460 10.515 1.00 17.71 183 SER B N 1
ATOM 3304 C CA A SER B 1 186 ? 85.325 18.844 10.957 0.60 17.89 183 SER B CA 1
ATOM 3305 C CA B SER B 1 186 ? 85.320 18.820 10.993 0.40 18.24 183 SER B CA 1
ATOM 3306 C C . SER B 1 186 ? 85.408 19.654 12.232 1.00 18.43 183 SER B C 1
ATOM 3307 O O . SER B 1 186 ? 86.420 19.635 12.916 1.00 19.51 183 SER B O 1
ATOM 3312 N N . ARG B 1 187 ? 84.327 20.356 12.533 1.00 17.44 184 ARG B N 1
ATOM 3313 C CA . ARG B 1 187 ? 84.250 21.231 13.708 1.00 17.74 184 ARG B CA 1
ATOM 3314 C C . ARG B 1 187 ? 83.410 20.586 14.817 1.00 18.88 184 ARG B C 1
ATOM 3315 O O . ARG B 1 187 ? 82.360 19.986 14.564 1.00 17.45 184 ARG B O 1
ATOM 3323 N N . LEU B 1 188 ? 83.886 20.748 16.053 1.00 19.70 185 LEU B N 1
ATOM 3324 C CA . LEU B 1 188 ? 83.099 20.322 17.204 1.00 21.57 185 LEU B CA 1
ATOM 3325 C C . LEU B 1 188 ? 82.711 21.567 18.019 1.00 22.01 185 LEU B C 1
ATOM 3326 O O . LEU B 1 188 ? 82.555 22.655 17.458 1.00 22.22 185 LEU B O 1
ATOM 3331 N N . ALA B 1 189 ? 82.586 21.434 19.333 1.00 21.95 186 ALA B N 1
ATOM 3332 C CA . ALA B 1 189 ? 82.274 22.601 20.130 1.00 21.95 186 ALA B CA 1
ATOM 3333 C C . ALA B 1 189 ? 83.556 23.356 20.494 1.00 23.63 186 ALA B C 1
ATOM 3334 O O . ALA B 1 189 ? 84.633 22.783 20.458 1.00 24.03 186 ALA B O 1
ATOM 3336 N N . GLY B 1 190 ? 83.425 24.623 20.846 1.00 25.08 187 GLY B N 1
ATOM 3337 C CA . GLY B 1 190 ? 84.560 25.411 21.329 1.00 27.89 187 GLY B CA 1
ATOM 3338 C C . GLY B 1 190 ? 85.541 25.588 20.189 1.00 29.07 187 GLY B C 1
ATOM 3339 O O . GLY B 1 190 ? 85.146 25.686 19.034 1.00 30.73 187 GLY B O 1
ATOM 3340 N N . HIS B 1 191 ? 86.830 25.593 20.482 1.00 31.39 188 HIS B N 1
ATOM 3341 C CA . HIS B 1 191 ? 87.729 25.628 19.354 1.00 32.86 188 HIS B CA 1
ATOM 3342 C C . HIS B 1 191 ? 88.309 24.238 19.101 1.00 31.84 188 HIS B C 1
ATOM 3343 O O . HIS B 1 191 ? 89.473 24.110 18.755 1.00 32.17 188 HIS B O 1
ATOM 3350 N N . ASN B 1 192 ? 87.457 23.211 19.286 1.00 29.94 189 ASN B N 1
ATOM 3351 C CA A ASN B 1 192 ? 87.832 21.839 18.962 0.60 29.88 189 ASN B CA 1
ATOM 3352 C CA B ASN B 1 192 ? 87.779 21.807 19.003 0.40 29.40 189 ASN B CA 1
ATOM 3353 C C . ASN B 1 192 ? 87.400 21.420 17.564 1.00 29.41 189 ASN B C 1
ATOM 3354 O O . ASN B 1 192 ? 86.294 21.748 17.106 1.00 28.47 189 ASN B O 1
ATOM 3363 N N . TYR B 1 193 ? 88.320 20.721 16.891 1.00 29.14 190 TYR B N 1
ATOM 3364 C CA A TYR B 1 193 ? 88.057 20.151 15.580 0.60 28.70 190 TYR B CA 1
ATOM 3365 C CA B TYR B 1 193 ? 88.146 20.173 15.536 0.40 29.00 190 TYR B CA 1
ATOM 3366 C C . TYR B 1 193 ? 88.239 18.647 15.654 1.00 28.46 190 TYR B C 1
ATOM 3367 O O . TYR B 1 193 ? 88.646 18.112 16.709 1.00 28.76 190 TYR B O 1
ATOM 3384 N N . ALA B 1 194 ? 87.937 17.940 14.560 1.00 26.44 191 ALA B N 1
ATOM 3385 C CA . ALA B 1 194 ? 88.148 16.506 14.536 1.00 24.75 191 ALA B CA 1
ATOM 3386 C C . ALA B 1 194 ? 88.616 16.066 13.155 1.00 23.61 191 ALA B C 1
ATOM 3387 O O . ALA B 1 194 ? 88.124 16.557 12.149 1.00 23.55 191 ALA B O 1
ATOM 3389 N N . LYS B 1 195 ? 89.575 15.145 13.131 1.00 22.12 192 LYS B N 1
ATOM 3390 C CA . LYS B 1 195 ? 89.957 14.442 11.897 1.00 21.23 192 LYS B CA 1
ATOM 3391 C C . LYS B 1 195 ? 88.870 13.433 11.567 1.00 21.34 192 LYS B C 1
ATOM 3392 O O . LYS B 1 195 ? 87.962 13.218 12.378 1.00 20.78 192 LYS B O 1
ATOM 3398 N N . LEU B 1 196 ? 88.961 12.803 10.388 1.00 21.17 193 LEU B N 1
ATOM 3399 C CA . LEU B 1 196 ? 87.967 11.847 9.960 1.00 21.29 193 LEU B CA 1
ATOM 3400 C C . LEU B 1 196 ? 88.080 10.617 10.859 1.00 21.38 193 LEU B C 1
ATOM 3401 O O . LEU B 1 196 ? 89.189 10.094 11.080 1.00 22.79 193 LEU B O 1
ATOM 3406 N N . GLY B 1 197 ? 86.956 10.145 11.382 1.00 21.47 194 GLY B N 1
ATOM 3407 C CA . GLY B 1 197 ? 86.987 8.963 12.253 1.00 21.08 194 GLY B CA 1
ATOM 3408 C C . GLY B 1 197 ? 87.008 7.616 11.543 1.00 22.99 194 GLY B C 1
ATOM 3409 O O . GLY B 1 197 ? 86.980 7.526 10.300 1.00 23.63 194 GLY B O 1
ATOM 3410 N N . GLU B 1 198 ? 87.045 6.568 12.360 1.00 23.06 195 GLU B N 1
ATOM 3411 C CA A GLU B 1 198 ? 87.065 5.209 11.839 0.60 24.65 195 GLU B CA 1
ATOM 3412 C CA B GLU B 1 198 ? 87.043 5.180 11.907 0.40 24.75 195 GLU B CA 1
ATOM 3413 C C . GLU B 1 198 ? 85.801 4.918 11.071 1.00 24.05 195 GLU B C 1
ATOM 3414 O O . GLU B 1 198 ? 84.696 5.209 11.514 1.00 23.75 195 GLU B O 1
ATOM 3425 N N . GLN B 1 199 ? 85.965 4.348 9.887 1.00 24.45 196 GLN B N 1
ATOM 3426 C CA . GLN B 1 199 ? 84.819 4.062 9.049 1.00 24.53 196 GLN B CA 1
ATOM 3427 C C . GLN B 1 199 ? 84.161 2.726 9.396 1.00 24.96 196 GLN B C 1
ATOM 3428 O O . GLN B 1 199 ? 84.798 1.799 9.931 1.00 25.66 196 GLN B O 1
ATOM 3434 N N . PHE B 1 200 ? 82.876 2.633 9.087 1.00 25.04 197 PHE B N 1
ATOM 3435 C CA . PHE B 1 200 ? 82.150 1.383 9.150 1.00 24.65 197 PHE B CA 1
ATOM 3436 C C . PHE B 1 200 ? 81.044 1.402 8.123 1.00 26.49 197 PHE B C 1
ATOM 3437 O O . PHE B 1 200 ? 80.624 2.476 7.650 1.00 25.71 197 PHE B O 1
ATOM 3445 N N . GLU B 1 201 ? 80.588 0.210 7.765 1.00 28.22 198 GLU B N 1
ATOM 3446 C CA A GLU B 1 201 ? 79.540 0.041 6.769 0.60 30.02 198 GLU B CA 1
ATOM 3447 C CA B GLU B 1 201 ? 79.548 0.041 6.761 0.40 29.76 198 GLU B CA 1
ATOM 3448 C C . GLU B 1 201 ? 78.351 -0.638 7.408 1.00 30.74 198 GLU B C 1
ATOM 3449 O O . GLU B 1 201 ? 78.526 -1.511 8.262 1.00 30.61 198 GLU B O 1
ATOM 3460 N N . LEU B 1 202 ? 77.154 -0.238 6.981 1.00 31.75 199 LEU B N 1
ATOM 3461 C CA A LEU B 1 202 ? 75.944 -0.912 7.430 0.60 32.77 199 LEU B CA 1
ATOM 3462 C CA B LEU B 1 202 ? 75.888 -0.819 7.425 0.40 32.80 199 LEU B CA 1
ATOM 3463 C C . LEU B 1 202 ? 75.156 -1.502 6.260 1.00 33.49 199 LEU B C 1
ATOM 3464 O O . LEU B 1 202 ? 75.076 -0.917 5.179 1.00 35.31 199 LEU B O 1
#

Organism: Bacillus cereus (strain ATCC 14579 / DSM 31 / CCUG 7414 / JCM 2152 / NBRC 15305 / NCIMB 9373 / NCTC 2599 / NRRL B-3711) (NCBI:txid226900)

Solvent-accessible surface area: 16618 Å² total

Nearest PDB structures (foldseek):
  3bpk-assembly1_B  TM=1.005E+00  e=1.988E-38  Bacillus cereus ATCC 14579
  3bpk-assembly1_A  TM=9.936E-01  e=5.445E-35  Bacillus cereus ATCC 14579
  4z85-assembly1_A-2  TM=9.351E-01  e=1.163E-17  Pseudomonas fluorescens
  1eje-assembly1_A-2  TM=9.045E-01  e=1.863E-15  Methanothermobacter thermautotrophicus
  8ct0-assembly4_D  TM=8.378E-01  e=2.597E-10  Kitasatospora aureofaciens

CATH classification: 2.30.110.10

Foldseek 3Di:
DDDDDPVPDDPVVVQQVCQAPPDWFWKWWKWFADPVGQIATAIARQKDWDDVVPTKIKGKFFADQLHGDPRLNRCVVQQKMKTFFAADQQVVLNVQRNDDRYSCVVSVFAWDADDPGGTTDTPSGQKMIWGWPAFQFDPDDPRRGGTTMTMTGDPDMHHHPVQDDPHHGNLVVRQTKTGGGDRDIDTDDDDDDD/DDDDDDDPVPDDPVVVVQVVQAPPDFFWKWWKWFADPVGAIATAIARQKDWDDVVPTKIKGKFFADQQHGDPRVVRCVVQQKMKTFFAAPQQVVLNVQSVPPDPPRHYSCVVSVWAWDADDPGGRTDTPSGQKMIWGFPDWQFDPDDPRRGGITMTMTGDPDIHHHPVQDDPRHGNLVVRQTKTGGGDRDIDTDDDDDDD

Radius of gyration: 19.83 Å; Cα contacts (8 Å, |Δi|>4): 1231; chains: 2; bounding box: 54×49×52 Å

Secondary structure (DSSP, 8-state):
--EE-TTTS-HHHHHHHHHHHS--EE-EEEEEE-TT--EEEEEESSEEEEETTTTEEEEEEEPBTTBPPHHHHHHHHHSEEEEEE-BTTTHHHHHHTT----HHHHTT--EE--SSSSS-EETT-SB--EEEEEEEEESS-SSS-SEEEEEEEE--EEB-GGGEETTEE-HHHH-B-EE-STTEEE----EEE-/----EE-GGGS-HHHHHHHHHHHS-SEE-EEEEEE-TT--EEEEEESSEEEEETTTTEEEEEEE-BTTB--HHHHHHHHHSEEEEEE-BTTTHHHHHHHTS-PPTT--HHHHTT--EE--SSSSS-EETT-SB--EEEEEEEEESS-SSS-SEEEEEEEE--EEB-GGGEETTEE-HHHH-B-EE-STTEEE----EEE-

Sequence (394 aa):
ALSSINPNNEEQTEKKDNYKLLTGSSIIPRPVAFVTSVVTKKEEGVLNGAPYSYFNIVAANPPLIISVSVQRKKAGERKKDDTSSRRNAIEEKKGEFVVHISDESYVAAINETAANESEEIEELAKKLTPIEESEVISSVPGVKEANIRECVVLERAIPLGGTEEDSSPACDLLIGRRVVRFHVAEHLYEEKKGRIHHAEEGLKPISSRLAGHHNYYAKLGEQFEELLSNALLSSINPNEQTEKDNYKKLLLTGSSIIPRPVAFVTSVTKKEGVLNGAPYSYFNIVAANPPLIISVSVQRKKAGERKKDDTSSRRNAIEEKGEFVVHISDESYVAAINEETAAAANNLPPNNESEIIELLAKLTPIEESEVISSVPGVKEANNIRECVLEERAIPLGGTEEDDSSPACDLLIGRRVVRRFHVAEEHLYEEKGRIHHAEEGLKPISSRLAGHNNYYAKLGEEQFEELL

InterPro domains:
  IPR002563 Flavin reductase like domain [PF01613] (23-171)
  IPR002563 Flavin reductase like domain [SM00903] (20-176)
  IPR012349 FMN-binding split barrel [G3DSA:2.30.110.10] (1-203)

B-factor: mean 24.8, std 9.62, range [10.92, 68.99]